Protein AF-0000000068856981 (afdb_homodimer)

Sequence (738 aa):
MTGDQDRKIRDHIRARMEEPPIVRLRDKVSFMLGVVGVAAIEFAILVRPRSFAWWYVGFILPLLGLRLWIYSRLRWHYFLIDFCYMANVSCLVQVLAYPQLQPLVVANFAHASGPLALAIITWRNSLVFHSLDKITSVFIHALPALLLFCTRWYPPAGLELPDSISAWTTMRLGVLSYGAWQLFYVLVTEALFARALHDDPALMTSIRWLTSPGSNGDYSGLTRMFDADRWKTKLIFIAVQLLYTCVALLPVPLLWSHYWLHLAYLLGIYLACVWNGSSYYIEVFSKAYRKQFEGDAAARRAAALQMLEAPPPRPSLRKELSKELGKELGKGGGGGGGGGGGGGGGGGGEGGEGSRGGGGSAAADKKEDMTGDQDRKIRDHIRARMEEPPIVRLRDKVSFMLGVVGVAAIEFAILVRPRSFAWWYVGFILPLLGLRLWIYSRLRWHYFLIDFCYMANVSCLVQVLAYPQLQPLVVANFAHASGPLALAIITWRNSLVFHSLDKITSVFIHALPALLLFCTRWYPPAGLELPDSISAWTTMRLGVLSYGAWQLFYVLVTEALFARALHDDPALMTSIRWLTSPGSNGDYSGLTRMFDADRWKTKLIFIAVQLLYTCVALLPVPLLWSHYWLHLAYLLGIYLACVWNGSSYYIEVFSKAYRKQFEGDAAARRAAALQMLEAPPPRPSLRKELSKELGKELGKGGGGGGGGGGGGGGGGGGEGGEGSRGGGGSAAADKKED

Secondary structure (DSSP, 8-state):
-HHHHHHHHHHHHHHHHTSHHHHHHHHHHHHHHHHHHHHHHHHHHHH-GGGHHHHHHHHHHHHHHHHHHHHHHTT-GGGGGSHHHHHHHHHHHHHHT-TT-HHHHHHHHHHIIIIIHHHHHHTT----TT-HHHHHHHHHHHHHHHHHHHHHHSPPTT----S---HHHHHHHHHHHHHHHHHHHHIIIIIITHHHHHH-TTS--HHHHHHSTT--STTHHHHTT--TTSHHHHHHHHHHHHHHHHHHHTTHHHHHH-HHHHHHHHHHHHHHHHHHHHHHIIIIIHHHHHHHHHS-HHHHHHHHHHHTTPPPPP--HHHHHHHHHHHHHHHTTS-----------------------------------/-HHHHHHHHHHHHHHHHTSHHHHHHHHHHHHHHHHHHHHHHHHHHHH-GGGHHHHHHHHHHHHHHHHHHHHHHTT-GGGGGSHHHHHHHHHHHHHHT-TT-HHHHHHHHHHIIIIIHHHHHHTT----TT-HHHHHHHHHHHHHHHHHHHHHHSPPTT----S---HHHHHHHHHHHHHHHHHHHHIIIIIITHHHHHH-TTS--HHHHHHSTT--STTHHHHTT--TTSHHHHHHHHHHHHHHHHHHHTTHHHHHH-HHHHHHHHHHHHHHHHHHHHHHIIIIIHHHHHHHHHS-HHHHHHHHHHHTTPPPPPP-HHHHHHHHHHHHHHGGGTTTT--------------------------------

InterPro domains:
  IPR021261 Glycerophosphocholine acyltransferase 1 [PF10998] (27-137)
  IPR021261 Glycerophosphocholine acyltransferase 1 [PTHR31201] (13-299)

Organism: Emiliania huxleyi (strain CCMP1516) (NCBI:txid280463)

pLDDT: mean 78.21, std 25.69, range [15.24, 98.88]

Radius of gyration: 39.88 Å; Cα contacts (8 Å, |Δi|>4): 747; chains: 2; bounding box: 104×126×161 Å

Structure (mmCIF, N/CA/C/O backbone):
data_AF-0000000068856981-model_v1
#
loop_
_entity.id
_entity.type
_entity.pdbx_description
1 polymer 'Glycerophosphocholine acyltransferase 1'
#
loop_
_atom_site.group_PDB
_atom_site.id
_atom_site.type_symbol
_atom_site.label_atom_id
_atom_site.label_alt_id
_atom_site.label_comp_id
_atom_site.label_asym_id
_atom_site.label_entity_id
_atom_site.label_seq_id
_atom_site.pdbx_PDB_ins_code
_atom_site.Cartn_x
_atom_site.Cartn_y
_atom_site.Cartn_z
_atom_site.occupancy
_atom_site.B_iso_or_equiv
_atom_site.auth_seq_id
_atom_site.auth_comp_id
_atom_site.auth_asym_id
_atom_site.auth_atom_id
_atom_site.pdbx_PDB_model_num
ATOM 1 N N . MET A 1 1 ? 24.266 17.062 37.656 1 41.16 1 MET A N 1
ATOM 2 C CA . MET A 1 1 ? 24.797 15.727 37.406 1 41.16 1 MET A CA 1
ATOM 3 C C . MET A 1 1 ? 23.766 14.844 36.719 1 41.16 1 MET A C 1
ATOM 5 O O . MET A 1 1 ? 24.109 14.07 35.812 1 41.16 1 MET A O 1
ATOM 9 N N . THR A 1 2 ? 22.516 14.93 37.125 1 50.75 2 THR A N 1
ATOM 10 C CA . THR A 1 2 ? 21.438 14.133 36.531 1 50.75 2 THR A CA 1
ATOM 11 C C . THR A 1 2 ? 21.141 14.57 35.094 1 50.75 2 THR A C 1
ATOM 13 O O . THR A 1 2 ? 20.812 13.742 34.25 1 50.75 2 THR A O 1
ATOM 16 N N . GLY A 1 3 ? 21.453 15.836 34.875 1 53.06 3 GLY A N 1
ATOM 17 C CA . GLY A 1 3 ? 21.219 16.375 33.562 1 53.06 3 GLY A CA 1
ATOM 18 C C . GLY A 1 3 ? 22.188 15.852 32.5 1 53.06 3 GLY A C 1
ATOM 19 O O . GLY A 1 3 ? 21.797 15.578 31.375 1 53.06 3 GLY A O 1
ATOM 20 N N . ASP A 1 4 ? 23.406 15.68 32.938 1 56.81 4 ASP A N 1
ATOM 21 C CA . ASP A 1 4 ? 24.453 15.203 32.031 1 56.81 4 ASP A CA 1
ATOM 22 C C . ASP A 1 4 ? 24.25 13.727 31.703 1 56.81 4 ASP A C 1
ATOM 24 O O . ASP A 1 4 ? 24.438 13.32 30.562 1 56.81 4 ASP A O 1
ATOM 28 N N . GLN A 1 5 ? 23.844 13 32.719 1 52.12 5 GLN A N 1
ATOM 29 C CA . GLN A 1 5 ? 23.609 11.578 32.5 1 52.12 5 GLN A CA 1
ATOM 30 C C . GLN A 1 5 ? 22.422 11.359 31.562 1 52.12 5 GLN A C 1
ATOM 32 O O . GLN A 1 5 ? 22.469 10.5 30.672 1 52.12 5 GLN A O 1
ATOM 37 N N . ASP A 1 6 ? 21.453 12.117 31.734 1 53.88 6 ASP A N 1
ATOM 38 C CA . ASP A 1 6 ? 20.266 12.023 30.875 1 53.88 6 ASP A CA 1
ATOM 39 C C . ASP A 1 6 ? 20.609 12.398 29.438 1 53.88 6 ASP A C 1
ATOM 41 O O . ASP A 1 6 ? 20.125 11.773 28.5 1 53.88 6 ASP A O 1
ATOM 45 N N . ARG A 1 7 ? 21.469 13.391 29.359 1 57.22 7 ARG A N 1
ATOM 46 C CA . ARG A 1 7 ? 21.922 13.758 28.016 1 57.22 7 ARG A CA 1
ATOM 47 C C . ARG A 1 7 ? 22.719 12.633 27.375 1 57.22 7 ARG A C 1
ATOM 49 O O . ARG A 1 7 ? 22.578 12.359 26.188 1 57.22 7 ARG A O 1
ATOM 56 N N . LYS A 1 8 ? 23.484 11.938 28.156 1 57.16 8 LYS A N 1
ATOM 57 C CA . LYS A 1 8 ? 24.297 10.852 27.625 1 57.16 8 LYS A CA 1
ATOM 58 C C . LYS A 1 8 ? 23.438 9.672 27.188 1 57.16 8 LYS A C 1
ATOM 60 O O . LYS A 1 8 ? 23.688 9.07 26.141 1 57.16 8 LYS A O 1
ATOM 65 N N . ILE A 1 9 ? 22.484 9.406 27.984 1 52.25 9 ILE A N 1
ATOM 66 C CA . ILE A 1 9 ? 21.562 8.328 27.656 1 52.25 9 ILE A CA 1
ATOM 67 C C . ILE A 1 9 ? 20.75 8.695 26.422 1 52.25 9 ILE A C 1
ATOM 69 O O . ILE A 1 9 ? 20.578 7.871 25.516 1 52.25 9 ILE A O 1
ATOM 73 N N . ARG A 1 10 ? 20.312 9.898 26.375 1 55.19 10 ARG A N 1
ATOM 74 C CA . ARG A 1 10 ? 19.594 10.375 25.203 1 55.19 10 ARG A CA 1
ATOM 75 C C . ARG A 1 10 ? 20.469 10.312 23.953 1 55.19 10 ARG A C 1
ATOM 77 O O . ARG A 1 10 ? 20.016 9.891 22.891 1 55.19 10 ARG A O 1
ATOM 84 N N . ASP A 1 11 ? 21.672 10.75 24.156 1 59.56 11 ASP A N 1
ATOM 85 C CA . ASP A 1 11 ? 22.609 10.711 23.031 1 59.56 11 ASP A CA 1
ATOM 86 C C . ASP A 1 11 ? 22.891 9.273 22.609 1 59.56 11 ASP A C 1
ATOM 88 O O . ASP A 1 11 ? 23.031 8.984 21.422 1 59.56 11 ASP A O 1
ATOM 92 N N . HIS A 1 12 ? 22.938 8.43 23.609 1 54.25 12 HIS A N 1
ATOM 93 C CA . HIS A 1 12 ? 23.172 7.02 23.312 1 54.25 12 HIS A CA 1
ATOM 94 C C . HIS A 1 12 ? 21.984 6.402 22.594 1 54.25 12 HIS A C 1
ATOM 96 O O . HIS A 1 12 ? 22.141 5.676 21.625 1 54.25 12 HIS A O 1
ATOM 102 N N . ILE A 1 13 ? 20.875 6.695 23.109 1 51.94 13 ILE A N 1
ATOM 103 C CA . ILE A 1 13 ? 19.656 6.191 22.469 1 51.94 13 ILE A CA 1
ATOM 104 C C . ILE A 1 13 ? 19.547 6.742 21.047 1 51.94 13 ILE A C 1
ATOM 106 O O . ILE A 1 13 ? 19.234 6.004 20.109 1 51.94 13 ILE A O 1
ATOM 110 N N . ARG A 1 14 ? 19.828 7.918 21.016 1 58 14 ARG A N 1
ATOM 111 C CA . ARG A 1 14 ? 19.828 8.539 19.688 1 58 14 ARG A CA 1
ATOM 112 C C . ARG A 1 14 ? 20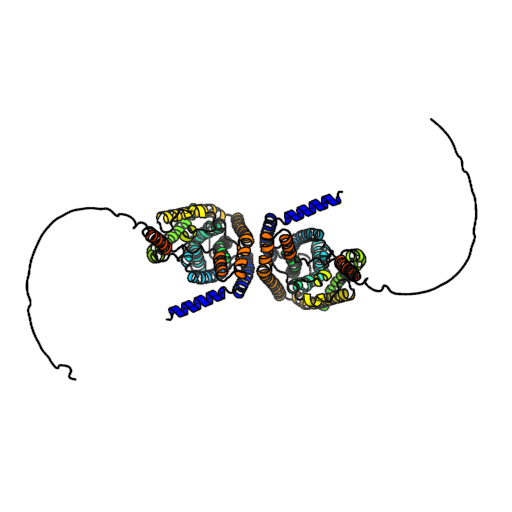.844 7.883 18.781 1 58 14 ARG A C 1
ATOM 114 O O . ARG A 1 14 ? 20.562 7.613 17.609 1 58 14 ARG A O 1
ATOM 121 N N . ALA A 1 15 ? 21.969 7.621 19.344 1 59.94 15 ALA A N 1
ATOM 122 C CA . ALA A 1 15 ? 23.031 6.984 18.578 1 59.94 15 ALA A CA 1
ATOM 123 C C . ALA A 1 15 ? 22.641 5.574 18.156 1 59.94 15 ALA A C 1
ATOM 125 O O . ALA A 1 15 ? 22.891 5.16 17.016 1 59.94 15 ALA A O 1
ATOM 126 N N . ARG A 1 16 ? 22 4.898 19.062 1 53.97 16 ARG A N 1
ATOM 127 C CA . ARG A 1 16 ? 21.594 3.531 18.766 1 53.97 16 ARG A CA 1
ATOM 128 C C . ARG A 1 16 ? 20.484 3.508 17.719 1 53.97 16 ARG A C 1
ATOM 130 O O . ARG A 1 16 ? 20.453 2.627 16.859 1 53.97 16 ARG A O 1
ATOM 137 N N . MET A 1 17 ? 19.672 4.473 17.891 1 56.25 17 MET A N 1
ATOM 138 C CA . MET A 1 17 ? 18.547 4.559 16.953 1 56.25 17 MET A CA 1
ATOM 139 C C . MET A 1 17 ? 19.047 4.898 15.555 1 56.25 17 MET A C 1
ATOM 141 O O . MET A 1 17 ? 18.344 4.645 14.57 1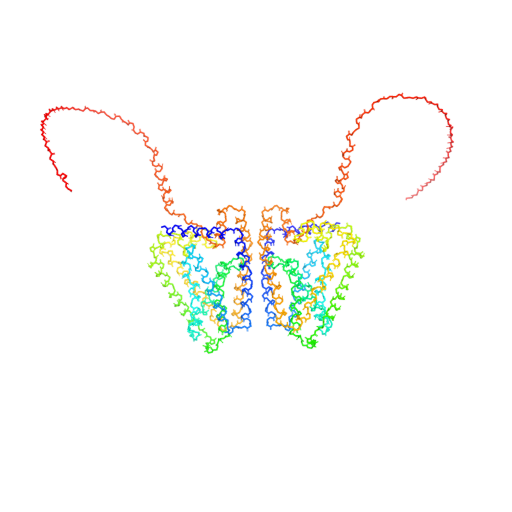 56.25 17 MET A O 1
ATOM 145 N N . GLU A 1 18 ? 20.25 5.281 15.586 1 62.12 18 GLU A N 1
ATOM 146 C CA . GLU A 1 18 ? 20.828 5.652 14.297 1 62.12 18 GLU A CA 1
ATOM 147 C C . GLU A 1 18 ? 21.703 4.531 13.742 1 62.12 18 GLU A C 1
ATOM 149 O O . GLU A 1 18 ? 22.25 4.648 12.648 1 62.12 18 GLU A O 1
ATOM 154 N N . GLU A 1 19 ? 21.688 3.455 14.562 1 68.06 19 GLU A N 1
ATOM 155 C CA . GLU A 1 19 ? 22.453 2.314 14.07 1 68.06 19 GLU A CA 1
ATOM 156 C C . GLU A 1 19 ? 21.766 1.658 12.875 1 68.06 19 GLU A C 1
ATOM 158 O O . GLU A 1 19 ? 20.531 1.475 12.883 1 68.06 19 GLU A O 1
ATOM 163 N N . PRO A 1 20 ? 22.516 1.257 11.984 1 74.31 20 PRO A N 1
ATOM 164 C CA . PRO A 1 20 ? 21.969 0.778 10.711 1 74.31 20 PRO A CA 1
ATOM 165 C C . PRO A 1 20 ? 20.984 -0.378 10.891 1 74.31 20 PRO A C 1
ATOM 167 O O . PRO A 1 20 ? 19.906 -0.368 10.305 1 74.31 20 PRO A O 1
ATOM 170 N N . PRO A 1 21 ? 21.25 -1.261 11.852 1 75.5 21 PRO A N 1
ATOM 171 C CA . PRO A 1 21 ? 20.281 -2.355 11.961 1 75.5 21 PRO A CA 1
ATOM 172 C C . PRO A 1 21 ? 18.953 -1.911 12.562 1 75.5 21 PRO A C 1
ATOM 174 O O . PRO A 1 21 ? 17.891 -2.443 12.203 1 75.5 21 PRO A O 1
ATOM 177 N N . ILE A 1 22 ? 19.031 -0.975 13.461 1 76.44 22 ILE A N 1
ATOM 178 C CA . ILE A 1 22 ? 17.812 -0.502 14.117 1 76.44 22 ILE A CA 1
ATOM 179 C C . ILE A 1 22 ? 17.016 0.348 13.141 1 76.44 22 ILE A C 1
ATOM 181 O O . ILE A 1 22 ? 15.781 0.249 13.094 1 76.44 22 ILE A O 1
ATOM 185 N N . VAL A 1 23 ? 17.672 1.118 12.422 1 79.25 23 VAL A N 1
ATOM 186 C CA . VAL A 1 23 ? 17 1.953 11.43 1 79.25 23 VAL A CA 1
ATOM 187 C C . VAL A 1 23 ? 16.328 1.07 10.383 1 79.25 23 VAL A C 1
ATOM 189 O O . VAL A 1 23 ? 15.18 1.318 10 1 79.25 23 VAL A O 1
ATOM 192 N N . ARG A 1 24 ? 16.969 0.041 10.016 1 82.62 24 ARG A N 1
ATOM 193 C CA . ARG A 1 24 ? 16.406 -0.878 9.031 1 82.62 24 ARG A CA 1
ATOM 194 C C . ARG A 1 24 ? 15.148 -1.552 9.562 1 82.62 24 ARG A C 1
ATOM 196 O O . ARG A 1 24 ? 14.141 -1.644 8.859 1 82.62 24 ARG A O 1
ATOM 203 N N . LEU A 1 25 ? 15.281 -2.004 10.742 1 87.56 25 LEU A N 1
ATOM 204 C CA . LEU A 1 25 ? 14.133 -2.676 11.336 1 87.56 25 LEU A CA 1
ATOM 205 C C . LEU A 1 25 ? 12.953 -1.718 11.469 1 87.56 25 LEU A C 1
ATOM 207 O O . LEU A 1 25 ? 11.812 -2.082 11.172 1 87.56 25 LEU A O 1
ATOM 211 N N . ARG A 1 26 ? 13.227 -0.528 11.93 1 86 26 ARG A N 1
ATOM 212 C CA . ARG A 1 26 ? 12.18 0.475 12.078 1 86 26 ARG A CA 1
ATOM 213 C C . ARG A 1 26 ? 11.5 0.759 10.742 1 86 26 ARG A C 1
ATOM 215 O O . ARG A 1 26 ? 10.273 0.824 10.672 1 86 26 ARG A O 1
ATOM 222 N N . ASP A 1 27 ? 12.289 0.865 9.773 1 88.75 27 ASP A N 1
ATOM 223 C CA . ASP A 1 27 ? 11.742 1.183 8.453 1 88.75 27 ASP A CA 1
ATOM 224 C C . ASP A 1 27 ? 10.961 0.003 7.887 1 88.75 27 ASP A C 1
ATOM 226 O O . ASP A 1 27 ? 9.938 0.194 7.219 1 88.75 27 ASP A O 1
ATOM 230 N N . LYS A 1 28 ? 11.398 -1.19 8.18 1 91.88 28 LYS A N 1
ATOM 231 C CA . LYS A 1 28 ? 10.672 -2.379 7.754 1 91.88 28 LYS A CA 1
ATOM 232 C C . LYS A 1 28 ? 9.328 -2.486 8.469 1 91.88 28 LYS A C 1
ATOM 234 O O . LYS A 1 28 ? 8.312 -2.807 7.855 1 91.88 28 LYS A O 1
ATOM 239 N N . VAL A 1 29 ? 9.352 -2.188 9.703 1 92.88 29 VAL A N 1
ATOM 240 C CA . VAL A 1 29 ? 8.117 -2.221 10.484 1 92.88 29 VAL A CA 1
ATOM 241 C C . VAL A 1 29 ? 7.168 -1.127 10.008 1 92.88 29 VAL A C 1
ATOM 243 O O . VAL A 1 29 ? 5.961 -1.348 9.906 1 92.88 29 VAL A O 1
ATOM 246 N N . SER A 1 30 ? 7.723 -0 9.719 1 92.44 30 SER A N 1
ATOM 247 C CA . SER A 1 30 ? 6.906 1.093 9.203 1 92.44 30 SER A CA 1
ATOM 248 C C . SER A 1 30 ? 6.219 0.698 7.898 1 92.44 30 SER A C 1
ATOM 250 O O . SER A 1 30 ? 5.039 0.994 7.699 1 92.44 30 SER A O 1
ATOM 252 N N . PHE A 1 31 ? 7 0.036 7.074 1 95.12 31 PHE A N 1
ATOM 253 C CA . PHE A 1 31 ? 6.422 -0.431 5.82 1 95.12 31 PHE A CA 1
ATOM 254 C C . PHE A 1 31 ? 5.246 -1.364 6.082 1 95.12 31 PHE A C 1
ATOM 256 O O . PHE A 1 31 ? 4.164 -1.175 5.527 1 95.12 31 PHE A O 1
ATOM 263 N N . MET A 1 32 ? 5.473 -2.318 6.883 1 95.25 32 MET A N 1
ATOM 2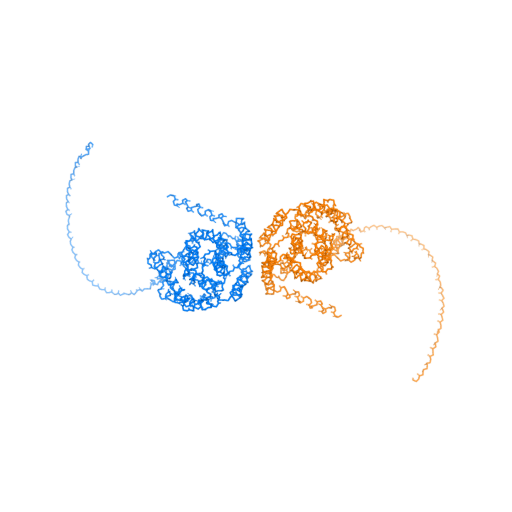64 C CA . MET A 1 32 ? 4.441 -3.307 7.188 1 95.25 32 MET A CA 1
ATOM 265 C C . MET A 1 32 ? 3.213 -2.639 7.797 1 95.25 32 MET A C 1
ATOM 267 O O . MET A 1 32 ? 2.092 -2.848 7.332 1 95.25 32 MET A O 1
ATOM 271 N N . LEU A 1 33 ? 3.4 -1.757 8.758 1 93.69 33 LEU A N 1
ATOM 272 C CA . LEU A 1 33 ? 2.289 -1.098 9.438 1 93.69 33 LEU A CA 1
ATOM 273 C C . LEU A 1 33 ? 1.588 -0.116 8.508 1 93.69 33 LEU A C 1
ATOM 275 O O . LEU A 1 33 ? 0.373 0.072 8.594 1 93.69 33 LEU A O 1
ATOM 279 N N . GLY A 1 34 ? 2.391 0.464 7.664 1 95.69 34 GLY A N 1
ATOM 280 C CA . GLY A 1 34 ? 1.793 1.366 6.695 1 95.69 34 GLY A CA 1
ATOM 281 C C . GLY A 1 34 ? 0.858 0.667 5.727 1 95.69 34 GLY A C 1
ATOM 282 O O . GLY A 1 34 ? -0.281 1.098 5.535 1 95.69 34 GLY A O 1
ATOM 283 N N . VAL A 1 35 ? 1.324 -0.426 5.156 1 96.88 35 VAL A N 1
ATOM 284 C CA . VAL A 1 35 ? 0.534 -1.179 4.188 1 96.88 35 VAL A CA 1
ATOM 285 C C . VAL A 1 35 ? -0.689 -1.78 4.875 1 96.88 35 VAL A C 1
ATOM 287 O O . VAL A 1 35 ? -1.816 -1.627 4.398 1 96.88 35 VAL A O 1
ATOM 290 N N . VAL A 1 36 ? -0.513 -2.363 6.004 1 96.38 36 VAL A N 1
ATOM 291 C CA . VAL A 1 36 ? -1.607 -2.982 6.746 1 96.38 36 VAL A CA 1
ATOM 292 C C . VAL A 1 36 ? -2.562 -1.903 7.254 1 96.38 36 VAL A C 1
ATOM 294 O O . VAL A 1 36 ? -3.779 -2.107 7.281 1 96.38 36 VAL A O 1
ATOM 297 N N . GLY A 1 37 ? -1.985 -0.754 7.68 1 96.62 37 GLY A N 1
ATOM 298 C CA . GLY A 1 37 ? -2.811 0.351 8.141 1 96.62 37 GLY A CA 1
ATOM 299 C C . GLY A 1 37 ? -3.748 0.882 7.078 1 96.62 37 GLY A C 1
ATOM 300 O O . GLY A 1 37 ? -4.938 1.085 7.336 1 96.62 37 GLY A O 1
ATOM 301 N N . VAL A 1 38 ? -3.213 1.071 5.887 1 97.44 38 VAL A N 1
ATOM 302 C CA . VAL A 1 38 ? -4.035 1.558 4.785 1 97.44 38 VAL A CA 1
ATOM 303 C C . VAL A 1 38 ? -5.117 0.532 4.457 1 97.44 38 VAL A C 1
ATOM 305 O O . VAL A 1 38 ? -6.273 0.893 4.223 1 97.44 38 VAL A O 1
ATOM 308 N N . ALA A 1 39 ? -4.77 -0.755 4.465 1 97.44 39 ALA A N 1
ATOM 309 C CA . ALA A 1 39 ? -5.742 -1.816 4.227 1 97.44 39 ALA A CA 1
ATOM 310 C C . ALA A 1 39 ? -6.82 -1.827 5.305 1 97.44 39 ALA A C 1
ATOM 312 O O . ALA A 1 39 ? -8 -2.012 5.008 1 97.44 39 ALA A O 1
ATOM 313 N N . ALA A 1 40 ? -6.445 -1.612 6.516 1 97.38 40 ALA A N 1
ATOM 314 C CA . ALA A 1 40 ? -7.391 -1.595 7.629 1 97.38 40 ALA A CA 1
ATOM 315 C C . ALA A 1 40 ? -8.336 -0.403 7.523 1 97.38 40 ALA A C 1
ATOM 317 O O . ALA A 1 40 ? -9.531 -0.523 7.82 1 97.38 40 ALA A O 1
ATOM 318 N N . ILE A 1 41 ? -7.824 0.682 7.164 1 97.88 41 ILE A N 1
ATOM 319 C CA . ILE A 1 41 ? -8.641 1.88 6.988 1 97.88 41 ILE A CA 1
ATOM 320 C C . ILE A 1 41 ? -9.664 1.65 5.883 1 97.88 41 ILE A C 1
ATOM 322 O O . ILE A 1 41 ? -10.844 1.975 6.043 1 97.88 41 ILE A O 1
ATOM 326 N N . GLU A 1 42 ? -9.195 1.093 4.801 1 98.06 42 GLU A N 1
ATOM 327 C CA . GLU A 1 42 ? -10.117 0.786 3.713 1 98.06 42 GLU A CA 1
ATOM 328 C C . GLU A 1 42 ? -11.195 -0.197 4.16 1 98.06 42 GLU A C 1
ATOM 330 O O . GLU A 1 42 ? -12.375 -0.017 3.854 1 98.06 42 GLU A O 1
ATOM 335 N N . PHE A 1 43 ? -10.836 -1.211 4.898 1 98.19 43 PHE A N 1
ATOM 336 C CA . PHE A 1 43 ? -11.797 -2.156 5.445 1 98.19 43 PHE A CA 1
ATOM 337 C C . PHE A 1 43 ? -12.844 -1.433 6.285 1 98.19 43 PHE A C 1
ATOM 339 O O . PHE A 1 43 ? -14.047 -1.663 6.121 1 98.19 43 PHE A O 1
ATOM 346 N N . ALA A 1 44 ? -12.383 -0.567 7.125 1 97.94 44 ALA A N 1
ATOM 347 C CA . ALA A 1 44 ? -13.273 0.129 8.047 1 97.94 44 ALA A CA 1
ATOM 348 C C . ALA A 1 44 ? -14.273 1.003 7.297 1 97.94 44 ALA A C 1
ATOM 350 O O . ALA A 1 44 ? -15.461 1.022 7.621 1 97.94 44 ALA A O 1
ATOM 351 N N . ILE A 1 45 ? -13.852 1.656 6.285 1 97.75 45 ILE A N 1
ATOM 352 C CA . ILE A 1 45 ? -14.703 2.584 5.551 1 97.75 45 ILE A CA 1
ATOM 353 C C . ILE A 1 45 ? -15.711 1.804 4.711 1 97.75 45 ILE A C 1
ATOM 355 O O . ILE A 1 45 ? -16.875 2.209 4.582 1 97.75 45 ILE A O 1
ATOM 359 N N . LEU A 1 46 ? -15.273 0.668 4.168 1 97.5 46 LEU A N 1
ATOM 360 C CA . LEU A 1 46 ? -16.125 -0.081 3.246 1 97.5 46 LEU A CA 1
ATOM 361 C C . LEU A 1 46 ? -17.109 -0.965 4.004 1 97.5 46 LEU A C 1
ATOM 363 O O . LEU A 1 46 ? -18.25 -1.123 3.584 1 97.5 46 LEU A O 1
ATOM 367 N N . VAL A 1 47 ? -16.703 -1.46 5.172 1 96.69 47 VAL A N 1
ATOM 368 C CA . VAL A 1 47 ? -17.484 -2.475 5.859 1 96.69 47 VAL A CA 1
ATOM 369 C C . VAL A 1 47 ? -18.188 -1.854 7.062 1 96.69 47 VAL A C 1
ATOM 371 O O . VAL A 1 47 ? -19.312 -2.232 7.398 1 96.69 47 VAL A O 1
ATOM 374 N N . ARG A 1 48 ? -17.516 -0.849 7.668 1 96.25 48 ARG A N 1
ATOM 375 C CA . ARG A 1 48 ? -18.047 -0.281 8.898 1 96.25 48 ARG A CA 1
ATOM 376 C C . ARG A 1 48 ? -17.969 1.242 8.875 1 96.25 48 ARG A C 1
ATOM 378 O O . ARG A 1 48 ? -17.438 1.859 9.805 1 96.25 48 ARG A O 1
ATOM 385 N N . PRO A 1 49 ? -18.609 1.817 7.938 1 96.62 49 PRO A N 1
ATOM 386 C CA . PRO A 1 49 ? -18.5 3.275 7.836 1 96.62 49 PRO A CA 1
ATOM 387 C C . PRO A 1 49 ? -19.141 4 9.016 1 96.62 49 PRO A C 1
ATOM 389 O O . PRO A 1 49 ? -18.672 5.066 9.422 1 96.62 49 PRO A O 1
ATOM 392 N N . ARG A 1 50 ? -20.172 3.467 9.664 1 96.06 50 ARG A N 1
ATOM 393 C CA . ARG A 1 50 ? -20.875 4.109 10.773 1 96.06 50 ARG A CA 1
ATOM 394 C C . ARG A 1 50 ? -20.016 4.109 12.031 1 96.06 50 ARG A C 1
ATOM 396 O O . ARG A 1 50 ? -20.203 4.945 12.914 1 96.06 50 ARG A O 1
ATOM 403 N N . SER A 1 51 ? -19.078 3.201 12.07 1 96.12 51 SER A N 1
ATOM 404 C CA . SER A 1 51 ? -18.234 3.105 13.25 1 96.12 51 SER A CA 1
ATOM 405 C C . SER A 1 51 ? -16.828 3.617 12.953 1 96.12 51 SER A C 1
ATOM 407 O O . SER A 1 51 ? -15.891 3.369 13.719 1 96.12 51 SER A O 1
ATOM 409 N N . PHE A 1 52 ? -16.672 4.277 11.812 1 97.94 52 PHE A N 1
ATOM 410 C CA . PHE A 1 52 ? -15.336 4.695 11.391 1 97.94 52 PHE A CA 1
ATOM 411 C C . PHE A 1 52 ? -14.727 5.664 12.398 1 97.94 52 PHE A C 1
ATOM 413 O O . PHE A 1 52 ? -13.5 5.746 12.531 1 97.94 52 PHE A O 1
ATOM 420 N N . ALA A 1 53 ? -15.539 6.383 13.172 1 98 53 ALA A N 1
ATOM 421 C CA . ALA A 1 53 ? -15.055 7.336 14.164 1 98 53 ALA A CA 1
ATOM 422 C C . ALA A 1 53 ? -14.117 6.664 15.156 1 98 53 ALA A C 1
ATOM 424 O O . ALA A 1 53 ? -13.086 7.23 15.531 1 98 53 ALA A O 1
ATOM 425 N N . TRP A 1 54 ? -14.414 5.469 15.5 1 97.44 54 TRP A N 1
ATOM 426 C CA . TRP A 1 54 ? -13.586 4.762 16.469 1 97.44 54 TRP A CA 1
ATOM 427 C C . TRP A 1 54 ? -12.281 4.285 15.828 1 97.44 54 TRP A C 1
ATOM 429 O O . TRP A 1 54 ? -11.242 4.238 16.484 1 97.44 54 TRP A O 1
ATOM 439 N N . TRP A 1 55 ? -12.328 3.877 14.586 1 97.75 55 TRP A N 1
ATOM 440 C CA . TRP A 1 55 ? -11.109 3.562 13.852 1 97.75 55 TRP A CA 1
ATOM 441 C C . TRP A 1 55 ? -10.219 4.793 13.719 1 97.75 55 TRP A C 1
ATOM 443 O O . TRP A 1 55 ? -9 4.711 13.914 1 97.75 55 TRP A O 1
ATOM 453 N N . TYR A 1 56 ? -10.867 5.922 13.43 1 98.44 56 TYR A N 1
ATOM 454 C CA . TYR A 1 56 ? -10.141 7.188 13.359 1 98.44 56 TYR A CA 1
ATOM 455 C C . TYR A 1 56 ? -9.383 7.453 14.656 1 98.44 56 TYR A C 1
ATOM 457 O O . TYR A 1 56 ? -8.18 7.734 14.625 1 98.44 56 TYR A O 1
ATOM 465 N N . VAL A 1 57 ? -10.07 7.293 15.758 1 98.44 57 VAL A N 1
ATOM 466 C CA . VAL A 1 57 ? -9.461 7.52 17.062 1 98.44 57 VAL A CA 1
ATOM 467 C C . VAL A 1 57 ? -8.312 6.535 17.281 1 98.44 57 VAL A C 1
ATOM 469 O O . VAL A 1 57 ? -7.23 6.922 17.734 1 98.44 57 VAL A O 1
ATOM 472 N N . GLY A 1 58 ? -8.5 5.301 16.922 1 98 58 GLY A N 1
ATOM 473 C CA . GLY A 1 58 ? -7.492 4.266 17.078 1 98 58 GLY A CA 1
ATOM 474 C C . GLY A 1 58 ? -6.234 4.527 16.281 1 98 58 GLY A C 1
ATOM 475 O O . GLY A 1 58 ? -5.137 4.152 16.703 1 98 58 GLY A O 1
ATOM 476 N N . PHE A 1 59 ? -6.363 5.207 15.148 1 97.62 59 PHE A N 1
ATOM 477 C CA . PHE A 1 59 ? -5.207 5.488 14.305 1 97.62 59 PHE A CA 1
ATOM 478 C C . PHE A 1 59 ? -4.539 6.793 14.711 1 97.62 59 PHE A C 1
ATOM 480 O O . PHE A 1 59 ? -3.316 6.852 14.859 1 97.62 59 PHE A O 1
ATOM 487 N N . ILE A 1 60 ? -5.316 7.816 15 1 97.94 60 ILE A N 1
ATOM 488 C CA . ILE A 1 60 ? -4.785 9.172 15.102 1 97.94 60 ILE A CA 1
ATOM 489 C C . ILE A 1 60 ? -4.121 9.359 16.469 1 97.94 60 ILE A C 1
ATOM 491 O O . ILE A 1 60 ? -3.068 9.992 16.562 1 97.94 60 ILE A O 1
ATOM 495 N N . LEU A 1 61 ? -4.641 8.789 17.516 1 97.5 61 LEU A N 1
ATOM 496 C CA . LEU A 1 61 ? -4.121 9.039 18.859 1 97.5 61 LEU A CA 1
ATOM 497 C C . LEU A 1 61 ? -2.701 8.5 19 1 97.5 61 LEU A C 1
ATOM 499 O O . LEU A 1 61 ? -1.794 9.219 19.422 1 97.5 61 LEU A O 1
ATOM 503 N N . PRO A 1 62 ? -2.447 7.203 18.609 1 96.31 62 PRO A N 1
ATOM 504 C CA . PRO A 1 62 ? -1.068 6.719 18.719 1 96.31 62 PRO A CA 1
ATOM 505 C C . PRO A 1 62 ? -0.106 7.492 17.812 1 96.31 62 PRO A C 1
ATOM 507 O O . PRO A 1 62 ? 1.04 7.742 18.203 1 96.31 62 PRO A O 1
ATOM 510 N N . LEU A 1 63 ? -0.57 7.898 16.688 1 95.5 63 LEU A N 1
ATOM 511 C CA . LEU A 1 63 ? 0.292 8.625 15.75 1 95.5 63 LEU A CA 1
ATOM 512 C C . LEU A 1 63 ? 0.627 10.008 16.297 1 95.5 63 LEU A C 1
ATOM 514 O O . LEU A 1 63 ? 1.774 10.453 16.203 1 95.5 63 LEU A O 1
ATOM 518 N N . LEU A 1 64 ? -0.378 10.68 16.828 1 95.81 64 LEU A N 1
ATOM 519 C CA . LEU A 1 64 ? -0.136 11.977 17.438 1 95.81 64 LEU A CA 1
ATOM 520 C C . LEU A 1 64 ? 0.78 11.852 18.656 1 95.81 64 LEU A C 1
ATOM 522 O O . LEU A 1 64 ? 1.677 12.68 18.844 1 95.81 64 LEU A O 1
ATOM 526 N N . GLY A 1 65 ? 0.557 10.805 19.469 1 94.75 65 GLY A N 1
ATOM 527 C CA . GLY A 1 65 ? 1.424 10.57 20.625 1 94.75 65 GLY A CA 1
ATOM 528 C C . GLY A 1 65 ? 2.871 10.328 20.234 1 94.75 65 GLY A C 1
ATOM 529 O O . GLY A 1 65 ? 3.783 10.898 20.828 1 94.75 65 GLY A O 1
ATOM 530 N N . LEU A 1 66 ? 3.041 9.57 19.219 1 91.88 66 LEU A N 1
ATOM 531 C CA . LEU A 1 66 ? 4.387 9.281 18.734 1 91.88 66 LEU A CA 1
ATOM 532 C C . LEU A 1 66 ? 5.039 10.531 18.156 1 91.88 66 LEU A C 1
ATOM 534 O O . LEU A 1 66 ? 6.223 10.781 18.391 1 91.88 66 LEU A O 1
ATOM 538 N N . ARG A 1 67 ? 4.34 11.281 17.453 1 92.5 67 ARG A N 1
ATOM 539 C CA . ARG A 1 67 ? 4.875 12.516 16.875 1 92.5 67 ARG A CA 1
ATOM 540 C C . ARG A 1 67 ? 5.262 13.508 17.953 1 92.5 67 ARG A C 1
ATOM 542 O O . ARG A 1 67 ? 6.289 14.18 17.859 1 92.5 67 ARG A O 1
ATOM 549 N N . LEU A 1 68 ? 4.426 13.625 18.969 1 93 68 LEU A N 1
ATOM 550 C CA . LEU A 1 68 ? 4.754 14.492 20.094 1 93 68 LEU A CA 1
ATOM 551 C C . LEU A 1 68 ? 6.07 14.07 20.734 1 93 68 LEU A C 1
ATOM 553 O O . LEU A 1 68 ? 6.914 14.922 21.047 1 93 68 LEU A O 1
ATOM 557 N N . TRP A 1 69 ? 6.215 12.781 20.875 1 91.25 69 TRP A N 1
ATOM 558 C CA . TRP A 1 69 ? 7.434 12.25 21.484 1 91.25 69 TRP A CA 1
ATOM 559 C C . TRP A 1 69 ? 8.641 12.531 20.594 1 91.25 69 TRP A C 1
ATOM 561 O O . TRP A 1 69 ? 9.664 13.047 21.062 1 91.25 69 TRP A O 1
ATOM 571 N N . ILE A 1 70 ? 8.578 12.312 19.312 1 85.44 70 ILE A N 1
ATOM 572 C CA . ILE A 1 70 ? 9.68 12.469 18.375 1 85.44 70 ILE A CA 1
ATOM 573 C C . ILE A 1 70 ? 10.023 13.953 18.219 1 85.44 70 ILE A C 1
ATOM 575 O O . ILE A 1 70 ? 11.188 14.344 18.312 1 85.44 70 ILE A O 1
ATOM 579 N N . TYR A 1 71 ? 9.07 14.766 18.016 1 86.88 71 TYR A N 1
ATOM 580 C CA . TYR A 1 71 ? 9.297 16.188 17.75 1 86.88 71 TYR A CA 1
ATOM 581 C C . TYR A 1 71 ? 9.789 16.906 19 1 86.88 71 TYR A C 1
ATOM 583 O O . TYR A 1 71 ? 10.547 17.875 18.906 1 86.88 71 TYR A O 1
ATOM 591 N N . SER A 1 72 ? 9.344 16.406 20.156 1 86.75 72 SER A N 1
ATOM 592 C CA . SER A 1 72 ? 9.875 16.984 21.391 1 86.75 72 SER A CA 1
ATOM 593 C C . SER A 1 72 ? 11.367 16.703 21.531 1 86.75 72 SER A C 1
ATOM 595 O O . SER A 1 72 ? 12.117 17.578 21.984 1 86.75 72 SER A O 1
ATOM 597 N N . ARG A 1 73 ? 11.758 15.602 21.062 1 83.06 73 ARG A N 1
ATOM 598 C CA . ARG A 1 73 ? 13.164 15.219 21.156 1 83.06 73 ARG A CA 1
ATOM 599 C C . ARG A 1 73 ? 14 15.969 20.109 1 83.06 73 ARG A C 1
ATOM 601 O O . ARG A 1 73 ? 15.195 16.188 20.312 1 83.06 73 ARG A O 1
ATOM 608 N N . LEU A 1 74 ? 13.344 16.406 19.047 1 80.31 74 LEU A N 1
ATOM 609 C CA . LEU A 1 74 ? 14.031 17.125 17.984 1 80.31 74 LEU A CA 1
ATOM 610 C C . LEU A 1 74 ? 13.875 18.625 18.156 1 80.31 74 LEU A C 1
ATOM 612 O O . LEU A 1 74 ? 14.344 19.406 17.328 1 80.31 74 LEU A O 1
ATOM 616 N N . ARG A 1 75 ? 13.102 19 19.172 1 81.56 75 ARG A N 1
ATOM 617 C CA . ARG A 1 75 ? 12.805 20.406 19.438 1 81.56 75 ARG A CA 1
ATOM 618 C C . ARG A 1 75 ? 11.977 21 18.297 1 81.56 75 ARG A C 1
ATOM 620 O O . ARG A 1 75 ? 12.211 22.141 17.891 1 81.56 75 ARG A O 1
ATOM 627 N N . TRP A 1 76 ? 11.125 20.188 17.719 1 86.06 76 TRP A N 1
ATOM 628 C CA . TRP A 1 76 ? 10.203 20.562 16.656 1 86.06 76 TRP A CA 1
ATOM 629 C C . TRP A 1 76 ? 8.766 20.609 17.172 1 86.06 76 TRP A C 1
ATOM 631 O O . TRP A 1 76 ? 7.82 20.5 16.391 1 86.06 76 TRP A O 1
ATOM 641 N N . HIS A 1 77 ? 8.617 20.766 18.438 1 87.56 77 HIS A N 1
ATOM 642 C CA . HIS A 1 77 ? 7.297 20.562 19.031 1 87.56 77 HIS A CA 1
ATOM 643 C C . HIS A 1 77 ? 6.367 21.719 18.719 1 87.56 77 HIS A C 1
ATOM 645 O O . HIS A 1 77 ? 5.148 21.609 18.844 1 87.56 77 HIS A O 1
ATOM 651 N N . TYR A 1 78 ? 6.867 22.812 18.266 1 88.62 78 TYR A N 1
ATOM 652 C CA . TYR A 1 78 ? 6 23.922 17.906 1 88.62 78 TYR A CA 1
ATOM 653 C C . TYR A 1 78 ? 5.262 23.641 16.609 1 88.62 78 TYR A C 1
ATOM 655 O O . TYR A 1 78 ? 4.266 24.297 16.297 1 88.62 78 TYR A O 1
ATOM 663 N N . PHE A 1 79 ? 5.703 22.656 15.852 1 87.25 79 PHE A N 1
ATOM 664 C CA . PHE A 1 79 ? 4.953 22.203 14.688 1 87.25 79 PHE A CA 1
ATOM 665 C C . PHE A 1 79 ? 3.6 21.641 15.094 1 87.25 79 PHE A C 1
ATOM 667 O O . PHE A 1 79 ? 2.641 21.688 14.328 1 87.25 79 PHE A O 1
ATOM 674 N N . LEU A 1 80 ? 3.537 21.203 16.312 1 92.75 80 LEU A N 1
ATOM 675 C CA . LEU A 1 80 ? 2.365 20.469 16.75 1 92.75 80 LEU A CA 1
ATOM 676 C C . LEU A 1 80 ? 1.217 21.406 17.094 1 92.75 80 LEU A C 1
ATOM 678 O O . LEU A 1 80 ? 0.112 20.969 17.406 1 92.75 80 LEU A O 1
ATOM 682 N N . ILE A 1 81 ? 1.45 22.703 17 1 93.62 81 ILE A N 1
ATOM 683 C CA . ILE A 1 81 ? 0.35 23.625 17.234 1 93.62 81 ILE A CA 1
ATOM 684 C C . ILE A 1 81 ? -0.112 24.219 15.906 1 93.62 81 ILE A C 1
ATOM 686 O O . ILE A 1 81 ? -0.887 25.188 15.883 1 93.62 81 ILE A O 1
ATOM 690 N N . ASP A 1 82 ? 0.352 23.656 14.828 1 94.81 82 ASP A N 1
ATOM 691 C CA . ASP A 1 82 ? -0.129 24.047 13.508 1 94.81 82 ASP A CA 1
ATOM 692 C C . ASP A 1 82 ? -1.588 23.641 13.312 1 94.81 82 ASP A C 1
ATOM 694 O O . ASP A 1 82 ? -2.133 22.859 14.094 1 94.81 82 ASP A O 1
ATOM 698 N N . PHE A 1 83 ? -2.127 24.203 12.281 1 96.69 83 PHE A N 1
ATOM 699 C CA . PHE A 1 83 ? -3.568 24.094 12.094 1 96.69 83 PHE A CA 1
ATOM 700 C C . PHE A 1 83 ? -3.984 22.641 11.906 1 96.69 83 PHE A C 1
ATOM 702 O O . PHE A 1 83 ? -5.043 22.219 12.383 1 96.69 83 PHE A O 1
ATOM 709 N N . CYS A 1 84 ? -3.244 21.828 11.18 1 96.56 84 CYS A N 1
ATOM 710 C CA . CYS A 1 84 ? -3.615 20.453 10.914 1 96.56 84 CYS A CA 1
ATOM 711 C C . CYS A 1 84 ? -3.738 19.656 12.211 1 96.56 84 CYS A C 1
ATOM 713 O O . CYS A 1 84 ? -4.602 18.781 12.328 1 96.56 84 CYS A O 1
ATOM 715 N N . TYR A 1 85 ? -2.939 19.953 13.141 1 96.81 85 TYR A N 1
ATOM 716 C CA . TYR A 1 85 ? -3.025 19.281 14.438 1 96.81 85 TYR A CA 1
ATOM 717 C C . TYR A 1 85 ? -4.242 19.766 15.219 1 96.81 85 TYR A C 1
ATOM 719 O O . TYR A 1 85 ? -4.938 18.953 15.852 1 96.81 85 TYR A O 1
ATOM 727 N N . MET A 1 86 ? -4.441 21.062 15.172 1 96.06 86 MET A N 1
ATOM 728 C CA . MET A 1 86 ? -5.633 21.594 15.836 1 96.06 86 MET A CA 1
ATOM 729 C C . MET A 1 86 ? -6.898 21 15.219 1 96.06 86 MET A C 1
ATOM 731 O O . MET A 1 86 ? -7.859 20.703 15.93 1 96.06 86 MET A O 1
ATOM 735 N N . ALA A 1 87 ? -6.918 20.891 13.945 1 98.12 87 ALA A N 1
ATOM 736 C CA . ALA A 1 87 ? -8.07 20.297 13.266 1 98.12 87 ALA A CA 1
ATOM 737 C C . ALA A 1 87 ? -8.297 18.875 13.734 1 98.12 87 ALA A C 1
ATOM 739 O O . ALA A 1 87 ? -9.445 18.453 13.914 1 98.12 87 ALA A O 1
ATOM 740 N N . ASN A 1 88 ? -7.23 18.094 13.914 1 98.56 88 ASN A N 1
ATOM 741 C CA . ASN A 1 88 ? -7.363 16.734 14.43 1 98.56 88 ASN A CA 1
ATOM 742 C C . ASN A 1 88 ? -7.871 16.719 15.867 1 98.56 88 ASN A C 1
ATOM 744 O O . ASN A 1 88 ? -8.68 15.875 16.234 1 98.56 88 ASN A O 1
ATOM 748 N N . VAL A 1 89 ? -7.402 17.641 16.656 1 97.81 89 VAL A N 1
ATOM 749 C CA . VAL A 1 89 ? -7.902 17.75 18.016 1 97.81 89 VAL A CA 1
ATOM 750 C C . VAL A 1 89 ? -9.398 18.062 18 1 97.81 89 VAL A C 1
ATOM 752 O O . VAL A 1 89 ? -10.172 17.469 18.75 1 97.81 89 VAL A O 1
ATOM 755 N N . SER A 1 90 ? -9.789 18.969 17.156 1 98.5 90 SER A N 1
ATOM 756 C CA . SER A 1 90 ? -11.203 19.312 17.016 1 98.5 90 SER A CA 1
ATOM 757 C C . SER A 1 90 ? -12.031 18.078 16.625 1 98.5 90 SER A C 1
ATOM 759 O O . SER A 1 90 ? -13.125 17.875 17.156 1 98.5 90 SER A O 1
ATOM 761 N N . CYS A 1 91 ? -11.539 17.297 15.719 1 98.69 91 CYS A N 1
ATOM 762 C CA . CYS A 1 91 ? -12.219 16.062 15.32 1 98.69 91 CYS A CA 1
ATOM 763 C C . CYS A 1 91 ? -12.32 15.086 16.484 1 98.69 91 CYS A C 1
ATOM 765 O O . CYS A 1 91 ? -13.352 14.438 16.672 1 98.69 91 CYS A O 1
ATOM 767 N N . LEU A 1 92 ? -11.258 14.969 17.234 1 98.69 92 LEU A N 1
ATOM 768 C CA . LEU A 1 92 ? -11.273 14.094 18.406 1 98.69 92 LEU A CA 1
ATOM 769 C C . LEU A 1 92 ? -12.305 14.562 19.422 1 98.69 92 LEU A C 1
ATOM 771 O O . LEU A 1 92 ? -13.008 13.75 20.016 1 98.69 92 LEU A O 1
ATOM 775 N N . VAL A 1 93 ? -12.414 15.875 19.609 1 98.25 93 VAL A N 1
ATOM 776 C CA . VAL A 1 93 ? -13.414 16.438 20.5 1 98.25 93 VAL A CA 1
ATOM 777 C C . VAL A 1 93 ? -14.812 16.109 20 1 98.25 93 VAL A C 1
ATOM 779 O O . VAL A 1 93 ? -15.695 15.734 20.781 1 98.25 93 VAL A O 1
ATOM 782 N N . GLN A 1 94 ? -14.992 16.219 18.703 1 98.06 94 GLN A N 1
ATOM 783 C CA . GLN A 1 94 ? -16.281 15.867 18.109 1 98.06 94 GLN A CA 1
ATOM 784 C C . GLN A 1 94 ? -16.625 14.414 18.406 1 98.06 94 GLN A C 1
ATOM 786 O O . GLN A 1 94 ? -17.734 14.117 18.859 1 98.06 94 GLN A O 1
ATOM 791 N N . VAL A 1 95 ? -15.688 13.508 18.234 1 98 95 VAL A N 1
ATOM 792 C CA . VAL A 1 95 ? -15.961 12.078 18.328 1 98 95 VAL A CA 1
ATOM 793 C C . VAL A 1 95 ? -16.125 11.672 19.797 1 98 95 VAL A C 1
ATOM 795 O O . VAL A 1 95 ? -17.031 10.922 20.141 1 98 95 VAL A O 1
ATOM 798 N N . LEU A 1 96 ? -15.32 12.234 20.672 1 97.62 96 LEU A N 1
ATOM 799 C CA . LEU A 1 96 ? -15.219 11.734 22.047 1 97.62 96 LEU A CA 1
ATOM 800 C C . LEU A 1 96 ? -16.156 12.508 22.969 1 97.62 96 LEU A C 1
ATOM 802 O O . LEU A 1 96 ? -16.609 11.977 23.984 1 97.62 96 LEU A O 1
ATOM 806 N N . ALA A 1 97 ? -16.531 13.766 22.625 1 97.69 97 ALA A N 1
ATOM 807 C CA . ALA A 1 97 ? -17.234 14.594 23.594 1 97.69 97 ALA A CA 1
ATOM 808 C C . ALA A 1 97 ? -18.578 15.07 23.031 1 97.69 97 ALA A C 1
ATOM 810 O O . ALA A 1 97 ? -19.594 15.062 23.734 1 97.69 97 ALA A O 1
ATOM 811 N N . TYR A 1 98 ? -18.578 15.5 21.75 1 96.69 98 TYR A N 1
ATOM 812 C CA . TYR A 1 98 ? -19.781 16.125 21.203 1 96.69 98 TYR A CA 1
ATOM 813 C C . TYR A 1 98 ? -20.125 15.547 19.828 1 96.69 98 TYR A C 1
ATOM 815 O O . TYR A 1 98 ? -20.219 16.266 18.844 1 96.69 98 TYR A O 1
ATOM 823 N N . PRO A 1 99 ? -20.438 14.305 19.781 1 95.19 99 PRO A N 1
ATOM 824 C CA . PRO A 1 99 ? -20.672 13.641 18.5 1 95.19 99 PRO A CA 1
ATOM 825 C C . PRO A 1 99 ? -21.953 14.125 17.812 1 95.19 99 PRO A C 1
ATOM 827 O O . PRO A 1 99 ? -22.109 13.961 16.609 1 95.19 99 PRO A O 1
ATOM 830 N N . GLN A 1 100 ? -22.875 14.82 18.562 1 95.38 100 GLN A N 1
ATOM 831 C CA . GLN A 1 100 ? -24.156 15.203 17.984 1 95.38 100 GLN A CA 1
ATOM 832 C C . GLN A 1 100 ? -24.25 16.703 17.766 1 95.38 100 GLN A C 1
ATOM 834 O O . GLN A 1 100 ? -25.281 17.219 17.344 1 95.38 100 GLN A O 1
ATOM 839 N N . LEU A 1 101 ? -23.188 17.391 18.047 1 96.25 101 LEU A N 1
ATOM 840 C CA . LEU A 1 101 ? -23.172 18.844 17.891 1 96.25 101 LEU A CA 1
ATOM 841 C C . LEU A 1 101 ? -23.016 19.219 16.422 1 96.25 101 LEU A C 1
ATOM 843 O O . LEU A 1 101 ? -21.891 19.281 15.906 1 96.25 101 LEU A O 1
ATOM 847 N N . GLN A 1 102 ? -24.047 19.625 15.836 1 95.62 102 GLN A N 1
ATOM 848 C CA . GLN A 1 102 ? -24.125 19.828 14.391 1 95.62 102 GLN A CA 1
ATOM 849 C C . GLN A 1 102 ? -23.141 20.906 13.938 1 95.62 102 GLN A C 1
ATOM 851 O O . GLN A 1 102 ? -22.406 20.719 12.961 1 95.62 102 GLN A O 1
ATOM 856 N N . PRO A 1 103 ? -23.062 22.062 14.641 1 95.69 103 PRO A N 1
ATOM 857 C CA . PRO A 1 103 ? -22.141 23.094 14.172 1 95.69 103 PRO A CA 1
ATOM 858 C C . PRO A 1 103 ? -20.688 22.625 14.18 1 95.69 103 PRO A C 1
ATOM 860 O O . PRO A 1 103 ? -19.891 23.031 13.32 1 95.69 103 PRO A O 1
ATOM 863 N N . LEU A 1 104 ? -20.391 21.812 15.133 1 97.44 104 LEU A N 1
ATOM 864 C CA . LEU A 1 104 ? -19.031 21.281 15.211 1 97.44 104 LEU A CA 1
ATOM 865 C C . LEU A 1 104 ? -18.766 20.328 14.055 1 97.44 104 LEU A C 1
ATOM 867 O O . LEU A 1 104 ? -17.688 20.359 13.445 1 97.44 104 LEU A O 1
ATOM 871 N N . VAL A 1 105 ? -19.75 19.5 13.727 1 98.19 105 VAL A N 1
ATOM 872 C CA . VAL A 1 105 ? -19.625 18.547 12.625 1 98.19 105 VAL A CA 1
ATOM 873 C C . VAL A 1 105 ? -19.438 19.312 11.312 1 98.19 105 VAL A C 1
ATOM 875 O O . VAL A 1 105 ? -18.578 18.953 10.5 1 98.19 105 VAL A O 1
ATOM 878 N N . VAL A 1 106 ? -20.141 20.359 11.18 1 97.88 106 VAL A N 1
ATOM 879 C CA . VAL A 1 106 ? -20.078 21.141 9.953 1 97.88 106 VAL A CA 1
ATOM 880 C C . VAL A 1 106 ? -18.719 21.844 9.859 1 97.88 106 VAL A C 1
ATOM 882 O O . VAL A 1 106 ? -18.094 21.844 8.797 1 97.88 106 VAL A O 1
ATOM 885 N N . ALA A 1 107 ? -18.266 22.438 10.93 1 98.25 107 ALA A N 1
ATOM 886 C CA . ALA A 1 107 ? -16.953 23.094 10.945 1 98.25 107 ALA A CA 1
ATOM 887 C C . ALA A 1 107 ? -15.836 22.109 10.633 1 98.25 107 ALA A C 1
ATOM 889 O O . ALA A 1 107 ? -14.953 22.391 9.82 1 98.25 107 ALA A O 1
ATOM 890 N N . ASN A 1 108 ? -15.922 20.938 11.266 1 98.81 108 ASN A N 1
ATOM 891 C CA . ASN A 1 108 ? -14.898 19.922 11.031 1 98.81 108 ASN A CA 1
ATOM 892 C C . ASN A 1 108 ? -14.961 19.406 9.594 1 98.81 108 ASN A C 1
ATOM 894 O O . ASN A 1 108 ? -13.922 19.141 8.984 1 98.81 108 ASN A O 1
ATOM 898 N N . PHE A 1 109 ? -16.172 19.25 9.078 1 98.81 109 PHE A N 1
ATOM 899 C CA . PHE A 1 109 ? -16.328 18.828 7.691 1 98.81 109 PHE A CA 1
ATOM 900 C C . PHE A 1 109 ? -15.695 19.844 6.75 1 98.81 109 PHE A C 1
ATOM 902 O O . PHE A 1 109 ? -14.984 19.484 5.812 1 98.81 109 PHE A O 1
ATOM 909 N N . ALA A 1 110 ? -15.898 21.062 7.051 1 98.69 110 ALA A N 1
ATOM 910 C CA . ALA A 1 110 ? -15.367 22.141 6.219 1 98.69 110 ALA A CA 1
ATOM 911 C C . ALA A 1 110 ? -13.844 22.141 6.219 1 98.69 110 ALA A C 1
ATOM 913 O O . ALA A 1 110 ? -13.219 22.203 5.16 1 98.69 110 ALA A O 1
ATOM 914 N N . HIS A 1 111 ? -13.273 21.984 7.328 1 98.81 111 HIS A N 1
ATOM 915 C CA . HIS A 1 111 ? -11.82 22 7.43 1 98.81 111 HIS A CA 1
ATOM 916 C C . HIS A 1 111 ? -11.211 20.719 6.879 1 98.81 111 HIS A C 1
ATOM 918 O O . HIS A 1 111 ? -10.18 20.75 6.203 1 98.81 111 HIS A O 1
ATOM 924 N N . ALA A 1 112 ? -11.828 19.594 7.172 1 98.81 112 ALA A N 1
ATOM 925 C CA . ALA A 1 112 ? -11.297 18.297 6.777 1 98.81 112 ALA A CA 1
ATOM 926 C C . ALA A 1 112 ? -11.344 18.125 5.262 1 98.81 112 ALA A C 1
ATOM 928 O O . ALA A 1 112 ? -10.391 17.609 4.66 1 98.81 112 ALA A O 1
ATOM 929 N N . SER A 1 113 ? -12.438 18.547 4.648 1 98.62 113 SER A N 1
ATOM 930 C CA . SER A 1 113 ? -12.617 18.406 3.207 1 98.62 113 SER A CA 1
ATOM 931 C C . SER A 1 113 ? -12.039 19.594 2.449 1 98.62 113 SER A C 1
ATOM 933 O O . SER A 1 113 ? -11.844 19.531 1.233 1 98.62 113 SER A O 1
ATOM 935 N N . GLY A 1 114 ? -11.781 20.656 3.16 1 98.56 114 GLY A N 1
ATOM 936 C CA . GLY A 1 114 ? -11.211 21.859 2.553 1 98.56 114 GLY A CA 1
ATOM 937 C C . GLY A 1 114 ? -9.711 21.953 2.738 1 98.56 114 GLY A C 1
ATOM 938 O O . GLY A 1 114 ? -8.945 21.219 2.107 1 98.56 114 GLY A O 1
ATOM 939 N N . PRO A 1 115 ? -9.297 22.828 3.664 1 98.38 115 PRO A N 1
ATOM 940 C CA . PRO A 1 115 ? -7.867 23.125 3.762 1 98.38 115 PRO A CA 1
ATOM 941 C C . PRO A 1 115 ? -7.039 21.891 4.129 1 98.38 115 PRO A C 1
ATOM 943 O O . PRO A 1 115 ? -5.914 21.734 3.648 1 98.38 115 PRO A O 1
ATOM 946 N N . LEU A 1 116 ? -7.5 21 4.949 1 98.44 116 LEU A N 1
ATOM 947 C CA . LEU A 1 116 ? -6.707 19.859 5.375 1 98.44 116 LEU A CA 1
ATOM 948 C C . LEU A 1 116 ? -6.496 18.891 4.223 1 98.44 116 LEU A C 1
ATOM 950 O O . LEU A 1 116 ? -5.375 18.422 3.984 1 98.44 116 LEU A O 1
ATOM 954 N N . ALA A 1 117 ? -7.539 18.531 3.531 1 98.69 117 ALA A N 1
ATOM 955 C CA . ALA A 1 117 ? -7.422 17.609 2.402 1 98.69 117 ALA A CA 1
ATOM 956 C C . ALA A 1 117 ? -6.574 18.219 1.288 1 98.69 117 ALA A C 1
ATOM 958 O O . ALA A 1 117 ? -5.695 17.547 0.735 1 98.69 117 ALA A O 1
ATOM 959 N N . LEU A 1 118 ? -6.762 19.453 1.018 1 98.44 118 LEU A N 1
ATOM 960 C CA . LEU A 1 118 ? -6.047 20.109 -0.074 1 98.44 118 LEU A CA 1
ATOM 961 C C . LEU A 1 118 ? -4.578 20.328 0.287 1 98.44 118 LEU A C 1
ATOM 963 O O . LEU A 1 118 ? -3.74 20.516 -0.595 1 98.44 118 LEU A O 1
ATOM 967 N N . ALA A 1 119 ? -4.277 20.328 1.548 1 97.19 119 ALA A N 1
ATOM 968 C CA . ALA A 1 119 ? -2.885 20.453 1.978 1 97.19 119 ALA A CA 1
ATOM 969 C C . ALA A 1 119 ? -2.053 19.266 1.493 1 97.19 119 ALA A C 1
ATOM 971 O O . ALA A 1 119 ? -0.837 19.375 1.327 1 97.19 119 ALA A O 1
ATOM 972 N N . ILE A 1 120 ? -2.65 18.141 1.237 1 97.81 120 ILE A N 1
ATOM 973 C CA . ILE A 1 120 ? -1.941 16.984 0.707 1 97.81 120 ILE A CA 1
ATOM 974 C C . ILE A 1 120 ? -1.331 17.328 -0.649 1 97.81 120 ILE A C 1
ATOM 976 O O . ILE A 1 120 ? -0.19 16.969 -0.936 1 97.81 120 ILE A O 1
ATOM 980 N N . ILE A 1 121 ? -2.062 18.047 -1.405 1 96.5 121 ILE A N 1
ATOM 981 C CA . ILE A 1 121 ? -1.58 18.484 -2.713 1 96.5 121 ILE A CA 1
ATOM 982 C C . ILE A 1 121 ? -0.59 19.625 -2.545 1 96.5 121 ILE A C 1
ATOM 984 O O . ILE A 1 121 ? 0.51 19.594 -3.102 1 96.5 121 ILE A O 1
ATOM 988 N N . THR A 1 122 ? -0.945 20.547 -1.707 1 92.62 122 THR A N 1
ATOM 989 C CA . THR A 1 122 ? -0.188 21.781 -1.567 1 92.62 122 THR A CA 1
ATOM 990 C C . THR A 1 122 ? 1.188 21.516 -0.966 1 92.62 122 THR A C 1
ATOM 992 O O . THR A 1 122 ? 2.186 22.094 -1.397 1 92.62 122 THR A O 1
ATOM 995 N N . TRP A 1 123 ? 1.204 20.656 -0.001 1 90.56 123 TRP A N 1
ATOM 996 C CA . TRP A 1 123 ? 2.457 20.391 0.698 1 90.56 123 TRP A CA 1
ATOM 997 C C . TRP A 1 123 ? 3.105 19.109 0.192 1 90.56 123 TRP A C 1
ATOM 999 O O . TRP A 1 123 ? 4.078 18.625 0.775 1 90.56 123 TRP A O 1
ATOM 1009 N N . ARG A 1 124 ? 2.488 18.453 -0.776 1 93.25 124 ARG A N 1
ATOM 1010 C CA . ARG A 1 124 ? 3.023 17.266 -1.42 1 93.25 124 ARG A CA 1
ATOM 1011 C C . ARG A 1 124 ? 3.248 16.141 -0.405 1 93.25 124 ARG A C 1
ATOM 1013 O O . ARG A 1 124 ? 4.32 15.539 -0.37 1 93.25 124 ARG A O 1
ATOM 1020 N N . ASN A 1 125 ? 2.27 16.094 0.468 1 95.56 125 ASN A N 1
ATOM 1021 C CA . ASN A 1 125 ? 2.326 14.914 1.328 1 95.56 125 ASN A CA 1
ATOM 1022 C C . ASN A 1 125 ? 2.494 13.633 0.516 1 95.56 125 ASN A C 1
ATOM 1024 O O . ASN A 1 125 ? 1.832 13.453 -0.507 1 95.56 125 ASN A O 1
ATOM 1028 N N . SER A 1 126 ? 3.398 12.773 0.884 1 95.75 126 SER A N 1
ATOM 1029 C CA . SER A 1 126 ? 3.814 11.602 0.121 1 95.75 126 SER A CA 1
ATOM 1030 C C . SER A 1 126 ? 3.584 10.312 0.912 1 95.75 126 SER A C 1
ATOM 1032 O O . SER A 1 126 ? 4.047 10.188 2.047 1 95.75 126 SER A O 1
ATOM 1034 N N . LEU A 1 127 ? 2.898 9.352 0.269 1 96.81 127 LEU A N 1
ATOM 1035 C CA . LEU A 1 127 ? 2.691 8.055 0.899 1 96.81 127 LEU A CA 1
ATOM 1036 C C . LEU A 1 127 ? 3.941 7.191 0.789 1 96.81 127 LEU A C 1
ATOM 1038 O O . LEU A 1 127 ? 4.102 6.441 -0.178 1 96.81 127 LEU A O 1
ATOM 1042 N N . VAL A 1 128 ? 4.801 7.355 1.776 1 94.81 128 VAL A N 1
ATOM 1043 C CA . VAL A 1 128 ? 6.051 6.609 1.855 1 94.81 128 VAL A CA 1
ATOM 1044 C C . VAL A 1 128 ? 5.969 5.586 2.986 1 94.81 128 VAL A C 1
ATOM 1046 O O . VAL A 1 128 ? 6.199 5.918 4.152 1 94.81 128 VAL A O 1
ATOM 1049 N N . PHE A 1 129 ? 5.793 4.355 2.641 1 95.06 129 PHE A N 1
ATOM 1050 C CA . PHE A 1 129 ? 5.473 3.32 3.619 1 95.06 129 PHE A CA 1
ATOM 1051 C C . PHE A 1 129 ? 6.656 3.074 4.551 1 95.06 129 PHE A C 1
ATOM 1053 O O . PHE A 1 129 ? 6.473 2.693 5.707 1 95.06 129 PHE A O 1
ATOM 1060 N N . HIS A 1 130 ? 7.816 3.363 4.148 1 91.94 130 HIS A N 1
ATOM 1061 C CA . HIS A 1 130 ? 9.008 3.102 4.945 1 91.94 130 HIS A CA 1
ATOM 1062 C C . HIS A 1 130 ? 9.297 4.254 5.898 1 91.94 130 HIS A C 1
ATOM 1064 O O . HIS A 1 130 ? 10.234 4.184 6.703 1 91.94 130 HIS A O 1
ATOM 1070 N N . SER A 1 131 ? 8.516 5.301 5.863 1 91.31 131 SER A N 1
ATOM 1071 C CA . SER A 1 131 ? 8.742 6.473 6.703 1 91.31 131 SER A CA 1
ATOM 1072 C C . SER A 1 131 ? 7.566 6.707 7.648 1 91.31 131 SER A C 1
ATOM 1074 O O . SER A 1 131 ? 6.508 7.184 7.227 1 91.31 131 SER A O 1
ATOM 1076 N N . LEU A 1 132 ? 7.828 6.469 8.875 1 90.38 132 LEU A N 1
ATOM 1077 C CA . LEU A 1 132 ? 6.789 6.715 9.875 1 90.38 132 LEU A CA 1
ATOM 1078 C C . LEU A 1 132 ? 6.387 8.188 9.891 1 90.38 132 LEU A C 1
ATOM 1080 O O . LEU A 1 132 ? 5.207 8.508 10.047 1 90.38 132 LEU A O 1
ATOM 1084 N N . ASP A 1 133 ? 7.336 9.047 9.703 1 90.19 133 ASP A N 1
ATOM 1085 C CA . ASP A 1 133 ? 7.074 10.484 9.695 1 90.19 133 ASP A CA 1
ATOM 1086 C C . ASP A 1 133 ? 6.152 10.867 8.539 1 90.19 133 ASP A C 1
ATOM 1088 O O . ASP A 1 133 ? 5.172 11.586 8.734 1 90.19 133 ASP A O 1
ATOM 1092 N N . LYS A 1 134 ? 6.43 10.367 7.402 1 92.94 134 LYS A N 1
ATOM 1093 C CA . LYS A 1 134 ? 5.633 10.711 6.23 1 92.94 134 LYS A CA 1
ATOM 1094 C C . LYS A 1 134 ? 4.25 10.07 6.297 1 92.94 134 LYS A C 1
ATOM 1096 O O . LYS A 1 134 ? 3.252 10.695 5.934 1 92.94 134 LYS A O 1
ATOM 1101 N N . ILE A 1 135 ? 4.199 8.875 6.742 1 94.88 135 ILE A N 1
ATOM 1102 C CA . ILE A 1 135 ? 2.902 8.219 6.891 1 94.88 135 ILE A CA 1
ATOM 1103 C C . ILE A 1 135 ? 2.049 8.992 7.895 1 94.88 135 ILE A C 1
ATOM 1105 O O . ILE A 1 135 ? 0.852 9.188 7.676 1 94.88 135 ILE A O 1
ATOM 1109 N N . THR A 1 136 ? 2.643 9.391 8.992 1 94.88 136 THR A N 1
ATOM 1110 C CA . THR A 1 136 ? 1.924 10.164 10 1 94.88 136 THR A CA 1
ATOM 1111 C C . THR A 1 136 ? 1.386 11.461 9.398 1 94.88 136 THR A C 1
ATOM 1113 O O . THR A 1 136 ? 0.224 11.812 9.609 1 94.88 136 THR A O 1
ATOM 1116 N N . SER A 1 137 ? 2.25 12.141 8.609 1 95.19 137 SER A N 1
ATOM 1117 C CA . SER A 1 137 ? 1.818 13.375 7.961 1 95.19 137 SER A CA 1
ATOM 1118 C C . SER A 1 137 ? 0.64 13.125 7.027 1 95.19 137 SER A C 1
ATOM 1120 O O . SER A 1 137 ? -0.322 13.898 7.012 1 95.19 137 SER A O 1
ATOM 1122 N N . VAL A 1 138 ? 0.69 12.055 6.328 1 97.44 138 VAL A N 1
ATOM 1123 C CA . VAL A 1 138 ? -0.401 11.711 5.422 1 97.44 138 VAL A CA 1
ATOM 1124 C C . VAL A 1 138 ? -1.672 11.438 6.223 1 97.44 138 VAL A C 1
ATOM 1126 O O . VAL A 1 138 ? -2.744 11.945 5.895 1 97.44 138 VAL A O 1
ATOM 1129 N N . PHE A 1 139 ? -1.565 10.695 7.266 1 97.62 139 PHE A N 1
ATOM 1130 C CA . PHE A 1 139 ? -2.738 10.305 8.031 1 97.62 139 PHE A CA 1
ATOM 1131 C C . PHE A 1 139 ? -3.357 11.508 8.734 1 97.62 139 PHE A C 1
ATOM 1133 O O . PHE A 1 139 ? -4.582 11.641 8.789 1 97.62 139 PHE A O 1
ATOM 1140 N N . ILE A 1 140 ? -2.564 12.406 9.203 1 97.25 140 ILE A N 1
ATOM 1141 C CA . ILE A 1 140 ? -3.045 13.602 9.883 1 97.25 140 ILE A CA 1
ATOM 1142 C C . ILE A 1 140 ? -3.879 14.445 8.914 1 97.25 140 ILE A C 1
ATOM 1144 O O . ILE A 1 140 ? -4.852 15.086 9.32 1 97.25 140 ILE A O 1
ATOM 1148 N N . HIS A 1 141 ? -3.545 14.391 7.691 1 98.38 141 HIS A N 1
ATOM 1149 C CA . HIS A 1 141 ? -4.25 15.211 6.715 1 98.38 141 HIS A CA 1
ATOM 1150 C C . HIS A 1 141 ? -5.367 14.43 6.035 1 98.38 141 HIS A C 1
ATOM 1152 O O . HIS A 1 141 ? -6.371 15.008 5.621 1 98.38 141 HIS A O 1
ATOM 1158 N N . ALA A 1 142 ? -5.262 13.125 5.957 1 98.62 142 ALA A N 1
ATOM 1159 C CA . ALA A 1 142 ? -6.184 12.32 5.164 1 98.62 142 ALA A CA 1
ATOM 1160 C C . ALA A 1 142 ? -7.316 11.766 6.027 1 98.62 142 ALA A C 1
ATOM 1162 O O . ALA A 1 142 ? -8.469 11.703 5.586 1 98.62 142 ALA A O 1
ATOM 1163 N N . LEU A 1 143 ? -7.066 11.398 7.254 1 98.69 143 LEU A N 1
ATOM 1164 C CA . LEU A 1 143 ? -8.016 10.641 8.062 1 98.69 143 LEU A CA 1
ATOM 1165 C C . LEU A 1 143 ? -9.203 11.516 8.469 1 98.69 143 LEU A C 1
ATOM 1167 O O . LEU A 1 143 ? -10.336 11.039 8.508 1 98.69 143 LEU A O 1
ATOM 1171 N N . PRO A 1 144 ? -8.984 12.812 8.766 1 98.81 144 PRO A N 1
ATOM 1172 C CA . PRO A 1 144 ? -10.141 13.633 9.109 1 98.81 144 PRO A CA 1
ATOM 1173 C C . PRO A 1 144 ? -11.172 13.711 7.988 1 98.81 144 PRO A C 1
ATOM 1175 O O . PRO A 1 144 ? -12.375 13.672 8.25 1 98.81 144 PRO A O 1
ATOM 1178 N N . ALA A 1 145 ? -10.703 13.852 6.801 1 98.88 145 ALA A N 1
ATOM 1179 C CA . ALA A 1 145 ? -11.633 13.898 5.676 1 98.88 145 ALA A CA 1
ATOM 1180 C C . ALA A 1 145 ? -12.406 12.586 5.547 1 98.88 145 ALA A C 1
ATOM 1182 O O . ALA A 1 145 ? -13.594 12.594 5.238 1 98.88 145 ALA A O 1
ATOM 1183 N N . LEU A 1 146 ? -11.75 11.477 5.781 1 98.81 146 LEU A N 1
ATOM 1184 C CA . LEU A 1 146 ? -12.422 10.18 5.742 1 98.81 146 LEU A CA 1
ATOM 1185 C C . LEU A 1 146 ? -13.422 10.062 6.891 1 98.81 146 LEU A C 1
ATOM 1187 O O . LEU A 1 146 ? -14.523 9.531 6.707 1 98.81 146 LEU A O 1
ATOM 1191 N N . LEU A 1 147 ? -13.008 10.531 8.039 1 98.75 147 LEU A N 1
ATOM 1192 C CA . LEU A 1 147 ? -13.906 10.555 9.188 1 98.75 147 LEU A CA 1
ATOM 1193 C C . LEU A 1 147 ? -15.188 11.32 8.859 1 98.75 147 LEU A C 1
ATOM 1195 O O . LEU A 1 147 ? -16.281 10.812 9.07 1 98.75 147 LEU A O 1
ATOM 1199 N N . LEU A 1 148 ? -15.062 12.461 8.305 1 98.81 148 LEU A N 1
ATOM 1200 C CA . LEU A 1 148 ? -16.219 13.328 8.078 1 98.81 148 LEU A CA 1
ATOM 1201 C C . LEU A 1 148 ? -17 12.875 6.852 1 98.81 148 LEU A C 1
ATOM 1203 O O . LEU A 1 148 ? -18.203 13.109 6.754 1 98.81 148 LEU A O 1
ATOM 1207 N N . PHE A 1 149 ? -16.312 12.242 5.918 1 98.81 149 PHE A N 1
ATOM 1208 C CA . PHE A 1 149 ? -17.016 11.57 4.836 1 98.81 149 PHE A CA 1
ATOM 1209 C C . PHE A 1 149 ? -18 10.547 5.391 1 98.81 149 PHE A C 1
ATOM 1211 O O . PHE A 1 149 ? -19.188 10.562 5.043 1 98.81 149 PHE A O 1
ATOM 1218 N N . CYS A 1 150 ? -17.484 9.711 6.258 1 98.62 150 CYS A N 1
ATOM 1219 C CA . CYS A 1 150 ? -18.328 8.672 6.848 1 98.62 150 CYS A CA 1
ATOM 1220 C C . CYS A 1 150 ? -19.406 9.289 7.723 1 98.62 150 CYS A C 1
ATOM 1222 O O . CYS A 1 150 ? -20.562 8.836 7.711 1 98.62 150 CYS A O 1
ATOM 1224 N N . THR A 1 151 ? -19.062 10.32 8.453 1 98.44 151 THR A N 1
ATOM 1225 C CA . THR A 1 151 ? -20.031 10.984 9.32 1 98.44 151 THR A CA 1
ATOM 1226 C C . THR A 1 151 ? -21.172 11.586 8.5 1 98.44 151 THR A C 1
ATOM 1228 O O . THR A 1 151 ? -22.344 11.484 8.883 1 98.44 151 THR A O 1
ATOM 1231 N N . ARG A 1 152 ? -20.812 12.141 7.391 1 98.38 152 ARG A N 1
ATOM 1232 C CA . ARG A 1 152 ? -21.797 12.836 6.562 1 98.38 152 ARG A CA 1
ATOM 1233 C C . ARG A 1 152 ? -22.672 11.836 5.805 1 98.38 152 ARG A C 1
ATOM 1235 O O . ARG A 1 152 ? -23.906 11.992 5.758 1 98.38 152 ARG A O 1
ATOM 1242 N N . TRP A 1 153 ? -22.141 10.867 5.262 1 98.25 153 TRP A N 1
ATOM 1243 C CA . TRP A 1 153 ? -22.875 10.016 4.336 1 98.25 153 TRP A CA 1
ATOM 1244 C C . TRP A 1 153 ? -23.391 8.766 5.043 1 98.25 153 TRP A C 1
ATOM 1246 O O . TRP A 1 153 ? -24.312 8.102 4.551 1 98.25 153 TRP A O 1
ATOM 1256 N N . TYR A 1 154 ? -22.797 8.453 6.223 1 97.56 154 TYR A N 1
ATOM 1257 C CA . TYR A 1 154 ? -23.234 7.371 7.094 1 97.56 154 TYR A CA 1
ATOM 1258 C C . TYR A 1 154 ? -23.281 7.82 8.547 1 97.56 154 TYR A C 1
ATOM 1260 O O . TYR A 1 154 ? -22.578 7.27 9.398 1 97.56 154 TYR A O 1
ATOM 1268 N N . PRO A 1 155 ? -24.125 8.711 8.805 1 96.25 155 PRO A N 1
ATOM 1269 C CA . PRO A 1 155 ? -24.141 9.297 10.148 1 96.25 155 PRO A CA 1
ATOM 1270 C C . PRO A 1 155 ? -24.422 8.258 11.242 1 96.25 155 PRO A C 1
ATOM 1272 O O . PRO A 1 155 ? -25.219 7.34 11.039 1 96.25 155 PRO A O 1
ATOM 1275 N N . PRO A 1 156 ? -23.609 8.398 12.297 1 92.19 156 PRO A N 1
ATOM 1276 C CA . PRO A 1 156 ? -23.938 7.527 13.43 1 92.19 156 PRO A CA 1
ATOM 1277 C C . PRO A 1 156 ? -25.359 7.738 13.945 1 92.19 156 PRO A C 1
ATOM 1279 O O . PRO A 1 156 ? -26 8.734 13.602 1 92.19 156 PRO A O 1
ATOM 1282 N N . ALA A 1 157 ? -25.781 6.828 14.75 1 91.62 157 ALA A N 1
ATOM 1283 C CA . ALA A 1 157 ? -27.141 6.879 15.266 1 91.62 157 ALA A CA 1
ATOM 1284 C C . ALA A 1 157 ? -27.375 8.148 16.078 1 91.62 157 ALA A C 1
ATOM 1286 O O . ALA A 1 157 ? -26.531 8.523 16.906 1 91.62 157 ALA A O 1
ATOM 1287 N N . GLY A 1 158 ? -28.406 8.836 15.781 1 92.12 158 GLY A N 1
ATOM 1288 C CA . GLY A 1 158 ? -28.797 9.992 16.562 1 92.12 158 GLY A CA 1
ATOM 1289 C C . GLY A 1 158 ? -28.328 11.312 15.977 1 92.12 158 GLY A C 1
ATOM 1290 O O . GLY A 1 158 ? -28.828 12.375 16.344 1 92.12 158 GLY A O 1
ATOM 1291 N N . LEU A 1 159 ? -27.391 11.258 15.086 1 94.75 159 LEU A N 1
ATOM 1292 C CA . LEU A 1 159 ? -26.875 12.477 14.469 1 94.75 159 LEU A CA 1
ATOM 1293 C C . LEU A 1 159 ? -27.719 12.875 13.258 1 94.75 159 LEU A C 1
ATOM 1295 O O . LEU A 1 159 ? -27.859 12.094 12.312 1 94.75 159 LEU A O 1
ATOM 1299 N N . GLU A 1 160 ? -28.344 14.023 13.359 1 94.94 160 GLU A N 1
ATOM 1300 C CA . GLU A 1 160 ? -29.109 14.57 12.242 1 94.94 160 GLU A CA 1
ATOM 1301 C C . GLU A 1 160 ? -28.375 15.727 11.586 1 94.94 160 GLU A C 1
ATOM 1303 O O . GLU A 1 160 ? -27.969 16.672 12.258 1 94.94 160 GLU A O 1
ATOM 1308 N N . LEU A 1 161 ? -28.188 15.578 10.312 1 96.62 161 LEU A N 1
ATOM 1309 C CA . LEU A 1 161 ? -27.453 16.578 9.547 1 96.62 161 LEU A CA 1
ATOM 1310 C C . LEU A 1 161 ? -28.328 17.156 8.43 1 96.62 161 LEU A C 1
ATOM 1312 O O . LEU A 1 161 ? -29.141 16.438 7.855 1 96.62 161 LEU A O 1
ATOM 1316 N N . PRO A 1 162 ? -28.172 18.438 8.156 1 96.38 162 PRO A N 1
ATOM 1317 C CA . PRO A 1 162 ? -28.922 19 7.027 1 96.38 162 PRO A CA 1
ATOM 1318 C C . PRO A 1 162 ? -28.469 18.438 5.68 1 96.38 162 PRO A C 1
ATOM 1320 O O . PRO A 1 162 ? -27.297 18.094 5.516 1 96.38 162 PRO A O 1
ATOM 1323 N N . ASP A 1 163 ? -29.344 18.453 4.723 1 96.31 163 ASP A N 1
ATOM 1324 C CA . ASP A 1 163 ? -29.047 17.922 3.395 1 96.31 163 ASP A CA 1
ATOM 1325 C C . ASP A 1 163 ? -28.094 18.844 2.639 1 96.31 163 ASP A C 1
ATOM 1327 O O . ASP A 1 163 ? -27.344 18.391 1.776 1 96.31 163 ASP A O 1
ATOM 1331 N N . SER A 1 164 ? -28.219 20.078 2.984 1 97.44 164 SER A N 1
ATOM 1332 C CA . SER A 1 164 ? -27.344 21.062 2.342 1 97.44 164 SER A CA 1
ATOM 1333 C C . SER A 1 164 ? -26.875 22.125 3.336 1 97.44 164 SER A C 1
ATOM 1335 O O . SER A 1 164 ? -27.484 22.312 4.383 1 97.44 164 SER A O 1
ATOM 1337 N N . ILE A 1 165 ? -25.734 22.656 3.041 1 97.38 165 ILE A N 1
ATOM 1338 C CA . ILE A 1 165 ? -25.219 23.781 3.805 1 97.38 165 ILE A CA 1
ATOM 1339 C C . ILE A 1 165 ? -24.859 24.922 2.859 1 97.38 165 ILE A C 1
ATOM 1341 O O . ILE A 1 165 ? -24.391 24.688 1.742 1 97.38 165 ILE A O 1
ATOM 1345 N N . SER A 1 166 ? -25.109 26.109 3.287 1 97 166 SER A N 1
ATOM 1346 C CA . SER A 1 166 ? -24.844 27.266 2.443 1 97 166 SER A CA 1
ATOM 1347 C C . SER A 1 166 ? -23.359 27.609 2.43 1 97 166 SER A C 1
ATOM 1349 O O . SER A 1 166 ? -22.625 27.25 3.361 1 97 166 SER A O 1
ATOM 1351 N N . ALA A 1 167 ? -22.969 28.328 1.363 1 96.94 167 ALA A N 1
ATOM 1352 C CA . ALA A 1 167 ? -21.594 28.828 1.269 1 96.94 167 ALA A CA 1
ATOM 1353 C C . ALA A 1 167 ? -21.281 29.766 2.422 1 96.94 167 ALA A C 1
ATOM 1355 O O . ALA A 1 167 ? -20.172 29.766 2.955 1 96.94 167 ALA A O 1
ATOM 1356 N N . TRP A 1 168 ? -22.266 30.5 2.764 1 96.88 168 TRP A N 1
ATOM 1357 C CA . TRP A 1 168 ? -22.078 31.469 3.848 1 96.88 168 TRP A CA 1
ATOM 1358 C C . TRP A 1 168 ? -21.844 30.75 5.172 1 96.88 168 TRP A C 1
ATOM 1360 O O . TRP A 1 168 ? -20.938 31.125 5.93 1 96.88 168 TRP A O 1
ATOM 1370 N N . THR A 1 169 ? -22.641 29.828 5.461 1 96.19 169 THR A N 1
ATOM 1371 C CA . THR A 1 169 ? -22.484 29.062 6.699 1 96.19 169 THR A CA 1
ATOM 1372 C C . THR A 1 169 ? -21.125 28.375 6.746 1 96.19 169 THR A C 1
ATOM 1374 O O . THR A 1 169 ? -20.453 28.391 7.777 1 96.19 169 THR A O 1
ATOM 1377 N N . THR A 1 170 ? -20.75 27.812 5.641 1 97.31 170 THR A N 1
ATOM 1378 C CA . THR A 1 170 ? -19.469 27.125 5.547 1 97.31 170 THR A CA 1
ATOM 1379 C C . THR A 1 170 ? -18.312 28.078 5.781 1 97.31 170 THR A C 1
ATOM 1381 O O . THR A 1 170 ? -17.422 27.812 6.582 1 97.31 170 THR A O 1
ATOM 1384 N N . MET A 1 171 ? -18.406 29.188 5.117 1 97.81 171 MET A N 1
ATOM 1385 C CA . MET A 1 171 ? -17.344 30.188 5.238 1 97.81 171 MET A CA 1
ATOM 1386 C C . MET A 1 171 ? -17.297 30.766 6.652 1 97.81 171 MET A C 1
ATOM 1388 O O . MET A 1 171 ? -16.219 30.906 7.227 1 97.81 171 MET A O 1
ATOM 1392 N N . ARG A 1 172 ? -18.422 31.047 7.188 1 97.81 172 ARG A N 1
ATOM 1393 C CA . ARG A 1 172 ? -18.5 31.625 8.523 1 97.81 172 ARG A CA 1
ATOM 1394 C C . ARG A 1 172 ? -17.906 30.672 9.57 1 97.81 172 ARG A C 1
ATOM 1396 O O . ARG A 1 172 ? -17.016 31.062 10.328 1 97.81 172 ARG A O 1
ATOM 1403 N N . LEU A 1 173 ? -18.359 29.5 9.586 1 97.44 173 LEU A N 1
ATOM 1404 C CA . LEU A 1 173 ? -17.906 28.531 10.586 1 97.44 173 LEU A CA 1
ATOM 1405 C C . LEU A 1 173 ? -16.438 28.156 10.344 1 97.44 173 LEU A C 1
ATOM 1407 O O . LEU A 1 173 ? -15.68 28 11.297 1 97.44 173 LEU A O 1
ATOM 1411 N N . GLY A 1 174 ? -16.062 28.016 9.07 1 97.69 174 GLY A N 1
ATOM 1412 C CA . GLY A 1 174 ? -14.68 27.688 8.727 1 97.69 174 GLY A CA 1
ATOM 1413 C C . GLY A 1 174 ? -13.695 28.781 9.117 1 97.69 174 GLY A C 1
ATOM 1414 O O . GLY A 1 174 ? -12.68 28.5 9.766 1 97.69 174 GLY A O 1
ATOM 1415 N N . VAL A 1 175 ? -14.047 29.953 8.797 1 97.88 175 VAL A N 1
ATOM 1416 C CA . VAL A 1 175 ? -13.133 31.078 9.031 1 97.88 175 VAL A CA 1
ATOM 1417 C C . VAL A 1 175 ? -13.094 31.406 10.523 1 97.88 175 VAL A C 1
ATOM 1419 O O . VAL A 1 175 ? -12.031 31.75 11.062 1 97.88 175 VAL A O 1
ATOM 1422 N N . LEU A 1 176 ? -14.18 31.328 11.195 1 97.5 176 LEU A N 1
ATOM 1423 C CA . LEU A 1 176 ? -14.203 31.594 12.633 1 97.5 176 LEU A CA 1
ATOM 1424 C C . LEU A 1 176 ? -13.359 30.578 13.391 1 97.5 176 LEU A C 1
ATOM 1426 O O . LEU A 1 176 ? -12.602 30.938 14.289 1 97.5 176 LEU A O 1
ATOM 1430 N N . SER A 1 177 ? -13.516 29.359 13.023 1 97.19 177 SER A N 1
ATOM 1431 C CA . SER A 1 177 ? -12.727 28.312 13.68 1 97.19 177 SER A CA 1
ATOM 1432 C C . SER A 1 177 ? -11.25 28.453 13.352 1 97.19 177 SER A C 1
ATOM 1434 O O . SER A 1 177 ? -10.391 28.297 14.219 1 97.19 177 SER A O 1
ATOM 1436 N N . TYR A 1 178 ? -10.922 28.719 12.156 1 97.75 178 TYR A N 1
ATOM 1437 C CA . TYR A 1 178 ? -9.547 29 11.75 1 97.75 178 TYR A CA 1
ATOM 1438 C C . TYR A 1 178 ? -8.984 30.188 12.508 1 97.75 178 TYR A C 1
ATOM 1440 O O . TYR A 1 178 ? -7.844 30.156 12.969 1 97.75 178 TYR A O 1
ATOM 1448 N N . GLY A 1 179 ? -9.797 31.25 12.547 1 97.75 179 GLY A N 1
ATOM 1449 C CA . GLY A 1 179 ? -9.391 32.469 13.258 1 97.75 179 GLY A CA 1
ATOM 1450 C C . GLY A 1 179 ? -9.086 32.188 14.719 1 97.75 179 GLY A C 1
ATOM 1451 O O . GLY A 1 179 ? -8.141 32.781 15.266 1 97.75 179 GLY A O 1
ATOM 1452 N N . ALA A 1 180 ? -9.914 31.406 15.336 1 97.44 180 ALA A N 1
ATOM 1453 C CA . ALA A 1 180 ? -9.656 31.031 16.719 1 97.44 180 ALA A CA 1
ATOM 1454 C C . ALA A 1 180 ? -8.297 30.359 16.875 1 97.44 180 ALA A C 1
ATOM 1456 O O . ALA A 1 180 ? -7.543 30.656 17.797 1 97.44 180 ALA A O 1
ATOM 1457 N N . TRP A 1 181 ? -7.953 29.469 15.977 1 97.31 181 TRP A N 1
ATOM 1458 C CA . TRP A 1 181 ? -6.648 28.812 16 1 97.31 181 TRP A CA 1
ATOM 1459 C C . TRP A 1 181 ? -5.531 29.828 15.75 1 97.31 181 TRP A C 1
ATOM 1461 O O . TRP A 1 181 ? -4.492 29.797 16.422 1 97.31 181 TRP A O 1
ATOM 1471 N N . GLN A 1 182 ? -5.754 30.672 14.727 1 97.12 182 GLN A N 1
ATOM 1472 C CA . GLN A 1 182 ? -4.73 31.656 14.383 1 97.12 182 GLN A CA 1
ATOM 1473 C C . GLN A 1 182 ? -4.402 32.562 15.562 1 97.12 182 GLN A C 1
ATOM 1475 O O . GLN A 1 182 ? -3.234 32.844 15.828 1 97.12 182 GLN A O 1
ATOM 1480 N N . LEU A 1 183 ? -5.441 33 16.266 1 96.56 183 LEU A N 1
ATOM 1481 C CA . LEU A 1 183 ? -5.246 33.812 17.469 1 96.56 183 LEU A CA 1
ATOM 1482 C C . LEU A 1 183 ? -4.48 33.031 18.531 1 96.56 183 LEU A C 1
ATOM 1484 O O . LEU A 1 183 ? -3.561 33.562 19.156 1 96.56 183 LEU A O 1
ATOM 1488 N N . PHE A 1 184 ? -4.91 31.828 18.672 1 96.31 184 PHE A N 1
ATOM 1489 C CA . PHE A 1 184 ? -4.223 30.953 19.609 1 96.31 184 PHE A CA 1
ATOM 1490 C C . PHE A 1 184 ? -2.754 30.797 19.234 1 96.31 184 PHE A C 1
ATOM 1492 O O . PHE A 1 184 ? -1.873 30.906 20.094 1 96.31 184 PHE A O 1
ATOM 1499 N N . TYR A 1 185 ? -2.504 30.547 18 1 95.19 185 TYR A N 1
ATOM 1500 C CA . TYR A 1 185 ? -1.151 30.344 17.5 1 95.19 185 TYR A CA 1
ATOM 1501 C C . TYR A 1 185 ? -0.275 31.562 17.766 1 95.19 185 TYR A C 1
ATOM 1503 O O . TYR A 1 185 ? 0.851 31.422 18.25 1 95.19 185 TYR A O 1
ATOM 1511 N N . VAL A 1 186 ? -0.802 32.75 17.516 1 93.31 186 VAL A N 1
ATOM 1512 C CA . VAL A 1 186 ? -0.057 33.969 17.703 1 93.31 186 VAL A CA 1
ATOM 1513 C C . VAL A 1 186 ? 0.182 34.219 19.188 1 93.31 186 VAL A C 1
ATOM 1515 O O . VAL A 1 186 ? 1.264 34.656 19.594 1 93.31 186 VAL A O 1
ATOM 1518 N N . LEU A 1 187 ? -0.794 33.969 19.969 1 94.88 187 LEU A N 1
ATOM 1519 C CA . LEU A 1 187 ? -0.646 34.125 21.406 1 94.88 187 LEU A CA 1
ATOM 1520 C C . LEU A 1 187 ? 0.459 33.219 21.953 1 94.88 187 LEU A C 1
ATOM 1522 O O . LEU A 1 187 ? 1.271 33.656 22.781 1 94.88 187 LEU A O 1
ATOM 1526 N N . VAL A 1 188 ? 0.531 32.031 21.438 1 94.12 188 VAL A N 1
ATOM 1527 C CA . VAL A 1 188 ? 1.495 31.062 21.938 1 94.12 188 VAL A CA 1
ATOM 1528 C C . VAL A 1 188 ? 2.893 31.406 21.438 1 94.12 188 VAL A C 1
ATOM 1530 O O . VAL A 1 188 ? 3.852 31.453 22.203 1 94.12 188 VAL A O 1
ATOM 1533 N N . THR A 1 189 ? 3.064 31.734 20.172 1 91.12 189 THR A N 1
ATOM 1534 C CA . THR A 1 189 ? 4.379 31.891 19.562 1 91.12 189 THR A CA 1
ATOM 1535 C C . THR A 1 189 ? 4.914 33.312 19.781 1 91.12 189 THR A C 1
ATOM 1537 O O . THR A 1 189 ? 6.125 33.5 19.875 1 91.12 189 THR A O 1
ATOM 1540 N N . GLU A 1 190 ? 3.984 34.281 19.828 1 90 190 GLU A N 1
ATOM 1541 C CA . GLU A 1 190 ? 4.441 35.688 19.812 1 90 190 GLU A CA 1
ATOM 1542 C C . GLU A 1 190 ? 4.234 36.344 21.172 1 90 190 GLU A C 1
ATOM 1544 O O . GLU A 1 190 ? 4.695 37.469 21.406 1 90 190 GLU A O 1
ATOM 1549 N N . ALA A 1 191 ? 3.611 35.688 22.078 1 91.94 191 ALA A N 1
ATOM 1550 C CA . ALA A 1 191 ? 3.428 36.25 23.406 1 91.94 191 ALA A CA 1
ATOM 1551 C C . ALA A 1 191 ? 3.943 35.312 24.484 1 91.94 191 ALA A C 1
ATOM 1553 O O . ALA A 1 191 ? 4.996 35.562 25.078 1 91.94 191 ALA A O 1
ATOM 1554 N N . LEU A 1 192 ? 3.424 34.188 24.609 1 91.62 192 LEU A N 1
ATOM 1555 C CA . LEU A 1 192 ? 3.729 33.281 25.703 1 91.62 192 LEU A CA 1
ATOM 1556 C C . LEU A 1 192 ? 5.156 32.75 25.594 1 91.62 192 LEU A C 1
ATOM 1558 O O . LEU A 1 192 ? 5.879 32.688 26.594 1 91.62 192 LEU A O 1
ATOM 1562 N N . PHE A 1 193 ? 5.539 32.375 24.422 1 90.25 193 PHE A N 1
ATOM 1563 C CA . PHE A 1 193 ? 6.852 31.75 24.25 1 90.25 193 PHE A CA 1
ATOM 1564 C C . PHE A 1 193 ? 7.723 32.562 23.312 1 90.25 193 PHE A C 1
ATOM 1566 O O . PHE A 1 193 ? 8.625 32.031 22.672 1 90.25 193 PHE A O 1
ATOM 1573 N N . ALA A 1 194 ? 7.449 33.781 23.141 1 87.94 194 ALA A N 1
ATOM 1574 C CA . ALA A 1 194 ? 8.188 34.688 22.266 1 87.94 194 ALA A CA 1
ATOM 1575 C C . ALA A 1 194 ? 9.664 34.75 22.656 1 87.94 194 ALA A C 1
ATOM 1577 O O . ALA A 1 194 ? 10.539 34.719 21.797 1 87.94 194 ALA A O 1
ATOM 1578 N N . ARG A 1 195 ? 9.914 34.812 23.891 1 88.56 195 ARG A N 1
ATOM 1579 C CA . ARG A 1 195 ? 11.281 34.938 24.375 1 88.56 195 ARG A CA 1
ATOM 1580 C C . ARG A 1 195 ? 12.062 33.656 24.094 1 88.56 195 ARG A C 1
ATOM 1582 O O . ARG A 1 195 ? 13.219 33.688 23.672 1 88.56 195 ARG A O 1
ATOM 1589 N N . ALA A 1 196 ? 11.391 32.594 24.344 1 87.75 196 ALA A N 1
ATOM 1590 C CA . ALA A 1 196 ? 12.039 31.312 24.109 1 87.75 196 ALA A CA 1
ATOM 1591 C C . ALA A 1 196 ? 12.391 31.141 22.625 1 87.75 196 ALA A C 1
ATOM 1593 O O . ALA A 1 196 ? 13.484 30.688 22.281 1 87.75 196 ALA A O 1
ATOM 1594 N N . LEU A 1 197 ? 11.5 31.531 21.812 1 87.06 197 LEU A N 1
ATOM 1595 C CA . LEU A 1 197 ? 11.688 31.391 20.375 1 87.06 197 LEU A CA 1
ATOM 1596 C C . LEU A 1 197 ? 12.75 32.375 19.875 1 87.06 197 LEU A C 1
ATOM 1598 O O . LEU A 1 197 ? 13.523 32.031 18.969 1 87.06 197 LEU A O 1
ATOM 1602 N N . HIS A 1 198 ? 12.797 33.469 20.516 1 83.38 198 HIS A N 1
ATOM 1603 C CA . HIS A 1 198 ? 13.812 34.438 20.141 1 83.38 198 HIS A CA 1
ATOM 1604 C C . HIS A 1 198 ? 15.203 34 20.594 1 83.38 198 HIS A C 1
ATOM 1606 O O . HIS A 1 198 ? 16.172 34.188 19.844 1 83.38 198 HIS A O 1
ATOM 1612 N N . ASP A 1 199 ? 15.227 33.406 21.641 1 86.19 199 ASP A N 1
ATOM 1613 C CA . ASP A 1 199 ? 16.5 33.062 22.266 1 86.19 199 ASP A CA 1
ATOM 1614 C C . ASP A 1 199 ? 17.078 31.781 21.672 1 86.19 199 ASP A C 1
ATOM 1616 O O . ASP A 1 199 ? 18.297 31.562 21.719 1 86.19 199 ASP A O 1
ATOM 1620 N N . ASP A 1 200 ? 16.219 30.984 21.109 1 85.94 200 ASP A N 1
ATOM 1621 C CA . ASP A 1 200 ? 16.688 29.672 20.641 1 85.94 200 ASP A CA 1
ATOM 1622 C C . ASP A 1 200 ? 16.328 29.453 19.172 1 85.94 200 ASP A C 1
ATOM 1624 O O . ASP A 1 200 ? 15.227 29.031 18.844 1 85.94 200 ASP A O 1
ATOM 1628 N N . PRO A 1 201 ? 17.25 29.578 18.344 1 77.88 201 PRO A N 1
ATOM 1629 C CA . PRO A 1 201 ? 17 29.422 16.906 1 77.88 201 PRO A CA 1
ATOM 1630 C C . PRO A 1 201 ? 16.797 27.953 16.516 1 77.88 201 PRO A C 1
ATOM 1632 O O . PRO A 1 201 ? 16.328 27.672 15.406 1 77.88 201 PRO A O 1
ATOM 1635 N N . ALA A 1 202 ? 17.047 27.094 17.406 1 76.12 202 ALA A N 1
ATOM 1636 C CA . ALA A 1 202 ? 16.891 25.672 17.125 1 76.12 202 ALA A CA 1
ATOM 1637 C C . ALA A 1 202 ? 15.438 25.234 17.172 1 76.12 202 ALA A C 1
ATOM 1639 O O . ALA A 1 202 ? 15.07 24.188 16.641 1 76.12 202 ALA A O 1
ATOM 1640 N N . LEU A 1 203 ? 14.719 26.109 17.828 1 80.25 203 LEU A N 1
ATOM 1641 C CA . LEU A 1 203 ? 13.281 25.828 17.875 1 80.25 203 LEU A CA 1
ATOM 1642 C C . LEU A 1 203 ? 12.641 26.125 16.516 1 80.25 203 LEU A C 1
ATOM 1644 O O . LEU A 1 203 ? 12.766 27.234 15.992 1 80.25 203 LEU A O 1
ATOM 1648 N N . MET A 1 204 ? 11.875 25.094 16.031 1 78.31 204 MET A N 1
ATOM 1649 C CA . MET A 1 204 ? 11.367 25.203 14.664 1 78.31 204 MET A CA 1
ATOM 1650 C C . MET A 1 204 ? 9.867 25.453 14.664 1 78.31 204 MET A C 1
ATOM 1652 O O . MET A 1 204 ? 9.133 24.859 15.445 1 78.31 204 MET A O 1
ATOM 1656 N N . THR A 1 205 ? 9.523 26.422 13.875 1 80.12 205 THR A N 1
ATOM 1657 C CA . THR A 1 205 ? 8.125 26.672 13.547 1 80.12 205 THR A CA 1
ATOM 1658 C C . THR A 1 205 ? 7.887 26.547 12.047 1 80.12 205 THR A C 1
ATOM 1660 O O . THR A 1 205 ? 8.836 26.438 11.266 1 80.12 205 THR A O 1
ATOM 1663 N N . SER A 1 206 ? 6.676 26.531 11.656 1 82.88 206 SER A N 1
ATOM 1664 C CA . SER A 1 206 ? 6.348 26.391 10.242 1 82.88 206 SER A CA 1
ATOM 1665 C C . SER A 1 206 ? 6.918 27.547 9.422 1 82.88 206 SER A C 1
ATOM 1667 O O . SER A 1 206 ? 7.426 27.344 8.32 1 82.88 206 SER A O 1
ATOM 1669 N N . ILE A 1 207 ? 6.875 28.734 9.984 1 80.62 207 ILE A N 1
ATOM 1670 C CA . ILE A 1 207 ? 7.391 29.891 9.258 1 80.62 207 ILE A CA 1
ATOM 1671 C C . ILE A 1 207 ? 8.906 29.797 9.156 1 80.62 207 ILE A C 1
ATOM 1673 O O . ILE A 1 207 ? 9.492 30.141 8.125 1 80.62 207 ILE A O 1
ATOM 1677 N N . ARG A 1 208 ? 9.602 29.359 10.164 1 78.69 208 ARG A N 1
ATOM 1678 C CA . ARG A 1 208 ? 11.047 29.188 10.133 1 78.69 208 ARG A CA 1
ATOM 1679 C C . ARG A 1 208 ? 11.445 28.109 9.125 1 78.69 208 ARG A C 1
ATOM 1681 O O . ARG A 1 208 ? 12.414 28.266 8.383 1 78.69 208 ARG A O 1
ATOM 1688 N N . TRP A 1 209 ? 10.688 27.094 9.148 1 79.25 209 TRP A N 1
ATOM 1689 C CA . TRP A 1 209 ? 10.953 26.016 8.203 1 79.25 209 TRP A CA 1
ATOM 1690 C C . TRP A 1 209 ? 10.797 26.484 6.766 1 79.25 209 TRP A C 1
ATOM 1692 O O . TRP A 1 209 ? 11.648 26.219 5.918 1 79.25 209 TRP A O 1
ATOM 1702 N N . LEU A 1 210 ? 9.812 27.234 6.527 1 76.56 210 LEU A N 1
ATOM 1703 C CA . LEU A 1 210 ? 9.492 27.688 5.18 1 76.56 210 LEU A CA 1
ATOM 1704 C C . LEU A 1 210 ? 10.523 28.703 4.691 1 76.56 210 LEU A C 1
ATOM 1706 O O . LEU A 1 210 ? 10.805 28.781 3.492 1 76.56 210 LEU A O 1
ATOM 1710 N N . THR A 1 211 ? 11.18 29.406 5.605 1 75.5 211 THR A N 1
ATOM 1711 C CA . THR A 1 211 ? 12.117 30.453 5.227 1 75.5 211 THR A CA 1
ATOM 1712 C C . THR A 1 211 ? 13.555 29.953 5.293 1 75.5 211 THR A C 1
ATOM 1714 O O . THR A 1 211 ? 14.492 30.672 4.973 1 75.5 211 THR A O 1
ATOM 1717 N N . SER A 1 212 ? 13.695 28.719 5.73 1 72.81 212 SER A N 1
ATOM 1718 C CA . SER A 1 212 ? 15.031 28.141 5.785 1 72.81 212 SER A CA 1
ATOM 1719 C C . SER A 1 212 ? 15.523 27.734 4.398 1 72.81 212 SER A C 1
ATOM 1721 O O . SER A 1 212 ? 14.727 27.297 3.559 1 72.81 212 SER A O 1
ATOM 1723 N N . PRO A 1 213 ? 16.922 27.906 4.25 1 60.53 213 PRO A N 1
ATOM 1724 C CA . PRO A 1 213 ? 17.469 27.484 2.965 1 60.53 213 PRO A CA 1
ATOM 1725 C C . PRO A 1 213 ? 17.344 25.969 2.742 1 60.53 213 PRO A C 1
ATOM 1727 O O . PRO A 1 213 ? 17.562 25.188 3.67 1 60.53 213 PRO A O 1
ATOM 1730 N N . GLY A 1 214 ? 16.891 25.484 1.608 1 56.66 214 GLY A N 1
ATOM 1731 C CA . GLY A 1 214 ? 16.812 24.078 1.279 1 56.66 214 GLY A CA 1
ATOM 1732 C C . GLY A 1 214 ? 15.43 23.484 1.449 1 56.66 214 GLY A C 1
ATOM 1733 O O . GLY A 1 214 ? 15.227 22.281 1.263 1 56.66 214 GLY A O 1
ATOM 1734 N N . SER A 1 215 ? 14.75 24.297 2.121 1 53.41 215 SER A N 1
ATOM 1735 C CA . SER A 1 215 ? 13.391 23.781 2.244 1 53.41 215 SER A CA 1
ATOM 1736 C C . SER A 1 215 ? 12.812 23.406 0.882 1 53.41 215 SER A C 1
ATOM 1738 O O . SER A 1 215 ? 13.117 24.062 -0.123 1 53.41 215 SER A O 1
ATOM 1740 N N . ASN A 1 216 ? 12.766 22.172 0.545 1 50.38 216 ASN A N 1
ATOM 1741 C CA . ASN A 1 216 ? 12.43 21.5 -0.711 1 50.38 216 ASN A CA 1
ATOM 1742 C C . ASN A 1 216 ? 11.219 22.156 -1.381 1 50.38 216 ASN A C 1
ATOM 1744 O O . ASN A 1 216 ? 10.781 21.719 -2.447 1 50.38 216 ASN A O 1
ATOM 1748 N N . GLY A 1 217 ? 10.43 22.938 -0.669 1 50 217 GLY A N 1
ATOM 1749 C CA . GLY A 1 217 ? 9.242 23.234 -1.446 1 50 217 GLY A CA 1
ATOM 1750 C C . GLY A 1 217 ? 9.461 24.312 -2.494 1 50 217 GLY A C 1
ATOM 1751 O O . GLY A 1 217 ? 10.453 25.047 -2.438 1 50 217 GLY A O 1
ATOM 1752 N N . ASP A 1 218 ? 8.891 24.156 -3.678 1 47.19 218 ASP A N 1
ATOM 1753 C CA . ASP A 1 218 ? 8.82 25.141 -4.762 1 47.19 218 ASP A CA 1
ATOM 1754 C C . ASP A 1 218 ? 8.812 26.562 -4.215 1 47.19 218 ASP A C 1
ATOM 1756 O O . ASP A 1 218 ? 9 27.516 -4.969 1 47.19 218 ASP A O 1
ATOM 1760 N N . TYR A 1 219 ? 8.633 26.734 -3.012 1 47.56 219 TYR A N 1
ATOM 1761 C CA . TYR A 1 219 ? 8.445 28.094 -2.52 1 47.56 219 TYR A CA 1
ATOM 1762 C C . TYR A 1 219 ? 9.75 28.641 -1.942 1 47.56 219 TYR A C 1
ATOM 1764 O O . TYR A 1 219 ? 9.75 29.688 -1.299 1 47.56 219 TYR A O 1
ATOM 1772 N N . SER A 1 220 ? 10.773 27.906 -1.979 1 49.47 220 SER A N 1
ATOM 1773 C CA . SER A 1 220 ? 12.062 28.281 -1.41 1 49.47 220 SER A CA 1
ATOM 1774 C C . SER A 1 220 ? 12.531 29.625 -1.938 1 49.47 220 SER A C 1
ATOM 1776 O O . SER A 1 220 ? 13.172 30.391 -1.216 1 49.47 220 SER A O 1
ATOM 1778 N N . GLY A 1 221 ? 12.258 29.75 -3.123 1 48 221 GLY A N 1
ATOM 1779 C CA . GLY A 1 221 ? 12.742 31 -3.666 1 48 221 GLY A CA 1
ATOM 1780 C C . GLY A 1 221 ? 12.117 32.219 -3.006 1 48 221 GLY A C 1
ATOM 1781 O O . GLY A 1 221 ? 12.789 33.219 -2.785 1 48 221 GLY A O 1
ATOM 1782 N N . LEU A 1 222 ? 10.906 32.156 -2.928 1 49.38 222 LEU A N 1
ATOM 1783 C CA . LEU A 1 222 ? 10.219 33.344 -2.418 1 49.38 222 LEU A CA 1
ATOM 1784 C C . LEU A 1 222 ? 10.602 33.625 -0.969 1 49.38 222 LEU A C 1
ATOM 1786 O O . LEU A 1 222 ? 10.711 34.781 -0.559 1 49.38 222 LEU A O 1
ATOM 1790 N N . THR A 1 223 ? 10.922 32.625 -0.208 1 54.34 223 THR A N 1
ATOM 1791 C CA . THR A 1 223 ? 10.938 32.812 1.239 1 54.34 223 THR A CA 1
ATOM 1792 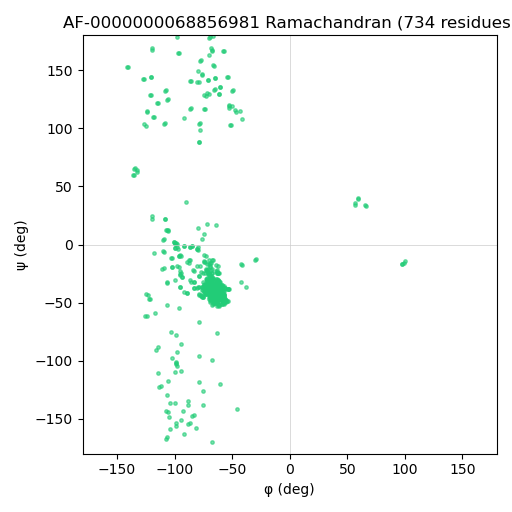C C . THR A 1 223 ? 12.344 33.125 1.731 1 54.34 223 THR A C 1
ATOM 1794 O O . THR A 1 223 ? 12.539 33.469 2.902 1 54.34 223 THR A O 1
ATOM 1797 N N . ARG A 1 224 ? 13.203 32.969 0.849 1 54.44 224 ARG A N 1
ATOM 1798 C CA . ARG A 1 224 ? 14.562 33.312 1.252 1 54.44 224 ARG A CA 1
ATOM 1799 C C . ARG A 1 224 ? 14.664 34.812 1.572 1 54.44 224 ARG A C 1
ATOM 1801 O O . ARG A 1 224 ? 15.562 35.25 2.301 1 54.44 224 ARG A O 1
ATOM 1808 N N . MET A 1 225 ? 13.734 35.469 0.98 1 52.31 225 MET A N 1
ATOM 1809 C CA . MET A 1 225 ? 13.82 36.906 1.165 1 52.31 225 MET A CA 1
ATOM 1810 C C . MET A 1 225 ? 13.148 37.344 2.467 1 52.31 225 MET A C 1
ATOM 1812 O O . MET A 1 225 ? 13.219 38.5 2.857 1 52.31 225 MET A O 1
ATOM 1816 N N . PHE A 1 226 ? 12.57 36.312 3.193 1 64.69 226 PHE A N 1
ATOM 1817 C CA . PHE A 1 226 ? 11.766 36.719 4.332 1 64.69 226 PHE A CA 1
ATOM 1818 C C . PHE A 1 226 ? 12.391 36.25 5.641 1 64.69 226 PHE A C 1
ATOM 1820 O O . PHE A 1 226 ? 12.953 35.156 5.707 1 64.69 226 PHE A O 1
ATOM 1827 N N . ASP A 1 227 ? 12.648 37.219 6.465 1 73.44 227 ASP A N 1
ATOM 1828 C CA . ASP A 1 227 ? 13.078 36.969 7.84 1 73.44 227 ASP A CA 1
ATOM 1829 C C . ASP A 1 227 ? 11.906 36.469 8.703 1 73.44 227 ASP A C 1
ATOM 1831 O O . ASP A 1 227 ? 10.969 37.25 8.953 1 73.44 227 ASP A O 1
ATOM 1835 N N . ALA A 1 228 ? 12.008 35.312 9.172 1 75.88 228 ALA A N 1
ATOM 1836 C CA . ALA A 1 228 ? 10.938 34.656 9.93 1 75.88 228 ALA A CA 1
ATOM 1837 C C . ALA A 1 228 ? 10.656 35.406 11.234 1 75.88 228 ALA A C 1
ATOM 1839 O O . ALA A 1 228 ? 9.57 35.281 11.797 1 75.88 228 ALA A O 1
ATOM 1840 N N . ASP A 1 229 ? 11.539 36.219 11.672 1 79.44 229 ASP A N 1
ATOM 1841 C CA . ASP A 1 229 ? 11.391 36.844 12.977 1 79.44 229 ASP A CA 1
ATOM 1842 C C . ASP A 1 229 ? 10.75 38.219 12.844 1 79.44 229 ASP A C 1
ATOM 1844 O O . ASP A 1 229 ? 10.305 38.812 13.836 1 79.44 229 ASP A O 1
ATOM 1848 N N . ARG A 1 230 ? 10.641 38.625 11.664 1 83.81 230 ARG A N 1
ATOM 1849 C CA . ARG A 1 230 ? 10.031 39.906 11.438 1 83.81 230 ARG A CA 1
ATOM 1850 C C . ARG A 1 230 ? 8.508 39.812 11.352 1 83.81 230 ARG A C 1
ATOM 1852 O O . ARG A 1 230 ? 7.988 38.844 10.766 1 83.81 230 ARG A O 1
ATOM 1859 N N . TRP A 1 231 ? 7.82 40.781 11.93 1 87.94 231 TRP A N 1
ATOM 1860 C CA . TRP A 1 231 ? 6.363 40.781 11.961 1 87.94 231 TRP A CA 1
ATOM 1861 C C . TRP A 1 231 ? 5.789 40.906 10.555 1 87.94 231 TRP A C 1
ATOM 1863 O O . TRP A 1 231 ? 4.742 40.312 10.242 1 87.94 231 TRP A O 1
ATOM 1873 N N . LYS A 1 232 ? 6.457 41.656 9.719 1 85.5 232 LYS A N 1
ATOM 1874 C CA . LYS A 1 232 ? 5.984 41.781 8.344 1 85.5 232 LYS A CA 1
ATOM 1875 C C . LYS A 1 232 ? 5.875 40.406 7.676 1 85.5 232 LYS A C 1
ATOM 1877 O O . LYS A 1 232 ? 4.879 40.094 7.012 1 85.5 232 LYS A O 1
ATOM 1882 N N . THR A 1 233 ? 6.879 39.656 7.891 1 84.56 233 THR A N 1
ATOM 1883 C CA . THR A 1 233 ? 6.898 38.312 7.324 1 84.56 233 THR A CA 1
ATOM 1884 C C . THR A 1 233 ? 5.797 37.469 7.938 1 84.56 233 THR A C 1
ATOM 1886 O O . THR A 1 233 ? 5.086 36.75 7.223 1 84.56 233 THR A O 1
ATOM 1889 N N . LYS A 1 234 ? 5.633 37.562 9.18 1 88.56 234 LYS A N 1
ATOM 1890 C CA . LYS A 1 234 ? 4.613 36.781 9.883 1 88.56 234 LYS A CA 1
ATOM 1891 C C . LYS A 1 234 ? 3.213 37.156 9.406 1 88.56 234 LYS A C 1
ATOM 1893 O O . LYS A 1 234 ? 2.373 36.281 9.188 1 88.56 234 LYS A O 1
ATOM 1898 N N . LEU A 1 235 ? 3.025 38.438 9.227 1 90.88 235 LEU A N 1
ATOM 1899 C CA . LEU A 1 235 ? 1.719 38.938 8.789 1 90.88 235 LEU A CA 1
ATOM 1900 C C . LEU A 1 235 ? 1.415 38.469 7.375 1 90.88 235 LEU A C 1
ATOM 1902 O O . LEU A 1 235 ? 0.269 38.125 7.055 1 90.88 235 LEU A O 1
ATOM 1906 N N . ILE A 1 236 ? 2.385 38.469 6.547 1 89.38 236 ILE A N 1
ATOM 1907 C CA . ILE A 1 236 ? 2.207 37.969 5.188 1 89.38 236 ILE A CA 1
ATOM 1908 C C . ILE A 1 236 ? 1.848 36.469 5.219 1 89.38 236 ILE A C 1
ATOM 1910 O O . ILE A 1 236 ? 0.935 36.031 4.516 1 89.38 236 ILE A O 1
ATOM 1914 N N . PHE A 1 237 ? 2.512 35.75 6.012 1 88.88 237 PHE A N 1
ATOM 1915 C CA . PHE A 1 237 ? 2.244 34.312 6.137 1 88.88 237 PHE A CA 1
ATOM 1916 C C . PHE A 1 237 ? 0.828 34.062 6.645 1 88.88 237 PHE A C 1
ATOM 1918 O O . PHE A 1 237 ? 0.12 33.188 6.129 1 88.88 237 PHE A O 1
ATOM 1925 N N . ILE A 1 238 ? 0.433 34.844 7.621 1 93.38 238 ILE A N 1
ATOM 1926 C CA . ILE A 1 238 ? -0.906 34.719 8.188 1 93.38 238 ILE A CA 1
ATOM 1927 C C . ILE A 1 238 ? -1.947 35.031 7.117 1 93.38 238 ILE A C 1
ATOM 1929 O O . ILE A 1 238 ? -2.943 34.312 6.973 1 93.38 238 ILE A O 1
ATOM 1933 N N . ALA A 1 239 ? -1.66 36.062 6.336 1 94.31 239 ALA A N 1
ATOM 1934 C CA . ALA A 1 239 ? -2.588 36.469 5.289 1 94.31 239 ALA A CA 1
ATOM 1935 C C . ALA A 1 239 ? -2.697 35.406 4.195 1 94.31 239 ALA A C 1
ATOM 1937 O O . ALA A 1 239 ? -3.793 35.125 3.707 1 94.31 239 ALA A O 1
ATOM 1938 N N . VAL A 1 240 ? -1.617 34.844 3.799 1 92.5 240 VAL A N 1
ATOM 1939 C CA . VAL A 1 240 ? -1.592 33.844 2.758 1 92.5 240 VAL A CA 1
ATOM 1940 C C . VAL A 1 240 ? -2.328 32.594 3.24 1 92.5 240 VAL A C 1
ATOM 1942 O O . VAL A 1 240 ? -3.1 31.984 2.49 1 92.5 240 VAL A O 1
ATOM 1945 N N . GLN A 1 241 ? -2.133 32.219 4.41 1 94.44 241 GLN A N 1
ATOM 1946 C CA . GLN A 1 241 ? -2.803 31.062 4.98 1 94.44 241 GLN A CA 1
ATOM 1947 C C . GLN A 1 241 ? -4.312 31.281 5.066 1 94.44 241 GLN A C 1
ATOM 1949 O O . GLN A 1 241 ? -5.094 30.359 4.828 1 94.44 241 GLN A O 1
ATOM 1954 N N . LEU A 1 242 ? -4.645 32.5 5.473 1 96.69 242 LEU A N 1
ATOM 1955 C CA . LEU A 1 242 ? -6.062 32.812 5.504 1 96.69 242 LEU A CA 1
ATOM 1956 C C . LEU A 1 242 ? -6.672 32.75 4.109 1 96.69 242 LEU A C 1
ATOM 1958 O O . LEU A 1 242 ? -7.77 32.188 3.936 1 96.69 242 LEU A O 1
ATOM 1962 N N . LEU A 1 243 ? -5.984 33.312 3.184 1 97 243 LEU A N 1
ATOM 1963 C CA . LEU A 1 243 ? -6.449 33.25 1.803 1 97 243 LEU A CA 1
ATOM 1964 C C . LEU A 1 243 ? -6.586 31.797 1.339 1 97 243 LEU A C 1
ATOM 1966 O O . LEU A 1 243 ? -7.582 31.438 0.716 1 97 243 LEU A O 1
ATOM 1970 N N . TYR A 1 244 ? -5.586 31.016 1.585 1 96.94 244 TYR A N 1
ATOM 1971 C CA . TYR A 1 244 ? -5.625 29.594 1.264 1 96.94 244 TYR A CA 1
ATOM 1972 C C . TYR A 1 244 ? -6.848 28.922 1.884 1 96.94 244 TYR A C 1
ATOM 1974 O O . TYR A 1 244 ? -7.551 28.172 1.217 1 96.94 244 TYR A O 1
ATOM 1982 N N . THR A 1 245 ? -7.051 29.172 3.104 1 98 245 THR A N 1
ATOM 1983 C CA . THR A 1 245 ? -8.18 28.594 3.816 1 98 245 THR A CA 1
ATOM 1984 C C . THR A 1 245 ? -9.5 28.969 3.158 1 98 245 THR A C 1
ATOM 1986 O O . THR A 1 245 ? -10.344 28.125 2.904 1 98 245 THR A O 1
ATOM 1989 N N . CYS A 1 246 ? -9.648 30.234 2.852 1 98.12 246 CYS A N 1
ATOM 1990 C CA . CYS A 1 246 ? -10.867 30.734 2.229 1 98.12 246 CYS A CA 1
ATOM 1991 C C . CYS A 1 246 ? -11.102 30.047 0.881 1 98.12 246 CYS A C 1
ATOM 1993 O O . CYS A 1 246 ? -12.219 29.625 0.584 1 98.12 246 CYS A O 1
ATOM 1995 N N . VAL A 1 247 ? -10.109 29.922 0.097 1 98.19 247 VAL A N 1
ATOM 1996 C CA . VAL A 1 247 ? -10.219 29.312 -1.223 1 98.19 247 VAL A CA 1
ATOM 1997 C C . VAL A 1 247 ? -10.539 27.828 -1.078 1 98.19 247 VAL A C 1
ATOM 1999 O O . VAL A 1 247 ? -11.375 27.281 -1.813 1 98.19 247 VAL A O 1
ATOM 2002 N N . ALA A 1 248 ? -9.938 27.188 -0.132 1 98.44 248 ALA A N 1
ATOM 2003 C CA . ALA A 1 248 ? -10.102 25.75 0.085 1 98.44 248 ALA A CA 1
ATOM 2004 C C . ALA A 1 248 ? -11.508 25.438 0.587 1 98.44 248 ALA A C 1
ATOM 2006 O O . ALA A 1 248 ? -11.977 24.297 0.474 1 98.44 248 ALA A O 1
ATOM 2007 N N . LEU A 1 249 ? -12.188 26.438 1.106 1 98.56 249 LEU A N 1
ATOM 2008 C CA . LEU A 1 249 ? -13.523 26.234 1.653 1 98.56 249 LEU A CA 1
ATOM 2009 C C . LEU A 1 249 ? -14.586 26.359 0.566 1 98.56 249 LEU A C 1
ATOM 2011 O O . LEU A 1 249 ? -15.734 25.953 0.753 1 98.56 249 LEU A O 1
ATOM 2015 N N . LEU A 1 250 ? -14.242 26.844 -0.528 1 98.25 250 LEU A N 1
ATOM 2016 C CA . LEU A 1 250 ? -15.195 27.203 -1.576 1 98.25 250 LEU A CA 1
ATOM 2017 C C . LEU A 1 250 ? -15.922 25.953 -2.086 1 98.25 250 LEU A C 1
ATOM 2019 O O . LEU A 1 250 ? -17.141 25.969 -2.24 1 98.25 250 LEU A O 1
ATOM 2023 N N . PRO A 1 251 ? -15.25 24.859 -2.305 1 98.25 251 PRO A N 1
ATOM 2024 C CA . PRO A 1 251 ? -15.953 23.703 -2.873 1 98.25 251 PRO A CA 1
ATOM 2025 C C . PRO A 1 251 ? -16.75 22.922 -1.827 1 98.25 251 PRO A C 1
ATOM 2027 O O . PRO A 1 251 ? -17.5 22.016 -2.174 1 98.25 251 PRO A O 1
ATOM 2030 N N . VAL A 1 252 ? -16.688 23.234 -0.602 1 98.69 252 VAL A N 1
ATOM 2031 C CA . VAL A 1 252 ? -17.141 22.391 0.51 1 98.69 252 VAL A CA 1
ATOM 2032 C C . VAL A 1 252 ? -18.656 22.219 0.457 1 98.69 252 VAL A C 1
ATOM 2034 O O . VAL A 1 252 ? -19.156 21.125 0.663 1 98.69 252 VAL A O 1
ATOM 2037 N N . PRO A 1 253 ? -19.453 23.266 0.169 1 98.69 253 PRO A N 1
ATOM 2038 C CA . PRO A 1 253 ? -20.906 23.062 0.086 1 98.69 253 PRO A CA 1
ATOM 2039 C C . PRO A 1 253 ? -21.297 22.031 -0.967 1 98.69 253 PRO A C 1
ATOM 2041 O O . PRO A 1 253 ? -22.25 21.266 -0.766 1 98.69 253 PRO A O 1
ATOM 2044 N N . LEU A 1 254 ? -20.578 22 -2.016 1 98.62 254 LEU A N 1
ATOM 2045 C CA . LEU A 1 254 ? -20.844 21.016 -3.061 1 98.62 254 LEU A CA 1
ATOM 2046 C C . LEU A 1 254 ? -20.469 19.609 -2.592 1 98.62 254 LEU A C 1
ATOM 2048 O O . LEU A 1 254 ? -21.203 18.641 -2.871 1 98.62 254 LEU A O 1
ATOM 2052 N N . LEU A 1 255 ? -19.391 19.5 -1.887 1 98.81 255 LEU A N 1
ATOM 2053 C CA . LEU A 1 255 ? -18.953 18.203 -1.366 1 98.81 255 LEU A CA 1
ATOM 2054 C C . LEU A 1 255 ? -19.938 17.688 -0.322 1 98.81 255 LEU A C 1
ATOM 2056 O O . LEU A 1 255 ? -20.156 16.469 -0.22 1 98.81 255 LEU A O 1
ATOM 2060 N N . TRP A 1 256 ? -20.531 18.609 0.389 1 98.69 256 TRP A N 1
ATOM 2061 C CA . TRP A 1 256 ? -21.531 18.25 1.391 1 98.69 256 TRP A CA 1
ATOM 2062 C C . TRP A 1 256 ? -22.797 17.688 0.733 1 98.69 256 TRP A C 1
ATOM 2064 O O . TRP A 1 256 ? -23.406 16.75 1.251 1 98.69 256 TRP A O 1
ATOM 2074 N N . SER A 1 257 ? -23.078 18.125 -0.448 1 98.5 257 SER A N 1
ATOM 2075 C CA . SER A 1 257 ? -24.391 17.844 -1.022 1 98.5 257 SER A CA 1
ATOM 2076 C C . SER A 1 257 ? -24.328 16.703 -2.043 1 98.5 257 SER A C 1
ATOM 2078 O O . SER A 1 257 ? -25.344 16.109 -2.383 1 98.5 257 SER A O 1
ATOM 2080 N N . HIS A 1 258 ? -23.188 16.438 -2.525 1 98.56 258 HIS A N 1
ATOM 2081 C CA . HIS A 1 258 ? -23.078 15.469 -3.605 1 98.56 258 HIS A CA 1
ATOM 2082 C C . HIS A 1 258 ? -22.125 14.344 -3.234 1 98.56 258 HIS A C 1
ATOM 2084 O O . HIS A 1 258 ? -20.906 14.531 -3.246 1 98.56 258 HIS A O 1
ATOM 2090 N N . TYR A 1 259 ? -22.641 13.203 -3.121 1 98.31 259 TYR A N 1
ATOM 2091 C CA . TYR A 1 259 ? -21.906 12.031 -2.67 1 98.31 259 TYR A CA 1
ATOM 2092 C C . TYR A 1 259 ? -20.781 11.688 -3.648 1 98.31 259 TYR A C 1
ATOM 2094 O O . TYR A 1 259 ? -19.625 11.57 -3.256 1 98.31 259 TYR A O 1
ATOM 2102 N N . TRP A 1 260 ? -21.094 11.547 -4.898 1 98.44 260 TRP A N 1
ATOM 2103 C CA . TRP A 1 260 ? -20.141 11.07 -5.898 1 98.44 260 TRP A CA 1
ATOM 2104 C C . TRP A 1 260 ? -19.062 12.117 -6.145 1 98.44 260 TRP A C 1
ATOM 2106 O O . TRP A 1 260 ? -17.906 11.766 -6.418 1 98.44 260 TRP A O 1
ATOM 2116 N N . LEU A 1 261 ? -19.406 13.328 -6.039 1 98.69 261 LEU A N 1
ATOM 2117 C CA . LEU A 1 261 ? -18.406 14.391 -6.16 1 98.69 261 LEU A CA 1
ATOM 2118 C C . LEU A 1 261 ? -17.438 14.352 -4.992 1 98.69 261 LEU A C 1
ATOM 2120 O O . LEU A 1 261 ? -16.219 14.469 -5.184 1 98.69 261 LEU A O 1
ATOM 2124 N N . HIS A 1 262 ? -18.016 14.211 -3.818 1 98.75 262 HIS A N 1
ATOM 2125 C CA . HIS A 1 262 ? -17.188 14.109 -2.619 1 98.75 262 HIS A CA 1
ATOM 2126 C C . HIS A 1 262 ? -16.234 12.93 -2.705 1 98.75 262 HIS A C 1
ATOM 2128 O O . HIS A 1 262 ? -15.039 13.062 -2.408 1 98.75 262 HIS A O 1
ATOM 2134 N N . LEU A 1 263 ? -16.734 11.797 -3.166 1 98.5 263 LEU A N 1
ATOM 2135 C CA . LEU A 1 263 ? -15.938 10.594 -3.324 1 98.5 263 LEU A CA 1
ATOM 2136 C C . LEU A 1 263 ? -14.82 10.812 -4.344 1 98.5 263 LEU A C 1
ATOM 2138 O O . LEU A 1 263 ? -13.656 10.516 -4.07 1 98.5 263 LEU A O 1
ATOM 2142 N N . ALA A 1 264 ? -15.141 11.32 -5.488 1 98.62 264 ALA A N 1
ATOM 2143 C CA . ALA A 1 264 ? -14.164 11.57 -6.543 1 98.62 264 ALA A CA 1
ATOM 2144 C C . ALA A 1 264 ? -13.109 12.578 -6.09 1 98.62 264 ALA A C 1
ATOM 2146 O O . ALA A 1 264 ? -11.93 12.438 -6.422 1 98.62 264 ALA A O 1
ATOM 2147 N N . TYR A 1 265 ? -13.578 13.586 -5.383 1 98.75 265 TYR A N 1
ATOM 2148 C CA . TYR A 1 265 ? -12.711 14.633 -4.852 1 98.75 265 TYR A CA 1
ATOM 2149 C C . TYR A 1 265 ? -11.641 14.047 -3.939 1 98.75 265 TYR A C 1
ATOM 2151 O O . TYR A 1 265 ? -10.453 14.305 -4.129 1 98.75 265 TYR A O 1
ATOM 2159 N N . LEU A 1 266 ? -12.016 13.234 -3.027 1 98.69 266 LEU A N 1
ATOM 2160 C CA . LEU A 1 266 ? -11.07 12.633 -2.088 1 98.69 266 LEU A CA 1
ATOM 2161 C C . LEU A 1 266 ? -10.18 11.617 -2.785 1 98.69 266 LEU A C 1
ATOM 2163 O O . LEU A 1 266 ? -8.977 11.555 -2.531 1 98.69 266 LEU A O 1
ATOM 2167 N N . LEU A 1 267 ? -10.742 10.789 -3.648 1 98.44 267 LEU A N 1
ATOM 2168 C CA . LEU A 1 267 ? -9.945 9.82 -4.391 1 98.44 267 LEU A CA 1
ATOM 2169 C C . LEU A 1 267 ? -8.859 10.516 -5.207 1 98.44 267 LEU A C 1
ATOM 2171 O O . LEU A 1 267 ? -7.723 10.047 -5.27 1 98.44 267 LEU A O 1
ATOM 2175 N N . GLY A 1 268 ? -9.227 11.633 -5.848 1 98.62 268 GLY A N 1
ATOM 2176 C CA . GLY A 1 268 ? -8.242 12.398 -6.602 1 98.62 268 GLY A CA 1
ATOM 2177 C C . GLY A 1 268 ? -7.082 12.875 -5.75 1 98.62 268 GLY A C 1
ATOM 2178 O O . GLY A 1 268 ? -5.926 12.758 -6.152 1 98.62 268 GLY A O 1
ATOM 2179 N N . ILE A 1 269 ? -7.406 13.375 -4.605 1 98.69 269 ILE A N 1
ATOM 2180 C CA . ILE A 1 269 ? -6.398 13.898 -3.693 1 98.69 269 ILE A CA 1
ATOM 2181 C C . ILE A 1 269 ? -5.504 12.766 -3.203 1 98.69 269 ILE A C 1
ATOM 2183 O O . ILE A 1 269 ? -4.277 12.906 -3.164 1 98.69 269 ILE A O 1
ATOM 2187 N N . TYR A 1 270 ? -6.109 11.625 -2.871 1 98.38 270 TYR A N 1
ATOM 2188 C CA . TYR A 1 270 ? -5.34 10.5 -2.346 1 98.38 270 TYR A CA 1
ATOM 2189 C C . TYR A 1 270 ? -4.5 9.859 -3.441 1 98.38 270 TYR A C 1
ATOM 2191 O O . TYR A 1 270 ? -3.398 9.367 -3.182 1 98.38 270 TYR A O 1
ATOM 2199 N N . LEU A 1 271 ? -4.953 9.875 -4.707 1 98.06 271 LEU A N 1
ATOM 2200 C CA . LEU A 1 271 ? -4.145 9.398 -5.824 1 98.06 271 LEU A CA 1
ATOM 2201 C C . LEU A 1 271 ? -2.922 10.289 -6.027 1 98.06 271 LEU A C 1
ATOM 2203 O O . LEU A 1 271 ? -1.829 9.789 -6.305 1 98.06 271 LEU A O 1
ATOM 2207 N N . ALA A 1 272 ? -3.109 11.562 -5.844 1 97.94 272 ALA A N 1
ATOM 2208 C CA . ALA A 1 272 ? -1.979 12.484 -5.91 1 97.94 272 ALA A CA 1
ATOM 2209 C C . ALA A 1 272 ? -0.965 12.188 -4.809 1 97.94 272 ALA A C 1
ATOM 2211 O O . ALA A 1 272 ? 0.245 12.266 -5.031 1 97.94 272 ALA A O 1
ATOM 2212 N N . CYS A 1 273 ? -1.482 11.875 -3.674 1 98.12 273 CYS A N 1
ATOM 2213 C CA . CYS A 1 273 ? -0.63 11.516 -2.545 1 98.12 273 CYS A CA 1
ATOM 2214 C C . CYS A 1 273 ? 0.214 10.289 -2.867 1 98.12 273 CYS A C 1
ATOM 2216 O O . CYS A 1 273 ? 1.408 10.258 -2.564 1 98.12 273 CYS A O 1
ATOM 2218 N N . VAL A 1 274 ? -0.379 9.266 -3.51 1 97.94 274 VAL A N 1
ATOM 2219 C CA . VAL A 1 274 ? 0.306 8.039 -3.904 1 97.94 274 VAL A CA 1
ATOM 2220 C C . VAL A 1 274 ? 1.373 8.359 -4.949 1 97.94 274 VAL A C 1
ATOM 2222 O O . VAL A 1 274 ? 2.504 7.875 -4.859 1 97.94 274 VAL A O 1
ATOM 2225 N N . TRP A 1 275 ? 1.028 9.18 -5.863 1 97.25 275 TRP A N 1
ATOM 2226 C CA . TRP A 1 275 ? 1.994 9.594 -6.875 1 97.25 275 TRP A CA 1
ATOM 2227 C C . TRP A 1 275 ? 3.18 10.312 -6.238 1 97.25 275 TRP A C 1
ATOM 2229 O O . TRP A 1 275 ? 4.332 10.055 -6.602 1 97.25 275 TRP A O 1
ATOM 2239 N N . ASN A 1 276 ? 2.883 11.203 -5.312 1 96.19 276 ASN A N 1
ATOM 2240 C CA . ASN A 1 276 ? 3.955 11.875 -4.582 1 96.19 276 ASN A CA 1
ATOM 2241 C C . ASN A 1 276 ? 4.867 10.875 -3.883 1 96.19 276 ASN A C 1
ATOM 2243 O O . ASN A 1 276 ? 6.09 11.047 -3.869 1 96.19 276 ASN A O 1
ATOM 2247 N N . GLY A 1 277 ? 4.242 9.836 -3.326 1 95.56 277 GLY A N 1
ATOM 2248 C CA . GLY A 1 277 ? 5.023 8.797 -2.68 1 95.56 277 GLY A CA 1
ATOM 2249 C C . GLY A 1 277 ? 5.941 8.055 -3.635 1 95.56 277 GLY A C 1
ATOM 2250 O O . GLY A 1 277 ? 7.102 7.793 -3.311 1 95.56 277 GLY A O 1
ATOM 2251 N N . SER A 1 278 ? 5.453 7.754 -4.789 1 94.56 278 SER A N 1
ATOM 2252 C CA . SER A 1 278 ? 6.258 7.062 -5.789 1 94.56 278 SER A CA 1
ATOM 2253 C C . SER A 1 278 ? 7.488 7.879 -6.172 1 94.56 278 SER A C 1
ATOM 2255 O O . SER A 1 278 ? 8.586 7.336 -6.293 1 94.56 278 SER A O 1
ATOM 2257 N N . SER A 1 279 ? 7.324 9.18 -6.27 1 91.25 279 SER A N 1
ATOM 2258 C CA . SER A 1 279 ? 8.406 10.086 -6.629 1 91.25 279 SER A CA 1
ATOM 2259 C C . SER A 1 279 ? 9.422 10.219 -5.496 1 91.25 279 SER A C 1
ATOM 2261 O O . SER A 1 279 ? 10.633 10.227 -5.734 1 91.25 279 SER A O 1
ATOM 2263 N N . TYR A 1 280 ? 8.938 10.258 -4.355 1 89.5 280 TYR A N 1
ATOM 2264 C CA . TYR A 1 280 ? 9.812 10.414 -3.201 1 89.5 280 TYR A CA 1
ATOM 2265 C C . TYR A 1 280 ? 10.734 9.211 -3.051 1 89.5 280 TYR A C 1
ATOM 2267 O O . TYR A 1 280 ? 11.922 9.367 -2.736 1 89.5 280 TYR A O 1
ATOM 2275 N N . TYR A 1 281 ? 10.242 7.988 -3.258 1 85.06 281 TYR A N 1
ATOM 2276 C CA . TYR A 1 281 ? 11.039 6.773 -3.123 1 85.06 281 TYR A CA 1
ATOM 2277 C C . TYR A 1 281 ? 12.234 6.801 -4.066 1 85.06 281 TYR A C 1
ATOM 2279 O O . TYR A 1 281 ? 13.344 6.426 -3.682 1 85.06 281 TYR A O 1
ATOM 2287 N N . ILE A 1 282 ? 11.93 7.305 -5.188 1 80.94 282 ILE A N 1
ATOM 2288 C CA . ILE A 1 282 ? 12.953 7.254 -6.227 1 80.94 282 ILE A CA 1
ATOM 2289 C C . ILE A 1 282 ? 13.922 8.422 -6.051 1 80.94 282 ILE A C 1
ATOM 2291 O O . ILE A 1 282 ? 15.141 8.242 -6.125 1 80.94 282 ILE A O 1
ATOM 2295 N N . GLU A 1 283 ? 13.453 9.555 -5.668 1 80.5 283 GLU A N 1
ATOM 2296 C CA . GLU A 1 283 ? 14.258 10.773 -5.715 1 80.5 283 GLU A CA 1
ATOM 2297 C C . GLU A 1 283 ? 14.953 11.031 -4.379 1 80.5 283 GLU A C 1
ATOM 2299 O O . GLU A 1 283 ? 16.031 11.625 -4.336 1 80.5 283 GLU A O 1
ATOM 2304 N N . VAL A 1 284 ? 14.383 10.586 -3.338 1 78 284 VAL A N 1
ATOM 2305 C CA . VAL A 1 284 ? 14.898 10.961 -2.027 1 78 284 VAL A CA 1
ATOM 2306 C C . VAL A 1 284 ? 15.281 9.711 -1.24 1 78 284 VAL A C 1
ATOM 2308 O O . VAL A 1 284 ? 16.406 9.594 -0.752 1 78 284 VAL A O 1
ATOM 2311 N N . PHE A 1 285 ? 14.43 8.781 -1.239 1 75.5 285 PHE A N 1
ATOM 2312 C CA . PHE A 1 285 ? 14.609 7.625 -0.373 1 75.5 285 PHE A CA 1
ATOM 2313 C C . PHE A 1 285 ? 15.828 6.816 -0.792 1 75.5 285 PHE A C 1
ATOM 2315 O O . PHE A 1 285 ? 16.672 6.469 0.043 1 75.5 285 PHE A O 1
ATOM 2322 N N . SER A 1 286 ? 15.906 6.57 -2.031 1 75.31 286 SER A N 1
ATOM 2323 C CA . SER A 1 286 ? 17.016 5.758 -2.52 1 75.31 286 SER A CA 1
ATOM 2324 C C . SER A 1 286 ? 18.359 6.445 -2.27 1 75.31 286 SER A C 1
ATOM 2326 O O . SER A 1 286 ? 19.344 5.789 -1.917 1 75.31 286 SER A O 1
ATOM 2328 N N . LYS A 1 287 ? 18.375 7.754 -2.285 1 73.25 287 LYS A N 1
ATOM 2329 C CA . LYS A 1 287 ? 19.609 8.516 -2.053 1 73.25 287 LYS A CA 1
ATOM 2330 C C . LYS A 1 287 ? 19.938 8.586 -0.564 1 73.25 287 LYS A C 1
ATOM 2332 O O . LYS A 1 287 ? 21.094 8.43 -0.172 1 73.25 287 LYS A O 1
ATOM 2337 N N . ALA A 1 288 ? 18.969 8.805 0.178 1 72.62 288 ALA A N 1
ATOM 2338 C CA . ALA A 1 288 ? 19.156 8.93 1.622 1 72.62 288 ALA A CA 1
ATOM 2339 C C . ALA A 1 288 ? 19.641 7.617 2.227 1 72.62 288 ALA A C 1
ATOM 2341 O O . ALA A 1 288 ? 20.484 7.617 3.125 1 72.62 288 ALA A O 1
ATOM 2342 N N . TYR A 1 289 ? 19.156 6.57 1.789 1 73.56 289 TYR A N 1
ATOM 2343 C CA . TYR A 1 289 ? 19.531 5.277 2.344 1 73.56 289 TYR A CA 1
ATOM 2344 C C . TYR A 1 289 ? 20.969 4.938 1.999 1 73.56 289 TYR A C 1
ATOM 2346 O O . TYR A 1 289 ? 21.688 4.316 2.799 1 73.56 289 TYR A O 1
ATOM 2354 N N . ARG A 1 290 ? 21.344 5.398 1.021 1 67.75 290 ARG A N 1
ATOM 2355 C CA . ARG A 1 290 ? 22.75 5.203 0.66 1 67.75 290 ARG A CA 1
ATOM 2356 C C . ARG A 1 290 ? 23.672 5.938 1.629 1 67.75 290 ARG A C 1
ATOM 2358 O O . ARG A 1 290 ? 24.656 5.371 2.1 1 67.75 290 ARG A O 1
ATOM 2365 N N . LYS A 1 291 ? 23.297 7.117 1.738 1 67.81 291 LYS A N 1
ATOM 2366 C CA . LYS A 1 291 ? 24.125 7.949 2.613 1 67.81 291 LYS A CA 1
ATOM 2367 C C . LYS A 1 291 ? 24.125 7.406 4.039 1 67.81 291 LYS A C 1
ATOM 2369 O O . LYS A 1 291 ? 25.141 7.48 4.73 1 67.81 291 LYS A O 1
ATOM 2374 N N . GLN A 1 292 ? 23.078 6.84 4.391 1 65.5 292 GLN A N 1
ATOM 2375 C CA . GLN A 1 292 ? 22.891 6.336 5.75 1 65.5 292 GLN A CA 1
ATOM 2376 C C . GLN A 1 292 ? 23.75 5.098 5.996 1 65.5 292 GLN A C 1
ATOM 2378 O O . GLN A 1 292 ? 24.234 4.879 7.109 1 65.5 292 GLN A O 1
ATOM 2383 N N . PHE A 1 293 ? 24.016 4.285 4.922 1 65.44 293 PHE A N 1
ATOM 2384 C CA . PHE A 1 293 ? 24.656 3.006 5.191 1 65.44 293 PHE A CA 1
ATOM 2385 C C . PHE A 1 293 ? 26.094 3.01 4.691 1 65.44 293 PHE A C 1
ATOM 2387 O O . PHE A 1 293 ? 26.906 2.188 5.121 1 65.44 293 PHE A O 1
ATOM 2394 N N . GLU A 1 294 ? 26.344 3.887 3.82 1 65.12 294 GLU A N 1
ATOM 2395 C CA . GLU A 1 294 ? 27.703 3.934 3.309 1 65.12 294 GLU A CA 1
ATOM 2396 C C . GLU A 1 294 ? 28.484 5.094 3.922 1 65.12 294 GLU A C 1
ATOM 2398 O O . GLU A 1 294 ? 29.719 5.152 3.807 1 65.12 294 GLU A O 1
ATOM 2403 N N . GLY A 1 295 ? 27.734 5.93 4.566 1 63.44 295 GLY A N 1
ATOM 2404 C CA . GLY A 1 295 ? 28.406 7.121 5.055 1 63.44 295 GLY A CA 1
ATOM 2405 C C . GLY A 1 295 ? 28.844 7.012 6.504 1 63.44 295 GLY A C 1
ATOM 2406 O O . GLY A 1 295 ? 28.547 6.02 7.172 1 63.44 295 GLY A O 1
ATOM 2407 N N . ASP A 1 296 ? 29.688 7.883 6.906 1 71.12 296 ASP A N 1
ATOM 2408 C CA . ASP A 1 296 ? 30.094 7.992 8.305 1 71.12 296 ASP A CA 1
ATOM 2409 C C . ASP A 1 296 ? 28.969 8.516 9.172 1 71.12 296 ASP A C 1
ATOM 2411 O O . ASP A 1 296 ? 27.828 8.633 8.711 1 71.12 296 ASP A O 1
ATOM 2415 N N . ALA A 1 297 ? 29.266 8.586 10.406 1 68.88 297 ALA A N 1
ATOM 2416 C CA . ALA A 1 297 ? 28.25 8.984 11.375 1 68.88 297 ALA A CA 1
ATOM 2417 C C . ALA A 1 297 ? 27.578 10.297 10.977 1 68.88 297 ALA A C 1
ATOM 2419 O O . ALA A 1 297 ? 26.375 10.469 11.141 1 68.88 297 ALA A O 1
ATOM 2420 N N . ALA A 1 298 ? 28.359 11.203 10.445 1 68.31 298 ALA A N 1
ATOM 2421 C CA . ALA A 1 298 ? 27.844 12.492 10 1 68.31 298 ALA A CA 1
ATOM 2422 C C . ALA A 1 298 ? 26.891 12.32 8.828 1 68.31 298 ALA A C 1
ATOM 2424 O O . ALA A 1 298 ? 25.828 12.969 8.773 1 68.31 298 ALA A O 1
ATOM 2425 N N . ALA A 1 299 ? 27.234 11.367 8.023 1 70.56 299 ALA A N 1
ATOM 2426 C CA . ALA A 1 299 ? 26.406 11.086 6.855 1 70.56 299 ALA A CA 1
ATOM 2427 C C . ALA A 1 299 ? 25.094 10.43 7.262 1 70.56 299 ALA A C 1
ATOM 2429 O O . ALA A 1 299 ? 24.031 10.734 6.699 1 70.56 299 ALA A O 1
ATOM 2430 N N . ARG A 1 300 ? 25.188 9.641 8.305 1 72.19 300 ARG A N 1
ATOM 2431 C CA . ARG A 1 300 ? 24 8.969 8.805 1 72.19 300 ARG A CA 1
ATOM 2432 C C . ARG A 1 300 ? 23.031 9.969 9.422 1 72.19 300 ARG A C 1
ATOM 2434 O O . ARG A 1 300 ? 21.812 9.883 9.188 1 72.19 300 ARG A O 1
ATOM 2441 N N . ARG A 1 301 ? 23.641 10.844 10.125 1 71.06 301 ARG A N 1
ATOM 2442 C CA . ARG A 1 301 ? 22.797 11.867 10.742 1 71.06 301 ARG A CA 1
ATOM 2443 C C . ARG A 1 301 ? 22.172 12.766 9.688 1 71.06 301 ARG A C 1
ATOM 2445 O O . ARG A 1 301 ? 20.984 13.102 9.781 1 71.06 301 ARG A O 1
ATOM 2452 N N . ALA A 1 302 ? 22.922 13.07 8.719 1 70.81 302 ALA A N 1
ATOM 2453 C CA . ALA A 1 302 ? 22.422 13.914 7.633 1 70.81 302 ALA A CA 1
ATOM 2454 C C . ALA A 1 302 ? 21.297 13.211 6.871 1 70.81 302 ALA A C 1
ATOM 2456 O O . ALA A 1 302 ? 20.297 13.836 6.512 1 70.81 302 ALA A O 1
ATOM 2457 N N . ALA A 1 303 ? 21.516 12 6.715 1 71.12 303 ALA A N 1
ATOM 2458 C CA . ALA A 1 303 ? 20.516 11.211 6.004 1 71.12 303 ALA A CA 1
ATOM 2459 C C . ALA A 1 303 ? 19.219 11.102 6.812 1 71.12 303 ALA A C 1
ATOM 2461 O O . ALA A 1 303 ? 18.125 11.195 6.262 1 71.12 303 ALA A O 1
ATOM 2462 N N . ALA A 1 304 ? 19.359 10.961 8.055 1 69.94 304 ALA A N 1
ATOM 2463 C CA . ALA A 1 304 ? 18.203 10.891 8.938 1 69.94 304 ALA A CA 1
ATOM 2464 C C . ALA A 1 304 ? 17.422 12.203 8.922 1 69.94 304 ALA A C 1
ATOM 2466 O O . ALA A 1 304 ? 16.188 12.195 8.859 1 69.94 304 ALA A O 1
ATOM 2467 N N . LEU A 1 305 ? 18.156 13.242 8.945 1 69 305 LEU A N 1
ATOM 2468 C CA . LEU A 1 305 ? 17.531 14.562 8.914 1 69 305 LEU A CA 1
ATOM 2469 C C . LEU A 1 305 ? 16.875 14.828 7.566 1 69 305 LEU A C 1
ATOM 2471 O O . LEU A 1 305 ? 15.805 15.445 7.504 1 69 305 LEU A O 1
ATOM 2475 N N . GLN A 1 306 ? 17.453 14.328 6.594 1 68.94 306 GLN A N 1
ATOM 2476 C CA . GLN A 1 306 ? 16.891 14.453 5.258 1 68.94 306 GLN A CA 1
ATOM 2477 C C . GLN A 1 306 ? 15.57 13.688 5.152 1 68.94 306 GLN A C 1
ATOM 2479 O O . GLN A 1 306 ? 14.609 14.18 4.559 1 68.94 306 GLN A O 1
ATOM 2484 N N . MET A 1 307 ? 15.562 12.586 5.742 1 71.12 307 MET A N 1
ATOM 2485 C CA . MET A 1 307 ? 14.367 11.75 5.691 1 71.12 307 MET A CA 1
ATOM 2486 C C . MET A 1 307 ? 13.234 12.367 6.504 1 71.12 307 MET A C 1
ATOM 2488 O O . MET A 1 307 ? 12.055 12.125 6.227 1 71.12 307 MET A O 1
ATOM 2492 N N . LEU A 1 308 ? 13.664 13.203 7.473 1 68.25 308 LEU A N 1
ATOM 2493 C CA . LEU A 1 308 ? 12.68 13.922 8.273 1 68.25 308 LEU A CA 1
ATOM 2494 C C . LEU A 1 308 ? 12.367 15.281 7.66 1 68.25 308 LEU A C 1
ATOM 2496 O O . LEU A 1 308 ? 11.508 16.016 8.172 1 68.25 308 LEU A O 1
ATOM 2500 N N . GLU A 1 309 ? 13.102 15.555 6.496 1 66.06 309 GLU A N 1
ATOM 2501 C CA . GLU A 1 309 ? 13 16.859 5.828 1 66.06 309 GLU A CA 1
ATOM 2502 C C . GLU A 1 309 ? 13.344 17.984 6.785 1 66.06 309 GLU A C 1
ATOM 2504 O O . GLU A 1 309 ? 12.703 19.047 6.766 1 66.06 309 GLU A O 1
ATOM 2509 N N . ALA A 1 310 ? 14.273 17.734 7.656 1 64 310 ALA A N 1
ATOM 2510 C CA . ALA A 1 310 ? 14.734 18.75 8.602 1 64 310 ALA A CA 1
ATOM 2511 C C . ALA A 1 310 ? 15.555 19.828 7.898 1 64 310 ALA A C 1
ATOM 2513 O O . ALA A 1 310 ? 16.359 19.516 7.02 1 64 310 ALA A O 1
ATOM 2514 N N . PRO A 1 311 ? 15.227 21.094 8.133 1 58.44 311 PRO A N 1
ATOM 2515 C CA . PRO A 1 311 ? 16.078 22.141 7.547 1 58.44 311 PRO A CA 1
ATOM 2516 C C . PRO A 1 311 ? 17.5 22.125 8.117 1 58.44 311 PRO A C 1
ATOM 2518 O O . PRO A 1 311 ? 17.719 21.656 9.234 1 58.44 311 PRO A O 1
ATOM 2521 N N . PRO A 1 312 ? 18.453 22.406 7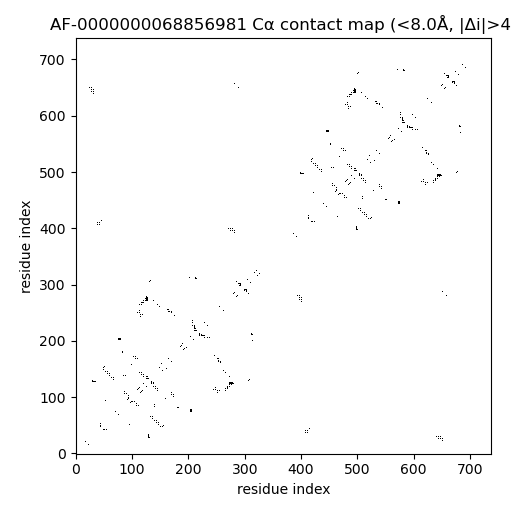.25 1 54.59 312 PRO A N 1
ATOM 2522 C CA . PRO A 1 312 ? 19.797 22.516 7.812 1 54.59 312 PRO A CA 1
ATOM 2523 C C . PRO A 1 312 ? 19.859 23.516 8.969 1 54.59 312 PRO A C 1
ATOM 2525 O O . PRO A 1 312 ? 19.062 24.453 9.039 1 54.59 312 PRO A O 1
ATOM 2528 N N . PRO A 1 313 ? 20.719 23.156 9.992 1 50.09 313 PRO A N 1
ATOM 2529 C CA . PRO A 1 313 ? 20.828 24.062 11.141 1 50.09 313 PRO A CA 1
ATOM 2530 C C . PRO A 1 313 ? 21.141 25.5 10.719 1 50.09 313 PRO A C 1
ATOM 2532 O O . PRO A 1 313 ? 21.875 25.734 9.758 1 50.09 313 PRO A O 1
ATOM 2535 N N . ARG A 1 314 ? 20.328 26.438 10.961 1 50.38 314 ARG A N 1
ATOM 2536 C CA . ARG A 1 314 ? 20.641 27.844 10.727 1 50.38 314 ARG A CA 1
ATOM 2537 C C . ARG A 1 314 ? 21.984 28.234 11.344 1 50.38 314 ARG A C 1
ATOM 2539 O O . ARG A 1 314 ? 22.312 27.781 12.438 1 50.38 314 ARG A O 1
ATOM 2546 N N . PRO A 1 315 ? 22.891 28.672 10.492 1 43.66 315 PRO A N 1
ATOM 2547 C CA . PRO A 1 315 ? 24.141 29.141 11.117 1 43.66 315 PRO A CA 1
ATOM 2548 C C . PRO A 1 315 ? 23.891 30.062 12.305 1 43.66 315 PRO A C 1
ATOM 2550 O O . PRO A 1 315 ? 22.938 30.844 12.297 1 43.66 315 PRO A O 1
ATOM 2553 N N . SER A 1 316 ? 24.25 29.609 13.414 1 39.28 316 SER A N 1
ATOM 2554 C CA . SER A 1 316 ? 24.156 30.516 14.562 1 39.28 316 SER A CA 1
ATOM 2555 C C . SER A 1 316 ? 24.625 31.922 14.195 1 39.28 316 SER A C 1
ATOM 2557 O O . SER A 1 316 ? 25.688 32.062 13.578 1 39.28 316 SER A O 1
ATOM 2559 N N . LEU A 1 317 ? 23.734 32.781 14.109 1 38.84 317 LEU A N 1
ATOM 2560 C CA . LEU A 1 317 ? 24.109 34.188 13.938 1 38.84 317 LEU A CA 1
ATOM 2561 C C . LEU A 1 317 ? 25.344 34.531 14.75 1 38.84 317 LEU A C 1
ATOM 2563 O O . LEU A 1 317 ? 26.141 35.375 14.352 1 38.84 317 LEU A O 1
ATOM 2567 N N . ARG A 1 318 ? 25.531 33.969 15.953 1 38.28 318 ARG A N 1
ATOM 2568 C CA . ARG A 1 318 ? 26.703 34.312 16.766 1 38.28 318 ARG A CA 1
ATOM 2569 C C . ARG A 1 318 ? 27.984 33.875 16.062 1 38.28 318 ARG A C 1
ATOM 2571 O O . ARG A 1 318 ? 29.016 34.562 16.172 1 38.28 318 ARG A O 1
ATOM 2578 N N . LYS A 1 319 ? 27.766 32.812 15.391 1 46.72 319 LYS A N 1
ATOM 2579 C CA . LYS A 1 319 ? 29.016 32.406 14.766 1 46.72 319 LYS A CA 1
ATOM 2580 C C . LYS A 1 319 ? 29.297 33.25 13.516 1 46.72 319 LYS A C 1
ATOM 2582 O O . LYS A 1 319 ? 30.453 33.562 13.219 1 46.72 319 LYS A O 1
ATOM 2587 N N . GLU A 1 320 ? 28.297 33.562 12.828 1 42.22 320 GLU A N 1
ATOM 2588 C CA . GLU A 1 320 ? 28.516 34.469 11.688 1 42.22 320 GLU A CA 1
ATOM 2589 C C . GLU A 1 320 ? 28.891 35.875 12.156 1 42.22 320 GLU A C 1
ATOM 2591 O O . GLU A 1 320 ? 29.766 36.5 11.57 1 42.22 320 GLU A O 1
ATOM 2596 N N . LEU A 1 321 ? 28.234 36.25 13.211 1 41.66 321 LEU A N 1
ATOM 2597 C CA . LEU A 1 321 ? 28.641 37.531 13.812 1 41.66 321 LEU A CA 1
ATOM 2598 C C . LEU A 1 321 ? 30.031 37.406 14.414 1 41.66 321 LEU A C 1
ATOM 2600 O O . LEU A 1 321 ? 30.844 38.344 14.273 1 41.66 321 LEU A O 1
ATOM 2604 N N . SER A 1 322 ? 30.297 36.25 14.984 1 46.56 322 SER A N 1
ATOM 2605 C CA . SER A 1 322 ? 31.641 36.062 15.523 1 46.56 322 SER A CA 1
ATOM 2606 C C . SER A 1 322 ? 32.656 35.938 14.406 1 46.56 322 SER A C 1
ATOM 2608 O O . SER A 1 322 ? 33.781 36.438 14.523 1 46.56 322 SER A O 1
ATOM 2610 N N . LYS A 1 323 ? 32.281 35.344 13.32 1 49.94 323 LYS A N 1
ATOM 2611 C CA . LYS A 1 323 ? 33.188 35.25 12.172 1 49.94 323 LYS A CA 1
ATOM 2612 C C . LYS A 1 323 ? 33.312 36.625 11.477 1 49.94 323 LYS A C 1
ATOM 2614 O O . LYS A 1 323 ? 34.406 37 11.062 1 49.94 323 LYS A O 1
ATOM 2619 N N . GLU A 1 324 ? 32.219 37.25 11.391 1 46.97 324 GLU A N 1
ATOM 2620 C CA . GLU A 1 324 ? 32.25 38.594 10.805 1 46.97 324 GLU A CA 1
ATOM 2621 C C . GLU A 1 324 ? 32.938 39.562 11.734 1 46.97 324 GLU A C 1
ATOM 2623 O O . GLU A 1 324 ? 33.719 40.438 11.273 1 46.97 324 GLU A O 1
ATOM 2628 N N . LEU A 1 325 ? 32.656 39.406 13.062 1 47.66 325 LEU A N 1
ATOM 2629 C CA . LEU A 1 325 ? 33.406 40.219 14.039 1 47.66 325 LEU A CA 1
ATOM 2630 C C . LEU A 1 325 ? 34.875 39.812 14.078 1 47.66 325 LEU A C 1
ATOM 2632 O O . LEU A 1 325 ? 35.75 40.656 14.18 1 47.66 325 LEU A O 1
ATOM 2636 N N . GLY A 1 326 ? 35.062 38.5 13.898 1 49.53 326 GLY A N 1
ATOM 2637 C CA . GLY A 1 326 ? 36.438 38.031 13.797 1 49.53 326 GLY A CA 1
ATOM 2638 C C . GLY A 1 326 ? 37.125 38.469 12.531 1 49.53 326 GLY A C 1
ATOM 2639 O O . GLY A 1 326 ? 38.344 38.75 12.539 1 49.53 326 GLY A O 1
ATOM 2640 N N . LYS A 1 327 ? 36.5 38.531 11.438 1 53.81 327 LYS A N 1
ATOM 2641 C CA . LYS A 1 327 ? 37.031 39.031 10.172 1 53.81 327 LYS A CA 1
ATOM 2642 C C . LYS A 1 327 ? 37.281 40.531 10.219 1 53.81 327 LYS A C 1
ATOM 2644 O O . LYS A 1 327 ? 38.25 41.031 9.656 1 53.81 327 LYS A O 1
ATOM 2649 N N . GLU A 1 328 ? 36.406 41.25 10.844 1 46.59 328 GLU A N 1
ATOM 2650 C CA . GLU A 1 328 ? 36.562 42.688 10.992 1 46.59 328 GLU A CA 1
ATOM 2651 C C . GLU A 1 328 ? 37.719 43.031 11.938 1 46.59 328 GLU A C 1
ATOM 2653 O O . GLU A 1 328 ? 38.469 43.969 11.695 1 46.59 328 GLU A O 1
ATOM 2658 N N . LEU A 1 329 ? 37.812 42.281 13 1 48.19 329 LEU A N 1
ATOM 2659 C CA . LEU A 1 329 ? 38.906 42.469 13.93 1 48.19 329 LEU A CA 1
ATOM 2660 C C . LEU A 1 329 ? 40.219 42.062 13.305 1 48.19 329 LEU A C 1
ATOM 2662 O O . LEU A 1 329 ? 41.281 42.625 13.617 1 48.19 329 LEU A O 1
ATOM 2666 N N . GLY A 1 330 ? 40.125 41.062 12.438 1 47.44 330 GLY A N 1
ATOM 2667 C CA . GLY A 1 330 ? 41.312 40.594 11.758 1 47.44 330 GLY A CA 1
ATOM 2668 C C . GLY A 1 330 ? 41.812 41.562 10.68 1 47.44 330 GLY A C 1
ATOM 2669 O O . GLY A 1 330 ? 42.969 41.5 10.266 1 47.44 330 GLY A O 1
ATOM 2670 N N . LYS A 1 331 ? 40.938 42.219 9.969 1 45.75 331 LYS A N 1
ATOM 2671 C CA . LYS A 1 331 ? 41.312 43.125 8.906 1 45.75 331 LYS A CA 1
ATOM 2672 C C . LYS A 1 331 ? 41.969 44.375 9.477 1 45.75 331 LYS A C 1
ATOM 2674 O O . LYS A 1 331 ? 42.594 45.156 8.742 1 45.75 331 LYS A O 1
ATOM 2679 N N . GLY A 1 332 ? 41.531 44.75 10.758 1 40.59 332 GLY A N 1
ATOM 2680 C CA . GLY A 1 332 ? 42.031 46 11.312 1 40.59 332 GLY A CA 1
ATOM 2681 C C . GLY A 1 332 ? 43.531 45.938 11.625 1 40.59 332 GLY A C 1
ATOM 2682 O O . GLY A 1 332 ? 44.094 46.906 12.117 1 40.59 332 GLY A O 1
ATOM 2683 N N . GLY A 1 333 ? 44 44.656 11.758 1 37.53 333 GLY A N 1
ATOM 2684 C CA . GLY A 1 333 ? 45.344 44.625 12.336 1 37.53 333 GLY A CA 1
ATOM 2685 C C . GLY A 1 333 ? 46.406 45.125 11.391 1 37.53 333 GLY A C 1
ATOM 2686 O O . GLY A 1 333 ? 47.594 45.094 11.719 1 37.53 333 GLY A O 1
ATOM 2687 N N . GLY A 1 334 ? 46.062 45.094 10.062 1 33.91 334 GLY A N 1
ATOM 2688 C CA . GLY A 1 334 ? 47.25 45.156 9.25 1 33.91 334 GLY A CA 1
ATOM 2689 C C . GLY A 1 334 ? 47.938 46.531 9.273 1 33.91 334 GLY A C 1
ATOM 2690 O O . GLY A 1 334 ? 49.031 46.688 8.781 1 33.91 334 GLY A O 1
ATOM 2691 N N . GLY A 1 335 ? 47.062 47.625 9.273 1 28.92 335 GLY A N 1
ATOM 2692 C CA . GLY A 1 335 ? 47.562 48.812 8.602 1 28.92 335 GLY A CA 1
ATOM 2693 C C . GLY A 1 335 ? 48.594 49.562 9.422 1 28.92 335 GLY A C 1
ATOM 2694 O O . GLY A 1 335 ? 48.594 50.781 9.477 1 28.92 335 GLY A O 1
ATOM 2695 N N . GLY A 1 336 ? 49.031 49.062 10.586 1 27.05 336 GLY A N 1
ATOM 2696 C CA . GLY A 1 336 ? 49.688 49.969 11.5 1 27.05 336 GLY A CA 1
ATOM 2697 C C . GLY A 1 336 ? 51 50.531 10.945 1 27.05 336 GLY A C 1
ATOM 2698 O O . GLY A 1 336 ? 51.906 50.906 11.711 1 27.05 336 GLY A O 1
ATOM 2699 N N . GLY A 1 337 ? 51.219 50.438 9.641 1 23.06 337 GLY A N 1
ATOM 2700 C CA . GLY A 1 337 ? 52.625 50.625 9.336 1 23.06 337 GLY A CA 1
ATOM 2701 C C . GLY A 1 337 ? 53.125 52 9.703 1 23.06 337 GLY A C 1
ATOM 2702 O O . GLY A 1 337 ? 54.156 52.125 10.383 1 23.06 337 GLY A O 1
ATOM 2703 N N . GLY A 1 338 ? 52.844 53.094 8.945 1 20.89 338 GLY A N 1
ATOM 2704 C CA . GLY A 1 338 ? 53.875 53.875 8.266 1 20.89 338 GLY A CA 1
ATOM 2705 C C . GLY A 1 338 ? 54.375 55.031 9.102 1 20.89 338 GLY A C 1
ATOM 2706 O O . GLY A 1 338 ? 55.5 55.531 8.867 1 20.89 338 GLY A O 1
ATOM 2707 N N . GLY A 1 339 ? 53.594 55.844 9.875 1 20.53 339 GLY A N 1
ATOM 2708 C CA . GLY A 1 339 ? 53.812 57.281 9.703 1 20.53 339 GLY A CA 1
ATOM 2709 C C . GLY A 1 339 ? 55.062 57.75 10.422 1 20.53 339 GLY A C 1
ATOM 2710 O O . GLY A 1 339 ? 55.188 57.594 11.641 1 20.53 339 GLY A O 1
ATOM 2711 N N . GLY A 1 340 ? 56.281 57.938 9.82 1 20.22 340 GLY A N 1
ATOM 2712 C CA . GLY A 1 340 ? 57.656 58.25 10.211 1 20.22 340 GLY A CA 1
ATOM 2713 C C . GLY A 1 340 ? 57.812 59.688 10.703 1 20.22 340 GLY A C 1
ATOM 2714 O O . GLY A 1 340 ? 58.906 60.062 11.125 1 20.22 340 GLY A O 1
ATOM 2715 N N . GLY A 1 341 ? 56.906 60.625 10.461 1 18.56 341 GLY A N 1
ATOM 2716 C CA . GLY A 1 341 ? 57.531 61.906 10.18 1 18.56 341 GLY A CA 1
ATOM 2717 C C . GLY A 1 341 ? 58.25 62.469 11.383 1 18.56 341 GLY A C 1
ATOM 2718 O O . GLY A 1 341 ? 58.031 62.062 12.516 1 18.56 341 GLY A O 1
ATOM 2719 N N . GLY A 1 342 ? 58.938 63.75 11.266 1 18.89 342 GLY A N 1
ATOM 2720 C CA . GLY A 1 342 ? 60.125 64.562 11.445 1 18.89 342 GLY A CA 1
ATOM 2721 C C . GLY A 1 342 ? 60.094 65.438 12.68 1 18.89 342 GLY A C 1
ATOM 2722 O O . GLY A 1 342 ? 61.125 65.875 13.164 1 18.89 342 GLY A O 1
ATOM 2723 N N . GLY A 1 343 ? 58.938 65.938 13.188 1 18.2 343 GLY A N 1
ATOM 2724 C CA . GLY A 1 343 ? 59.094 67.312 13.453 1 18.2 343 GLY A CA 1
ATOM 2725 C C . GLY A 1 343 ? 60.031 67.625 14.625 1 18.2 343 GLY A C 1
ATOM 2726 O O . GLY A 1 343 ? 60.25 66.75 15.461 1 18.2 343 GLY A O 1
ATOM 2727 N N . GLY A 1 344 ? 60.531 68.875 14.766 1 17.56 344 GLY A N 1
ATOM 2728 C CA . GLY A 1 344 ? 61.656 69.75 15.18 1 17.56 344 GLY A CA 1
ATOM 2729 C C . GLY A 1 344 ? 61.719 69.938 16.688 1 17.56 344 GLY A C 1
ATOM 2730 O O . GLY A 1 344 ? 62.688 69.5 17.328 1 17.56 344 GLY A O 1
ATOM 2731 N N . GLY A 1 345 ? 61.125 71.062 17.25 1 17.06 345 GLY A N 1
ATOM 2732 C CA . GLY A 1 345 ? 61.969 72.062 17.797 1 17.06 345 GLY A CA 1
ATOM 2733 C C . GLY A 1 345 ? 62.344 71.875 19.266 1 17.06 345 GLY A C 1
ATOM 2734 O O . GLY A 1 345 ? 61.812 70.938 19.891 1 17.06 345 GLY A O 1
ATOM 2735 N N . GLY A 1 346 ? 62.344 72.938 20.078 1 16.84 346 GLY A N 1
ATOM 2736 C CA . GLY A 1 346 ? 63.344 73.688 20.844 1 16.84 346 GLY A CA 1
ATOM 2737 C C . GLY A 1 346 ? 63.312 73.375 22.328 1 16.84 346 GLY A C 1
ATOM 2738 O O . GLY A 1 346 ? 64.312 73 22.938 1 16.84 346 GLY A O 1
ATOM 2739 N N . GLY A 1 347 ? 62.25 73.938 23.109 1 16.3 347 GLY A N 1
ATOM 2740 C CA . GLY A 1 347 ? 62.75 74.875 24.094 1 16.3 347 GLY A CA 1
ATOM 2741 C C . GLY A 1 347 ? 63.188 74.188 25.375 1 16.3 347 GLY A C 1
ATOM 2742 O O . GLY A 1 347 ? 62.938 73 25.594 1 16.3 347 GLY A O 1
ATOM 2743 N N . GLY A 1 348 ? 63.031 74.875 26.562 1 16.45 348 GLY A N 1
ATOM 2744 C CA . GLY A 1 348 ? 63.938 75.375 27.609 1 16.45 348 GLY A CA 1
ATOM 2745 C C . GLY A 1 348 ? 63.969 74.438 28.812 1 16.45 348 GLY A C 1
ATOM 2746 O O . GLY A 1 348 ? 63.406 73.375 28.797 1 16.45 348 GLY A O 1
ATOM 2747 N N . GLY A 1 349 ? 63.375 74.875 29.984 1 16.17 349 GLY A N 1
ATOM 2748 C CA . GLY A 1 349 ? 64.125 75.312 31.172 1 16.17 349 GLY A CA 1
ATOM 2749 C C . GLY A 1 349 ? 64.188 74.188 32.219 1 16.17 349 GLY A C 1
ATOM 2750 O O . GLY A 1 349 ? 63.531 73.188 32.094 1 16.17 349 GLY A O 1
ATOM 2751 N N . GLU A 1 350 ? 63.969 74.5 33.562 1 15.99 350 GLU A N 1
ATOM 2752 C CA . GLU A 1 350 ? 64.875 74.625 34.719 1 15.99 350 GLU A CA 1
ATOM 2753 C C . GLU A 1 350 ? 64.562 73.5 35.719 1 15.99 350 GLU A C 1
ATOM 2755 O O . GLU A 1 350 ? 63.625 72.75 35.531 1 15.99 350 GLU A O 1
ATOM 2760 N N . GLY A 1 351 ? 64.188 73.75 37.094 1 15.77 351 GLY A N 1
ATOM 2761 C CA . GLY A 1 351 ? 64.938 73.688 38.312 1 15.77 351 GLY A CA 1
ATOM 2762 C C . GLY A 1 351 ? 64.625 72.5 39.156 1 15.77 351 GLY A C 1
ATOM 2763 O O . GLY A 1 351 ? 63.75 71.688 38.812 1 15.77 351 GLY A O 1
ATOM 2764 N N . GLY A 1 352 ? 64.062 72.625 40.5 1 15.88 352 GLY A N 1
ATOM 2765 C CA . GLY A 1 352 ? 64.688 72.438 41.781 1 15.88 352 GLY A CA 1
ATOM 2766 C C . GLY A 1 352 ? 64.375 71.188 42.5 1 15.88 352 GLY A C 1
ATOM 2767 O O . GLY A 1 352 ? 63.438 70.5 42.094 1 15.88 352 GLY A O 1
ATOM 2768 N N . GLU A 1 353 ? 64.062 71.125 43.969 1 15.84 353 GLU A N 1
ATOM 2769 C CA . GLU A 1 353 ? 64.875 70.625 45.125 1 15.84 353 GLU A CA 1
ATOM 2770 C C . GLU A 1 353 ? 64.25 69.375 45.781 1 15.84 353 GLU A C 1
ATOM 2772 O O . GLU A 1 353 ? 64.875 68.375 45.938 1 15.84 353 GLU A O 1
ATOM 2777 N N . GLY A 1 354 ? 63.219 69.438 46.906 1 16.06 354 GLY A N 1
ATOM 2778 C CA . GLY A 1 354 ? 63.594 69.25 48.281 1 16.06 354 GLY A CA 1
ATOM 2779 C C . GLY A 1 354 ? 63.312 67.812 48.781 1 16.06 354 GLY A C 1
ATOM 2780 O O . GLY A 1 354 ? 62.625 67.062 48.094 1 16.06 354 GLY A O 1
ATOM 2781 N N . SER A 1 355 ? 63.062 67.5 50.219 1 17.19 355 SER A N 1
ATOM 2782 C CA . SER A 1 355 ? 63.656 66.812 51.344 1 17.19 355 SER A CA 1
ATOM 2783 C C . SER A 1 355 ? 62.969 65.5 51.688 1 17.19 355 SER A C 1
ATOM 2785 O O . SER A 1 355 ? 61.812 65.312 51.25 1 17.19 355 SER A O 1
ATOM 2787 N N . ARG A 1 356 ? 63.219 64.812 53 1 17.61 356 ARG A N 1
ATOM 2788 C CA . ARG A 1 356 ? 63.812 63.688 53.719 1 17.61 356 ARG A CA 1
ATOM 2789 C C . ARG A 1 356 ? 62.719 62.844 54.406 1 17.61 356 ARG A C 1
ATOM 2791 O O . ARG A 1 356 ? 62.75 61.625 54.344 1 17.61 356 ARG A O 1
ATOM 2798 N N . GLY A 1 357 ? 61.75 63.219 55.375 1 16.03 357 GLY A N 1
ATOM 2799 C CA . GLY A 1 357 ? 61.906 62.75 56.75 1 16.03 357 GLY A CA 1
ATOM 2800 C C . GLY A 1 357 ? 61.281 61.375 56.969 1 16.03 357 GLY A C 1
ATOM 2801 O O . GLY A 1 357 ? 60.531 60.875 56.125 1 16.03 357 GLY A O 1
ATOM 2802 N N . GLY A 1 358 ? 60.75 60.875 58.344 1 16.3 358 GLY A N 1
ATOM 2803 C CA . GLY A 1 358 ? 61.125 60.062 59.5 1 16.3 358 GLY A CA 1
ATOM 2804 C C . GLY A 1 358 ? 60.312 58.781 59.594 1 16.3 358 GLY A C 1
ATOM 2805 O O . GLY A 1 358 ? 59.406 58.562 58.812 1 16.3 358 GLY A O 1
ATOM 2806 N N . GLY A 1 359 ? 59.438 58.406 60.812 1 16.66 359 GLY A N 1
ATOM 2807 C CA . GLY A 1 359 ? 59.688 57.594 62 1 16.66 359 GLY A CA 1
ATOM 2808 C C . GLY A 1 359 ? 58.969 56.25 61.938 1 16.66 359 GLY A C 1
ATOM 2809 O O . GLY A 1 359 ? 58.156 56 61.031 1 16.66 359 GLY A O 1
ATOM 2810 N N . GLY A 1 360 ? 58.062 55.719 63.156 1 17.34 360 GLY A N 1
ATOM 2811 C CA . GLY A 1 360 ? 58.25 54.781 64.25 1 17.34 360 GLY A CA 1
ATOM 2812 C C . GLY A 1 360 ? 57.5 53.5 64.062 1 17.34 360 GLY A C 1
ATOM 2813 O O . GLY A 1 360 ? 56.719 53.344 63.125 1 17.34 360 GLY A O 1
ATOM 2814 N N . SER A 1 361 ? 56.781 52.688 65.312 1 17.88 361 SER A N 1
ATOM 2815 C CA . SER A 1 361 ? 57.094 51.562 66.188 1 17.88 361 SER A CA 1
ATOM 2816 C C . SER A 1 361 ? 56.125 50.406 65.938 1 17.88 361 SER A C 1
ATOM 2818 O O . SER A 1 361 ? 56.562 49.344 65.5 1 17.88 361 SER A O 1
ATOM 2820 N N . ALA A 1 362 ? 55 49.938 67 1 18.83 362 ALA A N 1
ATOM 2821 C CA . ALA A 1 362 ? 55 48.938 68.062 1 18.83 362 ALA A CA 1
ATOM 2822 C C . ALA A 1 362 ? 54.188 47.719 67.562 1 18.83 362 ALA A C 1
ATOM 2824 O O . ALA A 1 362 ? 53.438 47.781 66.625 1 18.83 362 ALA A O 1
ATOM 2825 N N . ALA A 1 363 ? 53.562 46.656 68.688 1 19.86 363 ALA A N 1
ATOM 2826 C CA . ALA A 1 363 ? 53.719 45.375 69.312 1 19.86 363 ALA A CA 1
ATOM 2827 C C . ALA A 1 363 ? 52.531 44.438 69 1 19.86 363 ALA A C 1
ATOM 2829 O O . ALA A 1 363 ? 52.719 43.312 68.562 1 19.86 363 ALA A O 1
ATOM 2830 N N . ALA A 1 364 ? 51.281 44.344 69.875 1 20.98 364 ALA A N 1
ATOM 2831 C CA . ALA A 1 364 ? 50.938 43.344 70.938 1 20.98 364 ALA A CA 1
ATOM 2832 C C . ALA A 1 364 ? 50.156 42.188 70.312 1 20.98 364 ALA A C 1
ATOM 2834 O O . ALA A 1 364 ? 49.625 42.312 69.188 1 20.98 364 ALA A O 1
ATOM 2835 N N . ASP A 1 365 ? 49.375 41.281 71.312 1 23.94 365 ASP A N 1
ATOM 2836 C CA . ASP A 1 365 ? 49.25 40.031 72.062 1 23.94 365 ASP A CA 1
ATOM 2837 C C . ASP A 1 365 ? 48 39.281 71.625 1 23.94 365 ASP A C 1
ATOM 2839 O O . ASP A 1 365 ? 47.688 38.219 72.188 1 23.94 365 ASP A O 1
ATOM 2843 N N . LYS A 1 366 ? 47 39.5 70.875 1 24.19 366 LYS A N 1
ATOM 2844 C CA . LYS A 1 366 ? 45.656 39.156 71.312 1 24.19 366 LYS A CA 1
ATOM 2845 C C . LYS A 1 366 ? 45.375 37.656 71.125 1 24.19 366 LYS A C 1
ATOM 2847 O O . LYS A 1 366 ? 44.219 37.219 71.312 1 24.19 366 LYS A O 1
ATOM 2852 N N . LYS A 1 367 ? 46.281 36.656 70.875 1 22.39 367 LYS A N 1
ATOM 2853 C CA . LYS A 1 367 ? 45.562 35.5 70.312 1 22.39 367 LYS A CA 1
ATOM 2854 C C . LYS A 1 367 ? 45.094 34.562 71.438 1 22.39 367 LYS A C 1
ATOM 2856 O O . LYS A 1 367 ? 45.875 33.719 71.875 1 22.39 367 LYS A O 1
ATOM 2861 N N . GLU A 1 368 ? 44.688 34.875 72.562 1 21.38 368 GLU A N 1
ATOM 2862 C CA . GLU A 1 368 ? 44.312 33.844 73.5 1 21.38 368 GLU A CA 1
ATOM 2863 C C . GLU A 1 368 ? 43.438 32.781 72.812 1 21.38 368 GLU A C 1
ATOM 2865 O O . GLU A 1 368 ? 42.969 32.969 71.688 1 21.38 368 GLU A O 1
ATOM 2870 N N . ASP A 1 369 ? 42.312 32.219 73.625 1 21.97 369 ASP A N 1
ATOM 2871 C CA . ASP A 1 369 ? 41.625 30.938 73.75 1 21.97 369 ASP A CA 1
ATOM 2872 C C . ASP A 1 369 ? 40.875 30.562 72.5 1 21.97 369 ASP A C 1
ATOM 2874 O O . ASP A 1 369 ? 40.281 31.438 71.812 1 21.97 369 ASP A O 1
ATOM 2878 N N . MET B 1 1 ? 18.219 -8.953 -43.906 1 41.06 1 MET B N 1
ATOM 2879 C CA . MET B 1 1 ? 18.234 -7.5 -43.719 1 41.06 1 MET B CA 1
ATOM 2880 C C . MET B 1 1 ? 17.188 -7.051 -42.719 1 41.06 1 MET B C 1
ATOM 2882 O O . MET B 1 1 ? 17.438 -6.156 -41.906 1 41.06 1 MET B O 1
ATOM 2886 N N . THR B 1 2 ? 16.016 -7.637 -42.75 1 50.84 2 THR B N 1
ATOM 2887 C CA . THR B 1 2 ? 14.906 -7.289 -41.875 1 50.84 2 THR B CA 1
ATOM 2888 C C . THR B 1 2 ? 15.211 -7.715 -40.438 1 50.84 2 THR B C 1
ATOM 2890 O O . THR B 1 2 ? 14.844 -7.016 -39.469 1 50.84 2 THR B O 1
ATOM 2893 N N . GLY B 1 3 ? 16.031 -8.734 -40.344 1 53.31 3 GLY B N 1
ATOM 2894 C CA . GLY B 1 3 ? 16.406 -9.242 -39.031 1 53.31 3 GLY B CA 1
ATOM 2895 C C . GLY B 1 3 ? 17.328 -8.32 -38.281 1 53.31 3 GLY B C 1
ATOM 2896 O O . GLY B 1 3 ? 17.188 -8.148 -37.062 1 53.31 3 GLY B O 1
ATOM 2897 N N . ASP B 1 4 ? 18.234 -7.723 -39 1 56.97 4 ASP B N 1
ATOM 2898 C CA . ASP B 1 4 ? 19.203 -6.816 -38.406 1 56.97 4 ASP B CA 1
ATOM 2899 C C . ASP B 1 4 ? 18.547 -5.516 -37.938 1 56.97 4 ASP B C 1
ATOM 2901 O O . ASP B 1 4 ? 18.859 -4.996 -36.875 1 56.97 4 ASP B O 1
ATOM 2905 N N . GLN B 1 5 ? 17.641 -5.062 -38.781 1 52.22 5 GLN B N 1
ATOM 2906 C CA . GLN B 1 5 ? 16.938 -3.836 -38.438 1 52.22 5 GLN B CA 1
ATOM 2907 C C . GLN B 1 5 ? 16.047 -4.039 -37.219 1 52.22 5 GLN B C 1
ATOM 2909 O O . GLN B 1 5 ? 15.992 -3.178 -36.344 1 52.22 5 GLN B O 1
ATOM 2914 N N . ASP B 1 6 ? 15.43 -5.125 -37.188 1 53.91 6 ASP B N 1
ATOM 2915 C CA . ASP B 1 6 ? 14.586 -5.445 -36.031 1 53.91 6 ASP B CA 1
ATOM 2916 C C . ASP B 1 6 ? 15.414 -5.566 -34.75 1 53.91 6 ASP B C 1
ATOM 2918 O O . ASP B 1 6 ? 14.977 -5.125 -33.688 1 53.91 6 ASP B O 1
ATOM 2922 N N . ARG B 1 7 ? 16.578 -6.133 -34.938 1 57.5 7 ARG B N 1
ATOM 2923 C CA . ARG B 1 7 ? 17.469 -6.215 -33.781 1 57.5 7 ARG B CA 1
ATOM 2924 C C . ARG B 1 7 ? 17.906 -4.828 -33.344 1 57.5 7 ARG B C 1
ATOM 2926 O O . ARG B 1 7 ? 17.984 -4.562 -32.125 1 57.5 7 ARG B O 1
ATOM 2933 N N . LYS B 1 8 ? 18.125 -3.939 -34.25 1 56.41 8 LYS B N 1
ATOM 2934 C CA . LYS B 1 8 ? 18.547 -2.586 -33.906 1 56.41 8 LYS B CA 1
ATOM 2935 C C . LYS B 1 8 ? 17.438 -1.814 -33.188 1 56.41 8 LYS B C 1
ATOM 2937 O O . LYS B 1 8 ? 17.688 -1.1 -32.219 1 56.41 8 LYS B O 1
ATOM 2942 N N . ILE B 1 9 ? 16.281 -1.997 -33.719 1 52.22 9 ILE B N 1
ATOM 2943 C CA . ILE B 1 9 ? 15.133 -1.348 -33.094 1 52.22 9 ILE B CA 1
ATOM 2944 C C . ILE B 1 9 ? 14.891 -1.921 -31.703 1 52.22 9 ILE B C 1
ATOM 2946 O O . ILE B 1 9 ? 14.664 -1.174 -30.75 1 52.22 9 ILE B O 1
ATOM 2950 N N . ARG B 1 10 ? 15.008 -3.184 -31.594 1 55.31 10 ARG B N 1
ATOM 2951 C CA . ARG B 1 10 ? 14.867 -3.822 -30.297 1 55.31 10 ARG B CA 1
ATOM 2952 C C . ARG B 1 10 ? 15.953 -3.346 -29.328 1 55.31 10 ARG B C 1
ATOM 2954 O O . ARG B 1 10 ? 15.672 -3.064 -28.172 1 55.31 10 ARG B O 1
ATOM 2961 N N . ASP B 1 11 ? 17.125 -3.299 -29.859 1 59.5 11 ASP B N 1
ATOM 2962 C CA . ASP B 1 11 ? 18.234 -2.822 -29.047 1 59.5 11 ASP B CA 1
ATOM 2963 C C . ASP B 1 11 ? 18.031 -1.363 -28.641 1 59.5 11 ASP B C 1
ATOM 2965 O O . ASP B 1 11 ? 18.359 -0.974 -27.516 1 59.5 11 ASP B O 1
ATOM 2969 N N . HIS B 1 12 ? 17.469 -0.629 -29.562 1 54.28 12 HIS B N 1
ATOM 2970 C CA . HIS B 1 12 ? 17.188 0.773 -29.266 1 54.28 12 HIS B CA 1
ATOM 2971 C C . HIS B 1 12 ? 16.078 0.916 -28.234 1 54.28 12 HIS B C 1
ATOM 2973 O O . HIS B 1 12 ? 16.203 1.71 -27.297 1 54.28 12 HIS B O 1
ATOM 2979 N N . ILE B 1 13 ? 15.102 0.175 -28.438 1 51.84 13 ILE B N 1
ATOM 2980 C CA . ILE B 1 13 ? 13.992 0.2 -27.484 1 51.84 13 ILE B CA 1
ATOM 2981 C C . ILE B 1 13 ? 14.492 -0.259 -26.125 1 51.84 13 ILE B C 1
ATOM 2983 O O . ILE B 1 13 ? 14.18 0.364 -25.094 1 51.84 13 ILE B O 1
ATOM 2987 N N . ARG B 1 14 ? 15.195 -1.224 -26.203 1 57.78 14 ARG B N 1
ATOM 2988 C CA . ARG B 1 14 ? 15.781 -1.712 -24.969 1 57.78 14 ARG B CA 1
ATOM 2989 C C . ARG B 1 14 ? 16.672 -0.65 -24.328 1 57.78 14 ARG B C 1
ATOM 2991 O O . ARG B 1 14 ? 16.625 -0.444 -23.109 1 57.78 14 ARG B O 1
ATOM 2998 N N . ALA B 1 15 ? 17.406 0.001 -25.141 1 59.78 15 ALA B N 1
ATOM 2999 C CA . ALA B 1 15 ? 18.297 1.05 -24.656 1 59.78 15 ALA B CA 1
ATOM 3000 C C . ALA B 1 15 ? 17.5 2.215 -24.078 1 59.78 15 ALA B C 1
ATOM 3002 O O . ALA B 1 15 ? 17.875 2.768 -23.031 1 59.78 15 ALA B O 1
ATOM 3003 N N . ARG B 1 16 ? 16.453 2.537 -24.734 1 53.84 16 ARG B N 1
ATOM 3004 C CA . ARG B 1 16 ? 15.633 3.652 -24.281 1 53.84 16 ARG B CA 1
ATOM 3005 C C . ARG B 1 16 ? 14.914 3.305 -22.984 1 53.84 16 ARG B C 1
ATOM 3007 O O . ARG B 1 16 ? 14.773 4.152 -22.094 1 53.84 16 ARG B O 1
ATOM 3014 N N . MET B 1 17 ? 14.523 2.09 -22.984 1 56.06 17 MET B N 1
ATOM 3015 C CA . MET B 1 17 ? 13.82 1.628 -21.781 1 56.06 17 MET B CA 1
ATOM 3016 C C . MET B 1 17 ? 14.758 1.591 -20.578 1 56.06 17 MET B C 1
ATOM 3018 O O . MET B 1 17 ? 14.297 1.607 -19.438 1 56.06 17 MET B O 1
ATOM 3022 N N . GLU B 1 18 ? 15.961 1.703 -20.938 1 61.88 18 GLU B N 1
ATOM 3023 C CA . GLU B 1 18 ? 16.953 1.668 -19.875 1 61.88 18 GLU B CA 1
ATOM 3024 C C . GLU B 1 18 ? 17.438 3.074 -19.516 1 61.88 18 GLU B C 1
ATOM 3026 O O . GLU B 1 18 ? 18.25 3.248 -18.609 1 61.88 18 GLU B O 1
ATOM 3031 N N . GLU B 1 19 ? 16.781 4 -20.25 1 67.62 19 GLU B N 1
ATOM 3032 C CA . GLU B 1 19 ? 17.125 5.379 -19.922 1 67.62 19 GLU B CA 1
ATOM 3033 C C . GLU B 1 19 ? 16.562 5.781 -18.562 1 67.62 19 GLU B C 1
ATOM 3035 O O . GLU B 1 19 ? 15.406 5.477 -18.25 1 67.62 19 GLU B O 1
ATOM 3040 N N . PRO B 1 20 ? 17.312 6.5 -17.891 1 74.12 20 PRO B N 1
ATOM 3041 C CA . PRO B 1 20 ? 16.969 6.801 -16.5 1 74.12 20 PRO B CA 1
ATOM 3042 C C . PRO B 1 20 ? 15.594 7.469 -16.359 1 74.12 20 PRO B C 1
ATOM 3044 O O . PRO B 1 20 ? 14.789 7.07 -15.516 1 74.12 20 PRO B O 1
ATOM 3047 N N . PRO B 1 21 ? 15.234 8.312 -17.312 1 75.06 21 PRO B N 1
ATOM 3048 C CA . PRO B 1 21 ? 13.922 8.938 -17.109 1 75.06 21 PRO B CA 1
ATOM 3049 C C . PRO B 1 21 ? 12.766 7.973 -17.375 1 75.06 21 PRO B C 1
ATOM 3051 O O . PRO B 1 21 ? 11.719 8.07 -16.734 1 75.06 21 PRO B O 1
ATOM 3054 N N . ILE B 1 22 ? 12.977 7.098 -18.312 1 76.19 22 ILE B N 1
ATOM 3055 C CA . ILE B 1 22 ? 11.914 6.148 -18.656 1 76.19 22 ILE B CA 1
ATOM 3056 C C . ILE B 1 22 ? 11.789 5.105 -17.547 1 76.19 22 ILE B C 1
ATOM 3058 O O . ILE B 1 22 ? 10.68 4.723 -17.172 1 76.19 22 ILE B O 1
ATOM 3062 N N . VAL B 1 23 ? 12.867 4.688 -17.062 1 79.25 23 VAL B N 1
ATOM 3063 C CA . VAL B 1 23 ? 12.852 3.711 -15.977 1 79.25 23 VAL B CA 1
ATOM 3064 C C . VAL B 1 23 ? 12.18 4.316 -14.742 1 79.25 23 VAL B C 1
ATOM 3066 O O . VAL B 1 23 ? 11.367 3.664 -14.086 1 79.25 23 VAL B O 1
ATOM 3069 N N . ARG B 1 24 ? 12.453 5.547 -14.5 1 82.75 24 ARG B N 1
ATOM 3070 C CA . ARG B 1 24 ? 11.852 6.227 -13.359 1 82.75 24 ARG B CA 1
ATOM 3071 C C . ARG B 1 24 ? 10.336 6.324 -13.508 1 82.75 24 ARG B C 1
ATOM 3073 O O . ARG B 1 24 ? 9.594 6.051 -12.562 1 82.75 24 ARG B O 1
ATOM 3080 N N . LEU B 1 25 ? 9.969 6.723 -14.664 1 87.56 25 LEU B N 1
ATOM 3081 C CA . LEU B 1 25 ? 8.531 6.859 -14.906 1 87.56 25 LEU B CA 1
ATOM 3082 C C . LEU B 1 25 ? 7.832 5.508 -14.781 1 87.56 25 LEU B C 1
ATOM 3084 O O . LEU B 1 25 ? 6.762 5.418 -14.172 1 87.56 25 LEU B O 1
ATOM 3088 N N . ARG B 1 26 ? 8.422 4.5 -15.352 1 86.12 26 ARG B N 1
ATOM 3089 C CA . ARG B 1 26 ? 7.852 3.16 -15.273 1 86.12 26 ARG B CA 1
ATOM 3090 C C . ARG B 1 26 ? 7.707 2.709 -13.82 1 86.12 26 ARG B C 1
ATOM 3092 O O . ARG B 1 26 ? 6.664 2.178 -13.438 1 86.12 26 ARG B O 1
ATOM 3099 N N . ASP B 1 27 ? 8.703 2.963 -13.094 1 88.81 27 ASP B N 1
ATOM 3100 C CA . ASP B 1 27 ? 8.688 2.531 -11.703 1 88.81 27 ASP B CA 1
ATOM 3101 C C . ASP B 1 27 ? 7.676 3.34 -10.891 1 88.81 27 ASP B C 1
ATOM 3103 O O . ASP B 1 27 ? 7.027 2.805 -9.984 1 88.81 27 ASP B O 1
ATOM 3107 N N . LYS B 1 28 ? 7.527 4.598 -11.227 1 92 28 LYS B N 1
ATOM 3108 C CA . LYS B 1 28 ? 6.531 5.43 -10.555 1 92 28 LYS B CA 1
ATOM 3109 C C . LYS B 1 28 ? 5.117 4.969 -10.898 1 92 28 LYS B C 1
ATOM 3111 O O . LYS B 1 28 ? 4.254 4.902 -10.023 1 92 28 LYS B O 1
ATOM 3116 N N . VAL B 1 29 ? 4.922 4.641 -12.109 1 92.88 29 VAL B N 1
ATOM 3117 C CA . VAL B 1 29 ? 3.621 4.148 -12.547 1 92.88 29 VAL B CA 1
ATOM 3118 C C . VAL B 1 29 ? 3.33 2.799 -11.898 1 92.88 29 VAL B C 1
ATOM 3120 O O . VAL B 1 29 ? 2.203 2.537 -11.469 1 92.88 29 VAL B O 1
ATOM 3123 N N . SER B 1 30 ? 4.332 1.988 -11.82 1 92.56 30 SER B N 1
ATOM 3124 C CA . SER B 1 30 ? 4.172 0.693 -11.172 1 92.56 30 SER B CA 1
ATOM 3125 C C . SER B 1 30 ? 3.748 0.857 -9.711 1 92.56 30 SER B C 1
ATOM 3127 O O . SER B 1 30 ? 2.871 0.137 -9.234 1 92.56 30 SER B O 1
ATOM 3129 N N . PHE B 1 31 ? 4.402 1.81 -9.094 1 95.12 31 PHE B N 1
ATOM 3130 C CA . PHE B 1 31 ? 4.039 2.082 -7.707 1 95.12 31 PHE B CA 1
ATOM 3131 C C . PHE B 1 31 ? 2.566 2.467 -7.598 1 95.12 31 PHE B C 1
ATOM 3133 O O . PHE B 1 31 ? 1.83 1.902 -6.789 1 95.12 31 PHE B O 1
ATOM 3140 N N . MET B 1 32 ? 2.182 3.391 -8.375 1 95.19 32 MET B N 1
ATOM 3141 C CA . MET B 1 32 ? 0.807 3.881 -8.352 1 95.19 32 MET B CA 1
ATOM 3142 C C . MET B 1 32 ? -0.177 2.756 -8.656 1 95.19 32 MET B C 1
ATOM 3144 O O . MET B 1 32 ? -1.129 2.539 -7.902 1 95.19 32 MET B O 1
ATOM 3148 N N . LEU B 1 33 ? 0.083 1.968 -9.672 1 93.75 33 LEU B N 1
ATOM 3149 C CA . LEU B 1 33 ? -0.818 0.892 -10.07 1 93.75 33 LEU B CA 1
ATOM 3150 C C . LEU B 1 33 ? -0.812 -0.232 -9.039 1 93.75 33 LEU B C 1
ATOM 3152 O O . LEU B 1 33 ? -1.836 -0.882 -8.812 1 93.75 33 LEU B O 1
ATOM 3156 N N . GLY B 1 34 ? 0.338 -0.412 -8.461 1 95.75 34 GLY B N 1
ATOM 3157 C CA . GLY B 1 34 ? 0.418 -1.419 -7.418 1 95.75 34 GLY B CA 1
ATOM 3158 C C . GLY B 1 34 ? -0.427 -1.086 -6.203 1 95.75 34 GLY B C 1
ATOM 3159 O O . GLY B 1 34 ? -1.217 -1.913 -5.742 1 95.75 34 GLY B O 1
ATOM 3160 N N . VAL B 1 35 ? -0.287 0.133 -5.723 1 96.94 35 VAL B N 1
ATOM 3161 C CA . VAL B 1 35 ? -1.025 0.571 -4.539 1 96.94 35 VAL B CA 1
ATOM 3162 C C . VAL B 1 35 ? -2.52 0.614 -4.852 1 96.94 35 VAL B C 1
ATOM 3164 O O . VAL B 1 35 ? -3.332 0.062 -4.105 1 96.94 35 VAL B O 1
ATOM 3167 N N . VAL B 1 36 ? -2.883 1.161 -5.957 1 96.31 36 VAL B N 1
ATOM 3168 C CA . VAL B 1 36 ? -4.285 1.265 -6.352 1 96.31 36 VAL B CA 1
ATOM 3169 C C . VAL B 1 36 ? -4.844 -0.125 -6.648 1 96.31 36 VAL B C 1
ATOM 3171 O O . VAL B 1 36 ? -6.008 -0.41 -6.355 1 96.31 36 VAL B O 1
ATOM 3174 N N . GLY B 1 37 ? -3.992 -0.982 -7.27 1 96.69 37 GLY B N 1
ATOM 3175 C CA . GLY B 1 37 ? -4.414 -2.344 -7.559 1 96.69 37 GLY B CA 1
ATOM 3176 C C . GLY B 1 37 ? -4.758 -3.139 -6.312 1 96.69 37 GLY B C 1
ATOM 3177 O O . GLY B 1 37 ? -5.797 -3.799 -6.262 1 96.69 37 GLY B O 1
ATOM 3178 N N . VAL B 1 38 ? -3.908 -3.049 -5.316 1 97.5 38 VAL B N 1
ATOM 3179 C CA . VAL B 1 38 ? -4.16 -3.756 -4.062 1 97.5 38 VAL B CA 1
ATOM 3180 C C . VAL B 1 38 ? -5.43 -3.215 -3.412 1 97.5 38 VAL B C 1
ATOM 3182 O O . VAL B 1 38 ? -6.25 -3.984 -2.906 1 97.5 38 VAL B O 1
ATOM 3185 N N . ALA B 1 39 ? -5.621 -1.892 -3.445 1 97.44 39 ALA B N 1
ATOM 3186 C CA . ALA B 1 39 ? -6.828 -1.279 -2.904 1 97.44 39 ALA B CA 1
ATOM 3187 C C . ALA B 1 39 ? -8.07 -1.746 -3.664 1 97.44 39 ALA B C 1
ATOM 3189 O O . ALA B 1 39 ? -9.109 -2.02 -3.061 1 97.44 39 ALA B O 1
ATOM 3190 N N . ALA B 1 40 ? -7.965 -1.858 -4.945 1 97.38 40 ALA B N 1
ATOM 3191 C CA . ALA B 1 40 ? -9.086 -2.301 -5.773 1 97.38 40 ALA B CA 1
ATOM 3192 C C . ALA B 1 40 ? -9.43 -3.76 -5.492 1 97.38 40 ALA B C 1
ATOM 3194 O O . ALA B 1 40 ? -10.609 -4.129 -5.457 1 97.38 40 ALA B O 1
ATOM 3195 N N . ILE B 1 41 ? -8.461 -4.543 -5.332 1 97.88 41 ILE B N 1
ATOM 3196 C CA . ILE B 1 41 ? -8.672 -5.953 -5.016 1 97.88 41 ILE B CA 1
ATOM 3197 C C . ILE B 1 41 ? -9.383 -6.078 -3.67 1 97.88 41 ILE B C 1
ATOM 3199 O O . ILE B 1 41 ? -10.336 -6.84 -3.535 1 97.88 41 ILE B O 1
ATOM 3203 N N . GLU B 1 42 ? -8.898 -5.32 -2.711 1 98.06 42 GLU B N 1
ATOM 3204 C CA . GLU B 1 42 ? -9.555 -5.332 -1.404 1 98.06 42 GLU B CA 1
ATOM 3205 C C . GLU B 1 42 ? -11 -4.871 -1.505 1 98.06 42 GLU B C 1
ATOM 3207 O O . GLU B 1 42 ? -11.898 -5.473 -0.907 1 98.06 42 GLU B O 1
ATOM 3212 N N . PHE B 1 43 ? -11.273 -3.834 -2.26 1 98.12 43 PHE B N 1
ATOM 3213 C CA . PHE B 1 43 ? -12.633 -3.369 -2.486 1 98.12 43 PHE B CA 1
ATOM 3214 C C . PHE B 1 43 ? -13.5 -4.484 -3.061 1 98.12 43 PHE B C 1
ATOM 3216 O O . PHE B 1 43 ? -14.609 -4.73 -2.578 1 98.12 43 PHE B O 1
ATOM 3223 N N . ALA B 1 44 ? -12.977 -5.145 -4.035 1 97.88 44 ALA B N 1
ATOM 3224 C CA . ALA B 1 44 ? -13.734 -6.184 -4.73 1 97.88 44 ALA B CA 1
ATOM 3225 C C . ALA B 1 44 ? -14.078 -7.332 -3.791 1 97.88 44 ALA B C 1
ATOM 3227 O O . ALA B 1 44 ? -15.211 -7.828 -3.793 1 97.88 44 ALA B O 1
ATOM 3228 N N . ILE B 1 45 ? -13.188 -7.723 -2.965 1 97.69 45 ILE B N 1
ATOM 3229 C CA . ILE B 1 45 ? -13.391 -8.867 -2.086 1 97.69 45 ILE B CA 1
ATOM 3230 C C . ILE B 1 45 ? -14.367 -8.5 -0.97 1 97.69 45 ILE B C 1
ATOM 3232 O O . ILE B 1 45 ? -15.203 -9.312 -0.568 1 97.69 45 ILE B O 1
ATOM 3236 N N . LEU B 1 46 ? -14.281 -7.254 -0.501 1 97.5 46 LEU B N 1
ATOM 3237 C CA . LEU B 1 46 ? -15.078 -6.844 0.65 1 97.5 46 LEU B CA 1
ATOM 3238 C C . LEU B 1 46 ? -16.484 -6.453 0.224 1 97.5 46 LEU B C 1
ATOM 3240 O O . LEU B 1 46 ? -17.453 -6.73 0.936 1 97.5 46 LEU B O 1
ATOM 3244 N N . VAL B 1 47 ? -16.625 -5.902 -0.986 1 96.69 47 VAL B N 1
ATOM 3245 C CA . VAL B 1 47 ? -17.891 -5.312 -1.387 1 96.69 47 VAL B CA 1
ATOM 3246 C C . VAL B 1 47 ? -18.594 -6.219 -2.398 1 96.69 47 VAL B C 1
ATOM 3248 O O . VAL B 1 47 ? -19.828 -6.324 -2.408 1 96.69 47 VAL B O 1
ATOM 3251 N N . ARG B 1 48 ? -17.766 -6.906 -3.213 1 96.19 48 ARG B N 1
ATOM 3252 C CA . ARG B 1 48 ? -18.328 -7.707 -4.293 1 96.19 48 ARG B CA 1
ATOM 3253 C C . ARG B 1 48 ? -17.672 -9.078 -4.371 1 96.19 48 ARG B C 1
ATOM 3255 O O . ARG B 1 48 ? -17.203 -9.484 -5.434 1 96.19 48 ARG B O 1
ATOM 3262 N N . PRO B 1 49 ? -17.766 -9.805 -3.336 1 96.62 49 PRO B N 1
ATOM 3263 C CA . PRO B 1 49 ? -17.062 -11.102 -3.346 1 96.62 49 PRO B CA 1
ATOM 3264 C C . PRO B 1 49 ? -17.656 -12.078 -4.352 1 96.62 49 PRO B C 1
ATOM 3266 O O . PRO B 1 49 ? -16.938 -12.898 -4.926 1 96.62 49 PRO B O 1
ATOM 3269 N N . ARG B 1 50 ? -18.953 -12.016 -4.672 1 96.19 50 ARG B N 1
ATOM 3270 C CA . ARG B 1 50 ? -19.609 -12.938 -5.594 1 96.19 50 ARG B CA 1
ATOM 3271 C C . ARG B 1 50 ? -19.172 -12.672 -7.031 1 96.19 50 ARG B C 1
ATOM 3273 O O . ARG B 1 50 ? -19.25 -13.562 -7.887 1 96.19 50 ARG B O 1
ATOM 3280 N N . SER B 1 51 ? -18.719 -11.484 -7.266 1 96.06 51 SER B N 1
ATOM 3281 C CA . SER B 1 51 ? -18.297 -11.125 -8.617 1 96.06 51 SER B CA 1
ATOM 3282 C C . SER B 1 51 ? -16.781 -11.031 -8.727 1 96.06 51 SER B C 1
ATOM 3284 O O . SER B 1 51 ? -16.25 -10.484 -9.695 1 96.06 51 SER B O 1
ATOM 3286 N N . PHE B 1 52 ? -16.094 -11.523 -7.695 1 97.94 52 PHE B N 1
ATOM 3287 C CA . PHE B 1 52 ? -14.648 -11.367 -7.66 1 97.94 52 PHE B CA 1
ATOM 3288 C C . PHE B 1 52 ? -14 -12.078 -8.844 1 97.94 52 PHE B C 1
ATOM 3290 O O . PHE B 1 52 ? -12.922 -11.68 -9.289 1 97.94 52 PHE B O 1
ATOM 3297 N N . ALA B 1 53 ? -14.641 -13.094 -9.414 1 97.94 53 ALA B N 1
ATOM 3298 C CA . ALA B 1 53 ? -14.102 -13.836 -10.555 1 97.94 53 ALA B CA 1
ATOM 3299 C C . ALA B 1 53 ? -13.789 -12.898 -11.719 1 97.94 53 ALA B C 1
ATOM 3301 O O . ALA B 1 53 ? -12.758 -13.047 -12.383 1 97.94 53 ALA B O 1
ATOM 3302 N N . TRP B 1 54 ? -14.602 -11.938 -11.906 1 97.44 54 TRP B N 1
ATOM 3303 C CA . TRP B 1 54 ? -14.398 -11.016 -13.016 1 97.44 54 TRP B CA 1
ATOM 3304 C C . TRP B 1 54 ? -13.266 -10.039 -12.711 1 97.44 54 TRP B C 1
ATOM 3306 O O . TRP B 1 54 ? -12.539 -9.617 -13.617 1 97.44 54 TRP B O 1
ATOM 3316 N N . TRP B 1 55 ? -13.141 -9.617 -11.469 1 97.75 55 TRP B N 1
ATOM 3317 C CA . TRP B 1 55 ? -11.992 -8.812 -11.055 1 97.75 55 TRP B CA 1
ATOM 3318 C C . TRP B 1 55 ? -10.695 -9.594 -11.234 1 97.75 55 TRP B C 1
ATOM 3320 O O . TRP B 1 55 ? -9.703 -9.055 -11.734 1 97.75 55 TRP B O 1
ATOM 3330 N N . TYR B 1 56 ? -10.758 -10.875 -10.867 1 98.44 56 TYR B N 1
ATOM 3331 C CA . TYR B 1 56 ? -9.609 -11.75 -11.055 1 98.44 56 TYR B CA 1
ATOM 3332 C C . TYR B 1 56 ? -9.172 -11.766 -12.516 1 98.44 56 TYR B C 1
ATOM 3334 O O . TYR B 1 56 ? -7.996 -11.555 -12.82 1 98.44 56 TYR B O 1
ATOM 3342 N N . VAL B 1 57 ? -10.125 -11.953 -13.383 1 98.44 57 VAL B N 1
ATOM 3343 C CA . VAL B 1 57 ? -9.844 -11.992 -14.812 1 98.44 57 VAL B CA 1
ATOM 3344 C C . VAL B 1 57 ? -9.266 -10.648 -15.258 1 98.44 57 VAL B C 1
ATOM 3346 O O . VAL B 1 57 ? -8.281 -10.609 -16 1 98.44 57 VAL B O 1
ATOM 3349 N N . GLY B 1 58 ? -9.82 -9.57 -14.789 1 98 58 GLY B N 1
ATOM 3350 C CA . GLY B 1 58 ? -9.375 -8.234 -15.156 1 98 58 GLY B CA 1
ATOM 3351 C C . GLY B 1 58 ? -7.945 -7.941 -14.727 1 98 58 GLY B C 1
ATOM 3352 O O . GLY B 1 58 ? -7.234 -7.188 -15.398 1 98 58 GLY B O 1
ATOM 3353 N N . PHE B 1 59 ? -7.5 -8.562 -13.641 1 97.62 59 PHE B N 1
ATOM 3354 C CA . PHE B 1 59 ? -6.152 -8.328 -13.148 1 97.62 59 PHE B CA 1
ATOM 3355 C C . PHE B 1 59 ? -5.164 -9.289 -13.789 1 97.62 59 PHE B C 1
ATOM 3357 O O . PHE B 1 59 ? -4.098 -8.883 -14.258 1 97.62 59 PHE B O 1
ATOM 3364 N N . ILE B 1 60 ? -5.527 -10.547 -13.93 1 97.94 60 ILE B N 1
ATOM 3365 C CA . ILE B 1 60 ? -4.562 -11.594 -14.242 1 97.94 60 ILE B CA 1
ATOM 3366 C C . ILE B 1 60 ? -4.262 -11.578 -15.742 1 97.94 60 ILE B C 1
ATOM 3368 O O . ILE B 1 60 ? -3.113 -11.766 -16.156 1 97.94 60 ILE B O 1
ATOM 3372 N N . LEU B 1 61 ? -5.219 -11.32 -16.578 1 97.44 61 LEU B N 1
ATOM 3373 C CA . LEU B 1 61 ? -5.012 -11.422 -18.016 1 97.44 61 LEU B CA 1
ATOM 3374 C C . LEU B 1 61 ? -4.008 -10.383 -18.5 1 97.44 61 LEU B C 1
ATOM 3376 O O . LEU B 1 61 ? -3.035 -10.719 -19.172 1 97.44 61 LEU B O 1
ATOM 3380 N N . PRO B 1 62 ? -4.184 -9.078 -18.125 1 96.25 62 PRO B N 1
ATOM 3381 C CA . PRO B 1 62 ? -3.182 -8.102 -18.562 1 96.25 62 PRO B CA 1
ATOM 3382 C C . PRO B 1 62 ? -1.794 -8.391 -17.984 1 96.25 62 PRO B C 1
ATOM 3384 O O . PRO B 1 62 ? -0.788 -8.195 -18.672 1 96.25 62 PRO B O 1
ATOM 3387 N N . LEU B 1 63 ? -1.742 -8.875 -16.797 1 95.5 63 LEU B N 1
ATOM 3388 C CA . LEU B 1 63 ? -0.456 -9.156 -16.156 1 95.5 63 LEU B CA 1
ATOM 3389 C C . LEU B 1 63 ? 0.239 -10.328 -16.844 1 95.5 63 LEU B C 1
ATOM 3391 O O . LEU B 1 63 ? 1.447 -10.281 -17.078 1 95.5 63 LEU B O 1
ATOM 3395 N N . LEU B 1 64 ? -0.525 -11.367 -17.141 1 95.88 64 LEU B N 1
ATOM 3396 C CA . LEU B 1 64 ? 0.036 -12.508 -17.844 1 95.88 64 LEU B CA 1
ATOM 3397 C C . LEU B 1 64 ? 0.479 -12.102 -19.25 1 95.88 64 LEU B C 1
ATOM 3399 O O . LEU B 1 64 ? 1.541 -12.523 -19.719 1 95.88 64 LEU B O 1
ATOM 3403 N N . GLY B 1 65 ? -0.341 -11.273 -19.938 1 94.75 65 GLY B N 1
ATOM 3404 C CA . GLY B 1 65 ? 0.035 -10.773 -21.25 1 94.75 65 GLY B CA 1
ATOM 3405 C C . GLY B 1 65 ? 1.32 -9.969 -21.25 1 94.75 65 GLY B C 1
ATOM 3406 O O . GLY B 1 65 ? 2.193 -10.18 -22.094 1 94.75 65 GLY B O 1
ATOM 3407 N N . LEU B 1 66 ? 1.433 -9.156 -20.266 1 91.88 66 LEU B N 1
ATOM 3408 C CA . LEU B 1 66 ? 2.635 -8.336 -20.141 1 91.88 66 LEU B CA 1
ATOM 3409 C C . LEU B 1 66 ? 3.85 -9.203 -19.828 1 91.88 66 LEU B C 1
ATOM 3411 O O . LEU B 1 66 ? 4.93 -8.984 -20.375 1 91.88 66 LEU B O 1
ATOM 3415 N N . ARG B 1 67 ? 3.717 -10.125 -19 1 92.5 67 ARG B N 1
ATOM 3416 C CA . ARG B 1 67 ? 4.82 -11.008 -18.641 1 92.5 67 ARG B CA 1
ATOM 3417 C C . ARG B 1 67 ? 5.262 -11.836 -19.844 1 92.5 67 ARG B C 1
ATOM 3419 O O . ARG B 1 67 ? 6.461 -12.047 -20.062 1 92.5 67 ARG B O 1
ATOM 3426 N N . LEU B 1 68 ? 4.305 -12.328 -20.609 1 93.19 68 LEU B N 1
ATOM 3427 C CA . LEU B 1 68 ? 4.637 -13.062 -21.828 1 93.19 68 LEU B CA 1
ATOM 3428 C C . LEU B 1 68 ? 5.473 -12.203 -22.766 1 93.19 68 LEU B C 1
ATOM 3430 O O . LEU B 1 68 ? 6.465 -12.672 -23.328 1 93.19 68 LEU B O 1
ATOM 3434 N N . TRP B 1 69 ? 5.055 -10.969 -22.875 1 91.25 69 TRP B N 1
ATOM 3435 C CA . TRP B 1 69 ? 5.77 -10.031 -23.75 1 91.25 69 TRP B CA 1
ATOM 3436 C C . TRP B 1 69 ? 7.18 -9.781 -23.234 1 91.25 69 TRP B C 1
ATOM 3438 O O . TRP B 1 69 ? 8.156 -9.883 -23.984 1 91.25 69 TRP B O 1
ATOM 3448 N N . ILE B 1 70 ? 7.371 -9.531 -21.969 1 85.44 70 ILE B N 1
ATOM 3449 C CA . ILE B 1 70 ? 8.648 -9.195 -21.359 1 85.44 70 ILE B CA 1
ATOM 3450 C C . ILE B 1 70 ? 9.562 -10.414 -21.359 1 85.44 70 ILE B C 1
ATOM 3452 O O . ILE B 1 70 ? 10.719 -10.328 -21.797 1 85.44 70 ILE B O 1
ATOM 3456 N N . TYR B 1 71 ? 9.102 -11.531 -20.969 1 86.75 71 TYR B N 1
ATOM 3457 C CA . TYR B 1 71 ? 9.922 -12.727 -20.844 1 86.75 71 TYR B CA 1
ATOM 3458 C C . TYR B 1 71 ? 10.312 -13.281 -22.203 1 86.75 71 TYR B C 1
ATOM 3460 O O . TYR B 1 71 ? 11.375 -13.875 -22.359 1 86.75 71 TYR B O 1
ATOM 3468 N N . SER B 1 72 ? 9.422 -13.062 -23.188 1 86.81 72 SER B N 1
ATOM 3469 C CA . SER B 1 72 ? 9.789 -13.453 -24.531 1 86.81 72 SER B CA 1
ATOM 3470 C C . SER B 1 72 ? 10.969 -12.633 -25.047 1 86.81 72 SER B C 1
ATOM 3472 O O . SER B 1 72 ? 11.852 -13.156 -25.719 1 86.81 72 SER B O 1
ATOM 3474 N N . ARG B 1 73 ? 11 -11.43 -24.656 1 82.94 73 ARG B N 1
ATOM 3475 C CA . ARG B 1 73 ? 12.07 -10.531 -25.078 1 82.94 73 ARG B CA 1
ATOM 3476 C C . ARG B 1 73 ? 13.367 -10.844 -24.328 1 82.94 73 ARG B C 1
ATOM 3478 O O . ARG B 1 73 ? 14.461 -10.609 -24.859 1 82.94 73 ARG B O 1
ATOM 3485 N N . LEU B 1 74 ? 13.242 -11.438 -23.156 1 80.06 74 LEU B N 1
ATOM 3486 C CA . LEU B 1 74 ? 14.414 -11.773 -22.359 1 80.06 74 LEU B CA 1
ATOM 3487 C C . LEU B 1 74 ? 14.812 -13.227 -22.547 1 80.06 74 LEU B C 1
ATOM 3489 O O . LEU B 1 74 ? 15.75 -13.711 -21.922 1 80.06 74 LEU B O 1
ATOM 3493 N N . ARG B 1 75 ? 14.016 -13.922 -23.344 1 81.44 75 ARG B N 1
ATOM 3494 C CA . ARG B 1 75 ? 14.234 -15.352 -23.578 1 81.44 75 ARG B CA 1
ATOM 3495 C C . ARG B 1 75 ? 14.016 -16.156 -22.312 1 81.44 75 ARG B C 1
ATOM 3497 O O . ARG B 1 75 ? 14.773 -17.094 -22.031 1 81.44 75 ARG B O 1
ATOM 3504 N N . TRP B 1 76 ? 13.109 -15.711 -21.5 1 86.19 76 TRP B N 1
ATOM 3505 C CA . TRP B 1 76 ? 12.711 -16.359 -20.25 1 86.19 76 TRP B CA 1
ATOM 3506 C C . TRP B 1 76 ? 11.328 -16.984 -20.375 1 86.19 76 TRP B C 1
ATOM 3508 O O . TRP B 1 76 ? 10.648 -17.203 -19.375 1 86.19 76 TRP B O 1
ATOM 3518 N N . HIS B 1 77 ? 10.922 -17.25 -21.578 1 87.62 77 HIS B N 1
ATOM 3519 C CA . HIS B 1 77 ? 9.523 -17.609 -21.781 1 87.62 77 HIS B CA 1
ATOM 3520 C C . HIS B 1 77 ? 9.234 -19.031 -21.297 1 87.62 77 HIS B C 1
ATOM 3522 O O . HIS B 1 77 ? 8.078 -19.391 -21.094 1 87.62 77 HIS B O 1
ATOM 3528 N N . TYR B 1 78 ? 10.219 -19.812 -21.062 1 88.69 78 TYR B N 1
ATOM 3529 C CA . TYR B 1 78 ? 9.984 -21.156 -20.531 1 88.69 78 TYR B CA 1
ATOM 3530 C C . TYR B 1 78 ? 9.555 -21.109 -19.078 1 88.69 78 TYR B C 1
ATOM 3532 O O . TYR B 1 78 ? 9.008 -22.078 -18.547 1 88.69 78 TYR B O 1
ATOM 3540 N N . PHE B 1 79 ? 9.773 -19.984 -18.422 1 87.38 79 PHE B N 1
ATOM 3541 C CA . PHE B 1 79 ? 9.234 -19.781 -17.078 1 87.38 79 PHE B CA 1
ATOM 3542 C C . PHE B 1 79 ? 7.715 -19.812 -17.078 1 87.38 79 PHE B C 1
ATOM 3544 O O . PHE B 1 79 ? 7.086 -20.188 -16.094 1 87.38 79 PHE B O 1
ATOM 3551 N N . LEU B 1 80 ? 7.168 -19.516 -18.203 1 92.75 80 LEU B N 1
ATOM 3552 C CA . LEU B 1 80 ? 5.727 -19.297 -18.297 1 92.75 80 LEU B CA 1
ATOM 3553 C C . LEU B 1 80 ? 4.992 -20.641 -18.375 1 92.75 80 LEU B C 1
ATOM 3555 O O . LEU B 1 80 ? 3.758 -20.672 -18.359 1 92.75 80 LEU B O 1
ATOM 3559 N N . ILE B 1 81 ? 5.73 -21.734 -18.422 1 93.75 81 ILE B N 1
ATOM 3560 C CA . ILE B 1 81 ? 5.055 -23.016 -18.406 1 93.75 81 ILE B CA 1
ATOM 3561 C C . ILE B 1 81 ? 5.23 -23.672 -17.031 1 93.75 81 ILE B C 1
ATOM 3563 O O . ILE B 1 81 ? 4.938 -24.859 -16.859 1 93.75 81 ILE B O 1
ATOM 3567 N N . ASP B 1 82 ? 5.699 -22.906 -16.094 1 94.81 82 ASP B N 1
ATOM 3568 C CA . ASP B 1 82 ? 5.773 -23.391 -14.711 1 94.81 82 ASP B CA 1
ATOM 3569 C C . ASP B 1 82 ? 4.379 -23.578 -14.117 1 94.81 82 ASP B C 1
ATOM 3571 O O . ASP B 1 82 ? 3.389 -23.109 -14.695 1 94.81 82 ASP B O 1
ATOM 3575 N N . PHE B 1 83 ? 4.379 -24.234 -13.016 1 96.75 83 PHE B N 1
ATOM 3576 C CA . PHE B 1 83 ? 3.117 -24.688 -12.445 1 96.75 83 PHE B CA 1
ATOM 3577 C C . PHE B 1 83 ? 2.232 -23.5 -12.086 1 96.75 83 PHE B C 1
ATOM 3579 O O . PHE B 1 83 ? 1.012 -23.547 -12.242 1 96.75 83 PHE B O 1
ATOM 3586 N N . CYS B 1 84 ? 2.764 -22.422 -11.539 1 96.56 84 CYS B N 1
ATOM 3587 C CA . CYS B 1 84 ? 1.968 -21.281 -11.109 1 96.56 84 CYS B CA 1
ATOM 3588 C C . CYS B 1 84 ? 1.211 -20.672 -12.281 1 96.56 84 CYS B C 1
ATOM 3590 O O . CYS B 1 84 ? 0.079 -20.203 -12.125 1 96.56 84 CYS B O 1
ATOM 3592 N N . TYR B 1 85 ? 1.783 -20.688 -13.414 1 96.81 85 TYR B N 1
ATOM 3593 C CA . TYR B 1 85 ? 1.109 -20.172 -14.594 1 96.81 85 TYR B CA 1
ATOM 3594 C C . TYR B 1 85 ? 0.016 -21.125 -15.062 1 96.81 85 TYR B C 1
ATOM 3596 O O . TYR B 1 85 ? -1.075 -20.703 -15.438 1 96.81 85 TYR B O 1
ATOM 3604 N N . MET B 1 86 ? 0.357 -22.406 -15.031 1 96.12 86 MET B N 1
ATOM 3605 C CA . MET B 1 86 ? -0.66 -23.391 -15.383 1 96.12 86 MET B CA 1
ATOM 3606 C C . MET B 1 86 ? -1.849 -23.312 -14.43 1 96.12 86 MET B C 1
ATOM 3608 O O . MET B 1 86 ? -2.998 -23.453 -14.852 1 96.12 86 MET B O 1
ATOM 3612 N N . ALA B 1 87 ? -1.575 -23.156 -13.188 1 98.12 87 ALA B N 1
ATOM 3613 C CA . ALA B 1 87 ? -2.646 -23.031 -12.203 1 98.12 87 ALA B CA 1
ATOM 3614 C C . ALA B 1 87 ? -3.527 -21.812 -12.516 1 98.12 87 ALA B C 1
ATOM 3616 O O . ALA B 1 87 ? -4.75 -21.891 -12.375 1 98.12 87 ALA B O 1
ATOM 3617 N N . ASN B 1 88 ? -2.939 -20.703 -12.938 1 98.56 88 ASN B N 1
ATOM 3618 C CA . ASN B 1 88 ? -3.715 -19.531 -13.32 1 98.56 88 ASN B CA 1
ATOM 3619 C C . ASN B 1 88 ? -4.547 -19.781 -14.57 1 98.56 88 ASN B C 1
ATOM 3621 O O . ASN B 1 88 ? -5.688 -19.328 -14.664 1 98.56 88 ASN B O 1
ATOM 3625 N N . VAL B 1 89 ? -3.982 -20.484 -15.492 1 97.81 89 VAL B N 1
ATOM 3626 C CA . VAL B 1 89 ? -4.742 -20.859 -16.688 1 97.81 89 VAL B CA 1
ATOM 3627 C C . VAL B 1 89 ? -5.938 -21.719 -16.297 1 97.81 89 VAL B C 1
ATOM 3629 O O . VAL B 1 89 ? -7.051 -21.516 -16.781 1 97.81 89 VAL B O 1
ATOM 3632 N N . SER B 1 90 ? -5.711 -22.656 -15.422 1 98.5 90 SER B N 1
ATOM 3633 C CA . SER B 1 90 ? -6.793 -23.516 -14.938 1 98.5 90 SER B CA 1
ATOM 3634 C C . SER B 1 90 ? -7.895 -22.688 -14.281 1 98.5 90 SER B C 1
ATOM 3636 O O . SER B 1 90 ? -9.078 -22.938 -14.492 1 98.5 90 SER B O 1
ATOM 3638 N N . CYS B 1 91 ? -7.531 -21.719 -13.492 1 98.69 91 CYS B N 1
ATOM 3639 C CA . CYS B 1 91 ? -8.5 -20.828 -12.867 1 98.69 91 CYS B CA 1
ATOM 3640 C C . CYS B 1 91 ? -9.273 -20.031 -13.914 1 98.69 91 CYS B C 1
ATOM 3642 O O . CYS B 1 91 ? -10.484 -19.844 -13.781 1 98.69 91 CYS B O 1
ATOM 3644 N N . LEU B 1 92 ? -8.578 -19.547 -14.906 1 98.69 92 LEU B N 1
ATOM 3645 C CA . LEU B 1 92 ? -9.234 -18.812 -15.977 1 98.69 92 LEU B CA 1
ATOM 3646 C C . LEU B 1 92 ? -10.234 -19.703 -16.703 1 98.69 92 LEU B C 1
ATOM 3648 O O . LEU B 1 92 ? -11.328 -19.25 -17.062 1 98.69 92 LEU B O 1
ATOM 3652 N N . VAL B 1 93 ? -9.875 -20.969 -16.938 1 98.31 93 VAL B N 1
ATOM 3653 C CA . VAL B 1 93 ? -10.773 -21.922 -17.562 1 98.31 93 VAL B CA 1
ATOM 3654 C C . VAL B 1 93 ? -12.016 -22.125 -16.703 1 98.31 93 VAL B C 1
ATOM 3656 O O . VAL B 1 93 ? -13.133 -22.172 -17.203 1 98.31 93 VAL B O 1
ATOM 3659 N N . GLN B 1 94 ? -11.789 -22.25 -15.414 1 98 94 GLN B N 1
ATOM 3660 C CA . GLN B 1 94 ? -12.898 -22.375 -14.484 1 98 94 GLN B CA 1
ATOM 3661 C C . GLN B 1 94 ? -13.859 -21.188 -14.602 1 98 94 GLN B C 1
ATOM 3663 O O . GLN B 1 94 ? -15.07 -21.375 -14.727 1 98 94 GLN B O 1
ATOM 3668 N N . VAL B 1 95 ? -13.336 -19.984 -14.641 1 97.94 95 VAL B N 1
ATOM 3669 C CA . VAL B 1 95 ? -14.156 -18.781 -14.578 1 97.94 95 VAL B CA 1
ATOM 3670 C C . VAL B 1 95 ? -14.836 -18.547 -15.922 1 97.94 95 VAL B C 1
ATOM 3672 O O . VAL B 1 95 ? -16.031 -18.234 -15.977 1 97.94 95 VAL B O 1
ATOM 3675 N N . LEU B 1 96 ? -14.141 -18.797 -17.016 1 97.56 96 LEU B N 1
ATOM 3676 C CA . LEU B 1 96 ? -14.602 -18.375 -18.328 1 97.56 96 LEU B CA 1
ATOM 3677 C C . LEU B 1 96 ? -15.359 -19.5 -19.031 1 97.56 96 LEU B C 1
ATOM 3679 O O . LEU B 1 96 ? -16.234 -19.234 -19.859 1 97.56 96 LEU B O 1
ATOM 3683 N N . ALA B 1 97 ? -15.125 -20.781 -18.656 1 97.69 97 ALA B N 1
ATOM 3684 C CA . ALA B 1 97 ? -15.688 -21.875 -19.453 1 97.69 97 ALA B CA 1
ATOM 3685 C C . ALA B 1 97 ? -16.531 -22.812 -18.578 1 97.69 97 ALA B C 1
ATOM 3687 O O . ALA B 1 97 ? -17.609 -23.219 -18.984 1 97.69 97 ALA B O 1
ATOM 3688 N N . TYR B 1 98 ? -16.031 -23.125 -17.375 1 96.75 98 TYR B N 1
ATOM 3689 C CA . TYR B 1 98 ? -16.703 -24.156 -16.562 1 96.75 98 TYR B CA 1
ATOM 3690 C C . TYR B 1 98 ? -16.891 -23.672 -15.125 1 96.75 98 TYR B C 1
ATOM 3692 O O . TYR B 1 98 ? -16.422 -24.312 -14.188 1 96.75 98 TYR B O 1
ATOM 3700 N N . PRO B 1 99 ? -17.609 -22.656 -14.93 1 95.12 99 PRO B N 1
ATOM 3701 C CA . PRO B 1 99 ? -17.75 -22.078 -13.594 1 95.12 99 PRO B CA 1
ATOM 3702 C C . PRO B 1 99 ? -18.516 -22.969 -12.633 1 95.12 99 PRO B C 1
ATOM 3704 O O . PRO B 1 99 ? -18.406 -22.812 -11.414 1 95.12 99 PRO B O 1
ATOM 3707 N N . GLN B 1 100 ? -19.266 -24 -13.148 1 95.38 100 GLN B N 1
ATOM 3708 C CA . GLN B 1 100 ? -20.094 -24.828 -12.281 1 95.38 100 GLN B CA 1
ATOM 3709 C C . GLN B 1 100 ? -19.531 -26.234 -12.133 1 95.38 100 GLN B C 1
ATOM 3711 O O . GLN B 1 100 ? -20.141 -27.078 -11.484 1 95.38 100 GLN B O 1
ATOM 3716 N N . LEU B 1 101 ? -18.391 -26.453 -12.703 1 96.19 101 LEU B N 1
ATOM 3717 C CA . LEU B 1 101 ? -17.781 -27.766 -12.633 1 96.19 101 LEU B CA 1
ATOM 3718 C C . LEU B 1 101 ? -17.094 -27.984 -11.281 1 96.19 101 LEU B C 1
ATOM 3720 O O . LEU B 1 101 ? -15.953 -27.562 -11.078 1 96.19 101 LEU B O 1
ATOM 3724 N N . GLN B 1 102 ? -17.703 -28.719 -10.461 1 95.56 102 GLN B N 1
ATOM 3725 C CA . GLN B 1 102 ? -17.312 -28.859 -9.062 1 95.56 102 GLN B CA 1
ATOM 3726 C C . GLN B 1 102 ? -15.914 -29.438 -8.945 1 95.56 102 GLN B C 1
ATOM 3728 O O . GLN B 1 102 ? -15.086 -28.922 -8.188 1 95.56 102 GLN B O 1
ATOM 3733 N N . PRO B 1 103 ? -15.578 -30.516 -9.695 1 95.69 103 PRO B N 1
ATOM 3734 C CA . PRO B 1 103 ? -14.234 -31.078 -9.539 1 95.69 103 PRO B CA 1
ATOM 3735 C C . PRO B 1 103 ? -13.133 -30.094 -9.906 1 95.69 103 PRO B C 1
ATOM 3737 O O . PRO B 1 103 ? -12.062 -30.109 -9.297 1 95.69 103 PRO B O 1
ATOM 3740 N N . LEU B 1 104 ? -13.438 -29.281 -10.859 1 97.44 104 LEU B N 1
ATOM 3741 C CA . LEU B 1 104 ? -12.469 -28.266 -11.258 1 97.44 104 LEU B CA 1
ATOM 3742 C C . LEU B 1 104 ? -12.297 -27.219 -10.172 1 97.44 104 LEU B C 1
ATOM 3744 O O . LEU B 1 104 ? -11.172 -26.812 -9.867 1 97.44 104 LEU B O 1
ATOM 3748 N N . VAL B 1 105 ? -13.406 -26.828 -9.555 1 98.19 105 VAL B N 1
ATOM 3749 C CA . VAL B 1 105 ? -13.367 -25.844 -8.469 1 98.19 105 VAL B CA 1
ATOM 3750 C C . VAL B 1 105 ? -12.562 -26.391 -7.297 1 98.19 105 VAL B C 1
ATOM 3752 O O . VAL B 1 105 ? -11.727 -25.703 -6.723 1 98.19 105 VAL B O 1
ATOM 3755 N N . VAL B 1 106 ? -12.75 -27.625 -7.035 1 97.88 106 VAL B N 1
ATOM 3756 C CA . VAL B 1 106 ? -12.07 -28.266 -5.91 1 97.88 106 VAL B CA 1
ATOM 3757 C C . VAL B 1 106 ? -10.578 -28.375 -6.211 1 97.88 106 VAL B C 1
ATOM 3759 O O . VAL B 1 106 ? -9.742 -28.078 -5.352 1 97.88 106 VAL B O 1
ATOM 3762 N N . ALA B 1 107 ? -10.219 -28.797 -7.402 1 98.25 107 ALA B N 1
ATOM 3763 C CA . ALA B 1 107 ? -8.812 -28.906 -7.797 1 98.25 107 ALA B CA 1
ATOM 3764 C C . ALA B 1 107 ? -8.125 -27.531 -7.738 1 98.25 107 ALA B C 1
ATOM 3766 O O . ALA B 1 107 ? -7.02 -27.422 -7.203 1 98.25 107 ALA B O 1
ATOM 3767 N N . ASN B 1 108 ? -8.812 -26.531 -8.258 1 98.81 108 ASN B N 1
ATOM 3768 C CA . ASN B 1 108 ? -8.25 -25.188 -8.242 1 98.81 108 ASN B CA 1
ATOM 3769 C C . ASN B 1 108 ? -8.133 -24.656 -6.82 1 98.81 108 ASN B C 1
ATOM 3771 O O . ASN B 1 108 ? -7.156 -23.969 -6.488 1 98.81 108 ASN B O 1
ATOM 3775 N N . PHE B 1 109 ? -9.133 -24.953 -6 1 98.81 109 PHE B N 1
ATOM 3776 C CA . PHE B 1 109 ? -9.062 -24.547 -4.598 1 98.81 109 PHE B CA 1
ATOM 3777 C C . PHE B 1 109 ? -7.867 -25.188 -3.91 1 98.81 109 PHE B C 1
ATOM 3779 O O . PHE B 1 109 ? -7.137 -24.531 -3.172 1 98.81 109 PHE B O 1
ATOM 3786 N N . ALA B 1 110 ? -7.648 -26.422 -4.211 1 98.75 110 ALA B N 1
ATOM 3787 C CA . ALA B 1 110 ? -6.543 -27.156 -3.607 1 98.75 110 ALA B CA 1
ATOM 3788 C C . ALA B 1 110 ? -5.199 -26.562 -4.008 1 98.75 110 ALA B C 1
ATOM 3790 O O . ALA B 1 110 ? -4.34 -26.312 -3.152 1 98.75 110 ALA B O 1
ATOM 3791 N N . HIS B 1 111 ? -5.039 -26.25 -5.207 1 98.81 111 HIS B N 1
ATOM 3792 C CA . HIS B 1 111 ? -3.773 -25.703 -5.688 1 98.81 111 HIS B CA 1
ATOM 3793 C C . HIS B 1 111 ? -3.588 -24.25 -5.25 1 98.81 111 HIS B C 1
ATOM 3795 O O . HIS B 1 111 ? -2.484 -23.859 -4.875 1 98.81 111 HIS B O 1
ATOM 3801 N N . ALA B 1 112 ? -4.656 -23.484 -5.309 1 98.81 112 ALA B N 1
ATOM 3802 C CA . ALA B 1 112 ? -4.582 -22.062 -5 1 98.81 112 ALA B CA 1
ATOM 3803 C C . ALA B 1 112 ? -4.297 -21.828 -3.516 1 98.81 112 ALA B C 1
ATOM 3805 O O . ALA B 1 112 ? -3.494 -20.969 -3.156 1 98.81 112 ALA B O 1
ATOM 3806 N N . SER B 1 113 ? -4.938 -22.625 -2.662 1 98.62 113 SER B N 1
ATOM 3807 C CA . SER B 1 113 ? -4.777 -22.469 -1.22 1 98.62 113 SER B CA 1
ATOM 3808 C C . SER B 1 113 ? -3.605 -23.297 -0.704 1 98.62 113 SER B C 1
ATOM 3810 O O . SER B 1 113 ? -3.139 -23.094 0.418 1 98.62 113 SER B O 1
ATOM 3812 N N . GLY B 1 114 ? -3.143 -24.219 -1.513 1 98.56 114 GLY B N 1
ATOM 3813 C CA . GLY B 1 114 ? -2.018 -25.062 -1.14 1 98.56 114 GLY B CA 1
ATOM 3814 C C . GLY B 1 114 ? -0.697 -24.594 -1.717 1 98.56 114 GLY B C 1
ATOM 3815 O O . GLY B 1 114 ? -0.142 -23.594 -1.265 1 98.56 114 GLY B O 1
ATOM 3816 N N . PRO B 1 115 ? -0.246 -25.281 -2.77 1 98.38 115 PRO B N 1
ATOM 3817 C CA . PRO B 1 115 ? 1.107 -25 -3.252 1 98.38 115 PRO B CA 1
ATOM 3818 C C . PRO B 1 115 ? 1.267 -23.562 -3.758 1 98.38 115 PRO B C 1
ATOM 3820 O O . PRO B 1 115 ? 2.328 -22.969 -3.584 1 98.38 115 PRO B O 1
ATOM 3823 N N . LEU B 1 116 ? 0.308 -22.984 -4.379 1 98.44 116 LEU B N 1
ATOM 3824 C CA . LEU B 1 116 ? 0.453 -21.641 -4.934 1 98.44 116 LEU B CA 1
ATOM 3825 C C . LEU B 1 116 ? 0.565 -20.594 -3.822 1 98.44 116 LEU B C 1
ATOM 3827 O O . LEU B 1 116 ? 1.44 -19.734 -3.863 1 98.44 116 LEU B O 1
ATOM 3831 N N . ALA B 1 117 ? -0.323 -20.656 -2.873 1 98.69 117 ALA B N 1
ATOM 3832 C CA . ALA B 1 117 ? -0.282 -19.703 -1.765 1 98.69 117 ALA B CA 1
ATOM 3833 C C . ALA B 1 117 ? 0.995 -19.859 -0.946 1 98.69 117 ALA B C 1
ATOM 3835 O O . ALA B 1 117 ? 1.654 -18.875 -0.606 1 98.69 117 ALA B O 1
ATOM 3836 N N . LEU B 1 118 ? 1.379 -21.062 -0.708 1 98.44 118 LEU B N 1
ATOM 3837 C CA . LEU B 1 118 ? 2.551 -21.328 0.12 1 98.44 118 LEU B CA 1
ATOM 3838 C C . LEU B 1 118 ? 3.834 -20.969 -0.625 1 98.44 118 LEU B C 1
ATOM 3840 O O . LEU B 1 118 ? 4.883 -20.781 -0.005 1 98.44 118 LEU B O 1
ATOM 3844 N N . ALA B 1 119 ? 3.777 -20.922 -1.916 1 97.19 119 ALA B N 1
ATOM 3845 C CA . ALA B 1 119 ? 4.941 -20.531 -2.701 1 97.19 119 ALA B CA 1
ATOM 3846 C C . ALA B 1 119 ? 5.34 -19.078 -2.385 1 97.19 119 ALA B C 1
ATOM 3848 O O . ALA B 1 119 ? 6.504 -18.703 -2.549 1 97.19 119 ALA B O 1
ATOM 3849 N N . ILE B 1 120 ? 4.441 -18.281 -1.92 1 97.81 120 ILE B N 1
ATOM 3850 C CA . ILE B 1 120 ? 4.754 -16.906 -1.528 1 97.81 120 ILE B CA 1
ATOM 3851 C C . ILE B 1 120 ? 5.781 -16.906 -0.399 1 97.81 120 ILE B C 1
ATOM 3853 O O . ILE B 1 120 ? 6.723 -16.109 -0.399 1 97.81 120 ILE B O 1
ATOM 3857 N N . ILE B 1 121 ? 5.613 -17.812 0.484 1 96.56 121 ILE B N 1
ATOM 3858 C CA . ILE B 1 121 ? 6.547 -17.953 1.596 1 96.56 121 ILE B CA 1
ATOM 3859 C C . ILE B 1 121 ? 7.824 -18.641 1.113 1 96.56 121 ILE B C 1
ATOM 3861 O O . ILE B 1 121 ? 8.93 -18.156 1.365 1 96.56 121 ILE B O 1
ATOM 3865 N N . THR B 1 122 ? 7.645 -19.656 0.34 1 92.81 122 THR B N 1
ATOM 3866 C CA . THR B 1 122 ? 8.758 -20.516 -0.062 1 92.81 122 THR B CA 1
ATOM 3867 C C . THR B 1 122 ? 9.711 -19.766 -0.987 1 92.81 122 THR B C 1
ATOM 3869 O O . THR B 1 122 ? 10.93 -19.875 -0.865 1 92.81 122 THR B O 1
ATOM 3872 N N . TRP B 1 123 ? 9.133 -19.016 -1.875 1 90.5 123 TRP B N 1
ATOM 3873 C CA . TRP B 1 123 ? 9.953 -18.328 -2.863 1 90.5 123 TRP B CA 1
ATOM 3874 C C . TRP B 1 123 ? 10.164 -16.875 -2.471 1 90.5 123 TRP B C 1
ATOM 3876 O O . TRP B 1 123 ? 10.68 -16.078 -3.26 1 90.5 123 TRP B O 1
ATOM 3886 N N . ARG B 1 124 ? 9.617 -16.453 -1.33 1 93.12 124 ARG B N 1
ATOM 3887 C CA . ARG B 1 124 ? 9.797 -15.117 -0.783 1 93.12 124 ARG B CA 1
ATOM 3888 C C . ARG B 1 124 ? 9.297 -14.055 -1.757 1 93.12 124 ARG B C 1
ATOM 3890 O O . ARG B 1 124 ? 10 -13.078 -2.037 1 93.12 124 ARG B O 1
ATOM 3897 N N . ASN B 1 125 ? 8.195 -14.438 -2.352 1 95.56 125 ASN B N 1
ATOM 3898 C CA . ASN B 1 125 ? 7.562 -13.375 -3.127 1 95.56 125 ASN B CA 1
ATOM 3899 C C . ASN B 1 125 ? 7.43 -12.094 -2.316 1 95.56 125 ASN B C 1
ATOM 3901 O O . ASN B 1 125 ? 7.043 -12.133 -1.146 1 95.56 125 ASN B O 1
ATOM 3905 N N . SER B 1 126 ? 7.793 -10.961 -2.855 1 95.75 126 SER B N 1
ATOM 3906 C CA . SER B 1 126 ? 7.902 -9.68 -2.162 1 95.75 126 SER B CA 1
ATOM 3907 C C . SER B 1 126 ? 6.996 -8.633 -2.793 1 95.75 126 SER B C 1
ATOM 3909 O O . SER B 1 126 ? 7.066 -8.391 -4 1 95.75 126 SER B O 1
ATOM 3911 N N . LEU B 1 127 ? 6.184 -7.988 -1.95 1 96.81 127 LEU B N 1
ATOM 3912 C CA . LEU B 1 127 ? 5.332 -6.91 -2.436 1 96.81 127 LEU B CA 1
ATOM 3913 C C . LEU B 1 127 ? 6.129 -5.621 -2.607 1 96.81 127 LEU B C 1
ATOM 3915 O O . LEU B 1 127 ? 6.227 -4.816 -1.679 1 96.81 127 LEU B O 1
ATOM 3919 N N . VAL B 1 128 ? 6.691 -5.484 -3.785 1 94.81 128 VAL B N 1
ATOM 3920 C CA . VAL B 1 128 ? 7.48 -4.312 -4.148 1 94.81 128 VAL B CA 1
ATOM 3921 C C . VAL B 1 128 ? 6.715 -3.467 -5.16 1 94.81 128 VAL B C 1
ATOM 3923 O O . VAL B 1 128 ? 6.746 -3.746 -6.363 1 94.81 128 VAL B O 1
ATOM 3926 N N . PHE B 1 129 ? 6.168 -2.4 -4.727 1 95.12 129 PHE B N 1
ATOM 3927 C CA . PHE B 1 129 ? 5.23 -1.626 -5.531 1 95.12 129 PHE B CA 1
ATOM 3928 C C . PHE B 1 129 ? 5.938 -0.988 -6.723 1 95.12 129 PHE B C 1
ATOM 3930 O O . PHE B 1 129 ? 5.324 -0.769 -7.77 1 95.12 129 PHE B O 1
ATOM 3937 N N . HIS B 1 130 ? 7.18 -0.774 -6.652 1 92 130 HIS B N 1
ATOM 3938 C CA . HIS B 1 130 ? 7.926 -0.112 -7.715 1 92 130 HIS B CA 1
ATOM 3939 C C . HIS B 1 130 ? 8.383 -1.111 -8.773 1 92 130 HIS B C 1
ATOM 3941 O O . HIS B 1 130 ? 8.969 -0.724 -9.789 1 92 130 HIS B O 1
ATOM 3947 N N . SER B 1 131 ? 8.102 -2.369 -8.594 1 91.31 131 SER B N 1
ATOM 3948 C CA . SER B 1 131 ? 8.539 -3.404 -9.531 1 91.31 131 SER B CA 1
ATOM 3949 C C . SER B 1 131 ? 7.344 -4.129 -10.148 1 91.31 131 SER B C 1
ATOM 3951 O O . SER B 1 131 ? 6.707 -4.953 -9.492 1 91.31 131 SER B O 1
ATOM 3953 N N . LEU B 1 132 ? 7.168 -3.873 -11.383 1 90.5 132 LEU B N 1
ATOM 3954 C CA . LEU B 1 132 ? 6.086 -4.555 -12.086 1 90.5 132 LEU B CA 1
ATOM 3955 C C . LEU B 1 132 ? 6.297 -6.062 -12.078 1 90.5 132 LEU B C 1
ATOM 3957 O O . LEU B 1 132 ? 5.34 -6.828 -11.938 1 90.5 132 LEU B O 1
ATOM 3961 N N . ASP B 1 133 ? 7.516 -6.488 -12.203 1 90.19 133 ASP B N 1
ATOM 3962 C CA . ASP B 1 133 ? 7.844 -7.91 -12.195 1 90.19 133 ASP B CA 1
ATOM 3963 C C . ASP B 1 133 ? 7.48 -8.555 -10.859 1 90.19 133 ASP B C 1
ATOM 3965 O O . ASP B 1 133 ? 6.84 -9.609 -10.828 1 90.19 133 ASP B O 1
ATOM 3969 N N . LYS B 1 134 ? 7.828 -7.926 -9.805 1 93 134 LYS B N 1
ATOM 3970 C CA . LYS B 1 134 ? 7.562 -8.492 -8.484 1 93 134 LYS B CA 1
ATOM 3971 C C . LYS B 1 134 ? 6.074 -8.438 -8.156 1 93 134 LYS B C 1
ATOM 3973 O O . LYS B 1 134 ? 5.531 -9.383 -7.574 1 93 134 LYS B O 1
ATOM 3978 N N . ILE B 1 135 ? 5.449 -7.375 -8.508 1 94.88 135 ILE B N 1
ATOM 3979 C CA . ILE B 1 135 ? 4.012 -7.289 -8.273 1 94.88 135 ILE B CA 1
ATOM 3980 C C . ILE B 1 135 ? 3.295 -8.383 -9.062 1 94.88 135 ILE B C 1
ATOM 3982 O O . ILE B 1 135 ? 2.369 -9.023 -8.555 1 94.88 135 ILE B O 1
ATOM 3986 N N . THR B 1 136 ? 3.688 -8.57 -10.305 1 94.88 136 THR B N 1
ATOM 3987 C CA . THR B 1 136 ? 3.092 -9.617 -11.125 1 94.88 136 THR B CA 1
ATOM 3988 C C . THR B 1 136 ? 3.277 -10.992 -10.477 1 94.88 136 THR B C 1
ATOM 3990 O O . THR B 1 136 ? 2.334 -11.781 -10.398 1 94.88 136 THR B O 1
ATOM 3993 N N . SER B 1 137 ? 4.516 -11.242 -9.977 1 95.19 137 SER B N 1
ATOM 3994 C CA . SER B 1 137 ? 4.785 -12.508 -9.305 1 95.19 137 SER B CA 1
ATOM 3995 C C . SER B 1 137 ? 3.891 -12.688 -8.086 1 95.19 137 SER B C 1
ATOM 3997 O O . SER B 1 137 ? 3.342 -13.766 -7.863 1 95.19 137 SER B O 1
ATOM 3999 N N . VAL B 1 138 ? 3.703 -11.641 -7.367 1 97.44 138 VAL B N 1
ATOM 4000 C CA . VAL B 1 138 ? 2.844 -11.703 -6.188 1 97.44 138 VAL B CA 1
ATOM 4001 C C . VAL B 1 138 ? 1.405 -11.984 -6.609 1 97.44 138 VAL B C 1
ATOM 4003 O O . VAL B 1 138 ? 0.742 -12.852 -6.039 1 97.44 138 VAL B O 1
ATOM 4006 N N . PHE B 1 139 ? 0.933 -11.312 -7.602 1 97.62 139 PHE B N 1
ATOM 4007 C CA . PHE B 1 139 ? -0.458 -11.453 -8.016 1 97.62 139 PHE B CA 1
ATOM 4008 C C . PHE B 1 139 ? -0.717 -12.844 -8.586 1 97.62 139 PHE B C 1
ATOM 4010 O O . PHE B 1 139 ? -1.761 -13.445 -8.32 1 97.62 139 PHE B O 1
ATOM 4017 N N . ILE B 1 140 ? 0.211 -13.383 -9.305 1 97.31 140 ILE B N 1
ATOM 4018 C CA . ILE B 1 140 ? 0.074 -14.711 -9.891 1 97.31 140 ILE B CA 1
ATOM 4019 C C . ILE B 1 140 ? -0.083 -15.75 -8.789 1 97.31 140 ILE B C 1
ATOM 4021 O O . ILE B 1 140 ? -0.797 -16.734 -8.961 1 97.31 140 ILE B O 1
ATOM 4025 N N . HIS B 1 141 ? 0.511 -15.516 -7.699 1 98.38 141 HIS B N 1
ATOM 4026 C CA . HIS B 1 141 ? 0.466 -16.5 -6.621 1 98.38 141 HIS B CA 1
ATOM 4027 C C . HIS B 1 141 ? -0.648 -16.172 -5.629 1 98.38 141 HIS B C 1
ATOM 4029 O O . HIS B 1 141 ? -1.196 -17.078 -4.992 1 98.38 141 HIS B O 1
ATOM 4035 N N . ALA B 1 142 ? -1.048 -14.922 -5.52 1 98.62 142 ALA B N 1
ATOM 4036 C CA . ALA B 1 142 ? -1.971 -14.492 -4.473 1 98.62 142 ALA B CA 1
ATOM 4037 C C . ALA B 1 142 ? -3.41 -14.477 -4.98 1 98.62 142 ALA B C 1
ATOM 4039 O O . ALA B 1 142 ? -4.336 -14.844 -4.25 1 98.62 142 ALA B O 1
ATOM 4040 N N . LEU B 1 143 ? -3.656 -14.109 -6.199 1 98.69 143 LEU B N 1
ATOM 4041 C CA . LEU B 1 143 ? -5 -13.828 -6.688 1 98.69 143 LEU B CA 1
ATOM 4042 C C . LEU B 1 143 ? -5.816 -15.109 -6.82 1 98.69 143 LEU B C 1
ATOM 4044 O O . LEU B 1 143 ? -7.016 -15.117 -6.535 1 98.69 143 LEU B O 1
ATOM 4048 N N . PRO B 1 144 ? -5.191 -16.234 -7.227 1 98.81 144 PRO B N 1
ATOM 4049 C CA . PRO B 1 144 ? -5.988 -17.453 -7.305 1 98.81 144 PRO B CA 1
ATOM 4050 C C . PRO B 1 144 ? -6.578 -17.875 -5.957 1 98.81 144 PRO B C 1
ATOM 4052 O O . PRO B 1 144 ? -7.73 -18.312 -5.891 1 98.81 144 PRO B O 1
ATOM 4055 N N . ALA B 1 145 ? -5.801 -17.75 -4.941 1 98.88 145 ALA B N 1
ATOM 4056 C CA . ALA B 1 145 ? -6.312 -18.094 -3.619 1 98.88 145 ALA B CA 1
ATOM 4057 C C . ALA B 1 145 ? -7.473 -17.172 -3.225 1 98.88 145 ALA B C 1
ATOM 4059 O O . ALA B 1 145 ? -8.445 -17.625 -2.611 1 98.88 145 ALA B O 1
ATOM 4060 N N . LEU B 1 146 ? -7.379 -15.914 -3.562 1 98.81 146 LEU B N 1
ATOM 4061 C CA . LEU B 1 146 ? -8.469 -14.984 -3.281 1 98.81 146 LEU B CA 1
ATOM 4062 C C . LEU B 1 146 ? -9.695 -15.32 -4.117 1 98.81 146 LEU B C 1
ATOM 4064 O O . LEU B 1 146 ? -10.828 -15.25 -3.627 1 98.81 146 LEU B O 1
ATOM 4068 N N . LEU B 1 147 ? -9.453 -15.656 -5.359 1 98.75 147 LEU B N 1
ATOM 4069 C CA . LEU B 1 147 ? -10.539 -16.094 -6.234 1 98.75 147 LEU B CA 1
ATOM 4070 C C . LEU B 1 147 ? -11.289 -17.266 -5.625 1 98.75 147 LEU B C 1
ATOM 4072 O O . LEU B 1 147 ? -12.516 -17.25 -5.512 1 98.75 147 LEU B O 1
ATOM 4076 N N . LEU B 1 148 ? -10.586 -18.25 -5.191 1 98.81 148 LEU B N 1
ATOM 4077 C CA . LEU B 1 148 ? -11.211 -19.469 -4.715 1 98.81 148 LEU B CA 1
ATOM 4078 C C . LEU B 1 148 ? -11.758 -19.297 -3.301 1 98.81 148 LEU B C 1
ATOM 4080 O O . LEU B 1 148 ? -12.711 -19.969 -2.908 1 98.81 148 LEU B O 1
ATOM 4084 N N . PHE B 1 149 ? -11.156 -18.391 -2.539 1 98.81 149 PHE B N 1
ATOM 4085 C CA . PHE B 1 149 ? -11.766 -18 -1.275 1 98.81 149 PHE B CA 1
ATOM 4086 C C . PHE B 1 149 ? -13.172 -17.469 -1.498 1 98.81 149 PHE B C 1
ATOM 4088 O O . PHE B 1 149 ? -14.125 -17.922 -0.857 1 98.81 149 PHE B O 1
ATOM 4095 N N . CYS B 1 150 ? -13.266 -16.547 -2.426 1 98.62 150 CYS B N 1
ATOM 4096 C CA . CYS B 1 150 ? -14.57 -15.945 -2.719 1 98.62 150 CYS B CA 1
ATOM 4097 C C . CYS B 1 150 ? -15.516 -16.969 -3.314 1 98.62 150 CYS B C 1
ATOM 4099 O O . CYS B 1 150 ? -16.703 -17 -2.98 1 98.62 150 CYS B O 1
ATOM 4101 N N . THR B 1 151 ? -14.992 -17.828 -4.168 1 98.44 151 THR B N 1
ATOM 4102 C CA . THR B 1 151 ? -15.82 -18.859 -4.785 1 98.44 151 THR B CA 1
ATOM 4103 C C . THR B 1 151 ? -16.375 -19.812 -3.73 1 98.44 151 THR B C 1
ATOM 4105 O O . THR B 1 151 ? -17.547 -20.203 -3.795 1 98.44 151 THR B O 1
ATOM 4108 N N . ARG B 1 152 ? -15.562 -20.125 -2.781 1 98.38 152 ARG B N 1
ATOM 4109 C CA . ARG B 1 152 ? -15.945 -21.109 -1.766 1 98.38 152 ARG B CA 1
ATOM 4110 C C . ARG B 1 152 ? -16.906 -20.484 -0.754 1 98.38 152 ARG B C 1
ATOM 4112 O O . ARG B 1 152 ? -17.922 -21.094 -0.403 1 98.38 152 ARG B O 1
ATOM 4119 N N . TRP B 1 153 ? -16.656 -19.359 -0.312 1 98.25 153 TRP B N 1
ATOM 4120 C CA . TRP B 1 153 ? -17.391 -18.812 0.818 1 98.25 153 TRP B CA 1
ATOM 4121 C C . TRP B 1 153 ? -18.531 -17.906 0.341 1 98.25 153 TRP B C 1
ATOM 4123 O O . TRP B 1 153 ? -19.469 -17.625 1.09 1 98.25 153 TRP B O 1
ATOM 4133 N N . TYR B 1 154 ? -18.422 -17.438 -0.928 1 97.56 154 TYR B N 1
ATOM 4134 C CA . TYR B 1 154 ? -19.453 -16.656 -1.59 1 97.56 154 TYR B CA 1
ATOM 4135 C C . TYR B 1 154 ? -19.703 -17.156 -3.006 1 97.56 154 TYR B C 1
ATOM 4137 O O . TYR B 1 154 ? -19.516 -16.422 -3.977 1 97.56 154 TYR B O 1
ATOM 4145 N N . PRO B 1 155 ? -20.188 -18.328 -3.086 1 96.25 155 PRO B N 1
ATOM 4146 C CA . PRO B 1 155 ? -20.328 -18.938 -4.406 1 96.25 155 PRO B CA 1
ATOM 4147 C C . PRO B 1 155 ? -21.25 -18.156 -5.328 1 96.25 155 PRO B C 1
ATOM 4149 O O . PRO B 1 155 ? -22.266 -17.609 -4.875 1 96.25 155 PRO B O 1
ATOM 4152 N N . PRO B 1 156 ? -20.75 -18.016 -6.566 1 92.19 156 PRO B N 1
ATOM 4153 C CA . PRO B 1 156 ? -21.672 -17.406 -7.527 1 92.19 156 PRO B CA 1
ATOM 4154 C C . PRO B 1 156 ? -22.984 -18.172 -7.66 1 92.19 156 PRO B C 1
ATOM 4156 O O . PRO B 1 156 ? -23.078 -19.312 -7.203 1 92.19 156 PRO B O 1
ATOM 4159 N N . ALA B 1 157 ? -23.922 -17.547 -8.273 1 91.56 157 ALA B N 1
ATOM 4160 C CA . ALA B 1 157 ? -25.25 -18.156 -8.422 1 91.56 157 ALA B CA 1
ATOM 4161 C C . ALA B 1 157 ? -25.172 -19.453 -9.211 1 91.56 157 ALA B C 1
ATOM 4163 O O . ALA B 1 157 ? -24.5 -19.531 -10.242 1 91.56 157 ALA B O 1
ATOM 4164 N N . GLY B 1 158 ? -25.75 -20.484 -8.68 1 92.19 158 GLY B N 1
ATOM 4165 C CA . GLY B 1 158 ? -25.859 -21.75 -9.398 1 92.19 158 GLY B CA 1
ATOM 4166 C C . GLY B 1 158 ? -24.781 -22.75 -9.023 1 92.19 158 GLY B C 1
ATOM 4167 O O . GLY B 1 158 ? -24.906 -23.938 -9.305 1 92.19 158 GLY B O 1
ATOM 4168 N N . LEU B 1 159 ? -23.734 -22.281 -8.414 1 94.75 159 LEU B N 1
ATOM 4169 C CA . LEU B 1 159 ? -22.641 -23.172 -8.023 1 94.75 159 LEU B CA 1
ATOM 4170 C C . LEU B 1 159 ? -22.922 -23.797 -6.66 1 94.75 159 LEU B C 1
ATOM 4172 O O . LEU B 1 159 ? -23.094 -23.094 -5.668 1 94.75 159 LEU B O 1
ATOM 4176 N N . GLU B 1 160 ? -23.031 -25.109 -6.66 1 94.94 160 GLU B N 1
ATOM 4177 C CA . GLU B 1 160 ? -23.203 -25.844 -5.418 1 94.94 160 GLU B CA 1
ATOM 4178 C C . GLU B 1 160 ? -21.922 -26.594 -5.039 1 94.94 160 GLU B C 1
ATOM 4180 O O . GLU B 1 160 ? -21.375 -27.344 -5.844 1 94.94 160 GLU B O 1
ATOM 4185 N N . LEU B 1 161 ? -21.484 -26.312 -3.857 1 96.62 161 LEU B N 1
ATOM 4186 C CA . LEU B 1 161 ? -20.25 -26.922 -3.365 1 96.62 161 LEU B CA 1
ATOM 4187 C C . LEU B 1 161 ? -20.5 -27.719 -2.092 1 96.62 161 LEU B C 1
ATOM 4189 O O . LEU B 1 161 ? -21.359 -27.344 -1.283 1 96.62 161 LEU B O 1
ATOM 4193 N N . PRO B 1 162 ? -19.812 -28.812 -1.941 1 96.44 162 PRO B N 1
ATOM 4194 C CA . PRO B 1 162 ? -19.953 -29.562 -0.694 1 96.44 162 PRO B CA 1
ATOM 4195 C C . PRO B 1 162 ? -19.422 -28.812 0.519 1 96.44 162 PRO B C 1
ATOM 4197 O O . PRO B 1 162 ? -18.469 -28.031 0.396 1 96.44 162 PRO B O 1
ATOM 4200 N N . ASP B 1 163 ? -19.938 -29.109 1.672 1 96.38 163 ASP B N 1
ATOM 4201 C CA . ASP B 1 163 ? -19.531 -28.438 2.904 1 96.38 163 ASP B CA 1
ATOM 4202 C C . ASP B 1 163 ? -18.141 -28.859 3.334 1 96.38 163 ASP B C 1
ATOM 4204 O O . ASP B 1 163 ? -17.422 -28.109 4 1 96.38 163 ASP B O 1
ATOM 4208 N N . SER B 1 164 ? -17.859 -30.078 2.965 1 97.5 164 SER B N 1
ATOM 4209 C CA . SER B 1 164 ? -16.547 -30.609 3.311 1 97.5 164 SER B CA 1
ATOM 4210 C C . SER B 1 164 ? -15.969 -31.438 2.172 1 97.5 164 SER B C 1
ATOM 4212 O O . SER B 1 164 ? -16.719 -31.922 1.307 1 97.5 164 SER B O 1
ATOM 4214 N N . ILE B 1 165 ? -14.68 -31.484 2.131 1 97.38 165 ILE B N 1
ATOM 4215 C CA . ILE B 1 165 ? -13.984 -32.375 1.196 1 97.38 165 ILE B CA 1
ATOM 4216 C C . ILE B 1 165 ? -12.977 -33.219 1.954 1 97.38 165 ILE B C 1
ATOM 4218 O O . ILE B 1 165 ? -12.359 -32.781 2.922 1 97.38 165 ILE B O 1
ATOM 4222 N N . SER B 1 166 ? -12.844 -34.438 1.55 1 97.12 166 SER B N 1
ATOM 4223 C CA . SER B 1 166 ? -11.938 -35.344 2.23 1 97.12 166 SER B CA 1
ATOM 4224 C C . SER B 1 166 ? -10.492 -35.062 1.84 1 97.12 166 SER B C 1
ATOM 4226 O O . SER B 1 166 ? -10.219 -34.531 0.773 1 97.12 166 SER B O 1
ATOM 4228 N N . ALA B 1 167 ? -9.594 -35.531 2.734 1 96.94 167 ALA B N 1
ATOM 4229 C CA . ALA B 1 167 ? -8.164 -35.438 2.443 1 96.94 167 ALA B CA 1
ATOM 4230 C C . ALA B 1 167 ? -7.812 -36.25 1.2 1 96.94 167 ALA B C 1
ATOM 4232 O O . ALA B 1 167 ? -6.977 -35.844 0.396 1 96.94 167 ALA B O 1
ATOM 4233 N N . TRP B 1 168 ? -8.484 -37.344 1.083 1 96.94 168 TRP B N 1
ATOM 4234 C CA . TRP B 1 168 ? -8.234 -38.219 -0.059 1 96.94 168 TRP B CA 1
ATOM 4235 C C . TRP B 1 168 ? -8.641 -37.531 -1.362 1 96.94 168 TRP B C 1
ATOM 4237 O O . TRP B 1 168 ? -7.895 -37.562 -2.346 1 96.94 168 TRP B O 1
ATOM 4247 N N . THR B 1 169 ? -9.781 -37 -1.381 1 96.19 169 THR B N 1
ATOM 4248 C CA . THR B 1 169 ? -10.266 -36.312 -2.572 1 96.19 169 THR B CA 1
ATOM 4249 C C . THR B 1 169 ? -9.344 -35.156 -2.936 1 96.19 169 THR B C 1
ATOM 4251 O O . THR B 1 169 ? -9.016 -34.969 -4.105 1 96.19 169 THR B O 1
ATOM 4254 N N . THR B 1 170 ? -8.945 -34.438 -1.932 1 97.31 170 THR B N 1
ATOM 4255 C CA . THR B 1 170 ? -8.062 -33.281 -2.135 1 97.31 170 THR B CA 1
ATOM 4256 C C . THR B 1 170 ? -6.723 -33.75 -2.719 1 97.31 170 THR B C 1
ATOM 4258 O O . THR B 1 170 ? -6.254 -33.188 -3.713 1 97.31 170 THR B O 1
ATOM 4261 N N . MET B 1 171 ? -6.203 -34.75 -2.123 1 97.81 171 MET B N 1
ATOM 4262 C CA . MET B 1 171 ? -4.91 -35.25 -2.568 1 97.81 171 MET B CA 1
ATOM 4263 C C . MET B 1 171 ? -5.012 -35.844 -3.975 1 97.81 171 MET B C 1
ATOM 4265 O O . MET B 1 171 ? -4.156 -35.594 -4.82 1 97.81 171 MET B O 1
ATOM 4269 N N . ARG B 1 172 ? -6.035 -36.594 -4.207 1 97.81 172 ARG B N 1
ATOM 4270 C CA . ARG B 1 172 ? -6.219 -37.219 -5.508 1 97.81 172 ARG B CA 1
ATOM 4271 C C . ARG B 1 172 ? -6.348 -36.188 -6.613 1 97.81 172 ARG B C 1
ATOM 4273 O O . ARG B 1 172 ? -5.605 -36.219 -7.598 1 97.81 172 ARG B O 1
ATOM 4280 N N . LEU B 1 173 ? -7.215 -35.25 -6.453 1 97.38 173 LEU B N 1
ATOM 4281 C CA . LEU B 1 173 ? -7.445 -34.25 -7.484 1 97.38 173 LEU B CA 1
ATOM 4282 C C . LEU B 1 173 ? -6.242 -33.344 -7.617 1 97.38 173 LEU B C 1
ATOM 4284 O O . LEU B 1 173 ? -5.875 -32.938 -8.727 1 97.38 173 LEU B O 1
ATOM 4288 N N . GLY B 1 174 ? -5.613 -32.969 -6.477 1 97.75 174 GLY B N 1
ATOM 4289 C CA . GLY B 1 174 ? -4.438 -32.125 -6.488 1 97.75 174 GLY B CA 1
ATOM 4290 C C . GLY B 1 174 ? -3.244 -32.75 -7.18 1 97.75 174 GLY B C 1
ATOM 4291 O O . GLY B 1 174 ? -2.621 -32.156 -8.047 1 97.75 174 GLY B O 1
ATOM 4292 N N . VAL B 1 175 ? -3.004 -33.969 -6.844 1 97.88 175 VAL B N 1
ATOM 4293 C CA . VAL B 1 175 ? -1.823 -34.656 -7.367 1 97.88 175 VAL B CA 1
ATOM 4294 C C . VAL B 1 175 ? -2.047 -35.031 -8.828 1 97.88 175 VAL B C 1
ATOM 4296 O O . VAL B 1 175 ? -1.121 -34.938 -9.641 1 97.88 175 VAL B O 1
ATOM 4299 N N . LEU B 1 176 ? -3.227 -35.406 -9.188 1 97.62 176 LEU B N 1
ATOM 4300 C CA . LEU B 1 176 ? -3.514 -35.719 -10.578 1 97.62 176 LEU B CA 1
ATOM 4301 C C . LEU B 1 176 ? -3.363 -34.5 -11.477 1 97.62 176 LEU B C 1
ATOM 4303 O O . LEU B 1 176 ? -2.781 -34.594 -12.562 1 97.62 176 LEU B O 1
ATOM 4307 N N . SER B 1 177 ? -3.877 -33.438 -11.016 1 97.25 177 SER B N 1
ATOM 4308 C CA . SER B 1 177 ? -3.756 -32.188 -11.797 1 97.25 177 SER B CA 1
ATOM 4309 C C . SER B 1 177 ? -2.307 -31.734 -11.875 1 97.25 177 SER B C 1
ATOM 4311 O O . SER B 1 177 ? -1.844 -31.297 -12.93 1 97.25 177 SER B O 1
ATOM 4313 N N . TYR B 1 178 ? -1.604 -31.797 -10.82 1 97.81 178 TYR B N 1
ATOM 4314 C CA . TYR B 1 178 ? -0.178 -31.484 -10.805 1 97.81 178 TYR B CA 1
ATOM 4315 C C . TYR B 1 178 ? 0.59 -32.406 -11.742 1 97.81 178 TYR B C 1
ATOM 4317 O O . TYR B 1 178 ? 1.465 -31.953 -12.484 1 97.81 178 TYR B O 1
ATOM 4325 N N . GLY B 1 179 ? 0.271 -33.688 -11.633 1 97.81 179 GLY B N 1
ATOM 4326 C CA . GLY B 1 179 ? 0.916 -34.688 -12.484 1 97.81 179 GLY B CA 1
ATOM 4327 C C . GLY B 1 179 ? 0.709 -34.406 -13.969 1 97.81 179 GLY B C 1
ATOM 4328 O O . GLY B 1 179 ? 1.625 -34.594 -14.766 1 97.81 179 GLY B O 1
ATOM 4329 N N . ALA B 1 180 ? -0.489 -34.062 -14.289 1 97.5 180 ALA B N 1
ATOM 4330 C CA . ALA B 1 180 ? -0.768 -33.688 -15.68 1 97.5 180 ALA B CA 1
ATOM 4331 C C . ALA B 1 180 ? 0.132 -32.531 -16.141 1 97.5 180 ALA B C 1
ATOM 4333 O O . ALA B 1 180 ? 0.675 -32.562 -17.25 1 97.5 180 ALA B O 1
ATOM 4334 N N . TRP B 1 181 ? 0.319 -31.531 -15.32 1 97.38 181 TRP B N 1
ATOM 4335 C CA . TRP B 1 181 ? 1.217 -30.422 -15.648 1 97.38 181 TRP B CA 1
ATOM 4336 C C . TRP B 1 181 ? 2.658 -30.906 -15.75 1 97.38 181 TRP B C 1
ATOM 4338 O O . TRP B 1 181 ? 3.389 -30.516 -16.672 1 97.38 181 TRP B O 1
ATOM 4348 N N . GLN B 1 182 ? 3.061 -31.719 -14.758 1 97.19 182 GLN B N 1
ATOM 4349 C CA . GLN B 1 182 ? 4.438 -32.188 -14.734 1 97.19 182 GLN B CA 1
ATOM 4350 C C . GLN B 1 182 ? 4.77 -32.969 -16.016 1 97.19 182 GLN B C 1
ATOM 4352 O O . GLN B 1 182 ? 5.844 -32.812 -16.594 1 97.19 182 GLN B O 1
ATOM 4357 N N . LEU B 1 183 ? 3.836 -33.812 -16.438 1 96.69 183 LEU B N 1
ATOM 4358 C CA . LEU B 1 183 ? 4.012 -34.562 -17.688 1 96.69 183 LEU B CA 1
ATOM 4359 C C . LEU B 1 183 ? 4.109 -33.594 -18.859 1 96.69 183 LEU B C 1
ATOM 4361 O O . LEU B 1 183 ? 4.965 -33.781 -19.734 1 96.69 183 LEU B O 1
ATOM 4365 N N . PHE B 1 184 ? 3.229 -32.688 -18.828 1 96.38 184 PHE B N 1
ATOM 4366 C CA . PHE B 1 184 ? 3.25 -31.672 -19.875 1 96.38 184 PHE B CA 1
ATOM 4367 C C . PHE B 1 184 ? 4.586 -30.938 -19.891 1 96.38 184 PHE B C 1
ATOM 4369 O O . PHE B 1 184 ? 5.184 -30.734 -20.953 1 96.38 184 PHE B O 1
ATOM 4376 N N . TYR B 1 185 ? 5.031 -30.516 -18.75 1 95.31 185 TYR B N 1
ATOM 4377 C CA . TYR B 1 185 ? 6.277 -29.781 -18.609 1 95.31 185 TYR B CA 1
ATOM 4378 C C . TYR B 1 185 ? 7.453 -30.578 -19.156 1 95.31 185 TYR B C 1
ATOM 4380 O O . TYR B 1 185 ? 8.266 -30.047 -19.922 1 95.31 185 TYR B O 1
ATOM 4388 N N . VAL B 1 186 ? 7.52 -31.859 -18.828 1 93.44 186 VAL B N 1
ATOM 4389 C CA . VAL B 1 186 ? 8.609 -32.719 -19.266 1 93.44 186 VAL B CA 1
ATOM 4390 C C . VAL B 1 186 ? 8.523 -32.938 -20.781 1 93.44 186 VAL B C 1
ATOM 4392 O O . VAL B 1 186 ? 9.547 -32.938 -21.469 1 93.44 186 VAL B O 1
ATOM 4395 N N . LEU B 1 187 ? 7.352 -33.125 -21.266 1 95 187 LEU B N 1
ATOM 4396 C CA . LEU B 1 187 ? 7.168 -33.312 -22.703 1 95 187 LEU B CA 1
ATOM 4397 C C . LEU B 1 187 ? 7.66 -32.094 -23.469 1 95 187 LEU B C 1
ATOM 4399 O O . LEU B 1 187 ? 8.328 -32.219 -24.484 1 95 187 LEU B O 1
ATOM 4403 N N . VAL B 1 188 ? 7.398 -30.922 -22.922 1 94.19 188 VAL B N 1
ATOM 4404 C CA . VAL B 1 188 ? 7.738 -29.688 -23.609 1 94.19 188 VAL B CA 1
ATOM 4405 C C . VAL B 1 188 ? 9.242 -29.438 -23.516 1 94.19 188 VAL B C 1
ATOM 4407 O O . VAL B 1 188 ? 9.898 -29.141 -24.516 1 94.19 188 VAL B O 1
ATOM 4410 N N . THR B 1 189 ? 9.844 -29.594 -22.359 1 91.25 189 THR B N 1
ATOM 4411 C CA . THR B 1 189 ? 11.227 -29.188 -22.141 1 91.25 189 THR B CA 1
ATOM 4412 C C . THR B 1 189 ? 12.195 -30.297 -22.547 1 91.25 189 THR B C 1
ATOM 4414 O O . THR B 1 189 ? 13.32 -30.016 -22.969 1 91.25 189 THR B O 1
ATOM 4417 N N . GLU B 1 190 ? 11.742 -31.578 -22.406 1 90.12 190 GLU B N 1
ATOM 4418 C CA . GLU B 1 190 ? 12.688 -32.656 -22.594 1 90.12 190 GLU B CA 1
ATOM 4419 C C . GLU B 1 190 ? 12.398 -33.438 -23.875 1 90.12 190 GLU B C 1
ATOM 4421 O O . GLU B 1 190 ? 13.18 -34.312 -24.281 1 90.12 190 GLU B O 1
ATOM 4426 N N . ALA B 1 191 ? 11.359 -33.156 -24.531 1 92.31 191 ALA B N 1
ATOM 4427 C CA . ALA B 1 191 ? 11.07 -33.812 -25.797 1 92.31 191 ALA B CA 1
ATOM 4428 C C . ALA B 1 191 ? 10.875 -32.812 -26.922 1 92.31 191 ALA B C 1
ATOM 4430 O O . ALA B 1 191 ? 11.75 -32.656 -27.781 1 92.31 191 ALA B O 1
ATOM 4431 N N . LEU B 1 192 ? 9.938 -31.969 -26.844 1 91.88 192 LEU B N 1
ATOM 4432 C CA . LEU B 1 192 ? 9.562 -31.078 -27.922 1 91.88 192 LEU B CA 1
ATOM 4433 C C . LEU B 1 192 ? 10.648 -30.031 -28.172 1 91.88 192 LEU B C 1
ATOM 4435 O O . LEU B 1 192 ? 11 -29.75 -29.312 1 91.88 192 LEU B O 1
ATOM 4439 N N . PHE B 1 193 ? 11.125 -29.484 -27.094 1 90.31 193 PHE B N 1
ATOM 4440 C CA . PHE B 1 193 ? 12.086 -28.406 -27.266 1 90.31 193 PHE B CA 1
ATOM 4441 C C . PHE B 1 193 ? 13.422 -28.766 -26.625 1 90.31 193 PHE B C 1
ATOM 4443 O O . PHE B 1 193 ? 14.188 -27.875 -26.219 1 90.31 193 PHE B O 1
ATOM 4450 N N . ALA B 1 194 ? 13.719 -29.953 -26.469 1 88.31 194 ALA B N 1
ATOM 4451 C CA . ALA B 1 194 ? 14.953 -30.453 -25.859 1 88.31 194 ALA B CA 1
ATOM 4452 C C . ALA B 1 194 ? 16.172 -29.953 -26.625 1 88.31 194 ALA B C 1
ATOM 4454 O O . ALA B 1 194 ? 17.156 -29.531 -26.031 1 88.31 194 ALA B O 1
ATOM 4455 N N . ARG B 1 195 ? 16.094 -30.016 -27.875 1 88.94 195 ARG B N 1
ATOM 4456 C CA . ARG B 1 195 ? 17.219 -29.609 -28.703 1 88.94 195 ARG B CA 1
ATOM 4457 C C . ARG B 1 195 ? 17.484 -28.109 -28.578 1 88.94 195 ARG B C 1
ATOM 4459 O O . ARG B 1 195 ? 18.625 -27.688 -28.469 1 88.94 195 ARG B O 1
ATOM 4466 N N . ALA B 1 196 ? 16.406 -27.422 -28.578 1 88.19 196 ALA B N 1
ATOM 4467 C CA . ALA B 1 196 ? 16.547 -25.969 -28.453 1 88.19 196 ALA B CA 1
ATOM 4468 C C . ALA B 1 196 ? 17.172 -25.594 -27.109 1 88.19 196 ALA B C 1
ATOM 4470 O O . ALA B 1 196 ? 18.047 -24.734 -27.062 1 88.19 196 ALA B O 1
ATOM 4471 N N . LEU B 1 197 ? 16.75 -26.25 -26.094 1 87.94 197 LEU B N 1
ATOM 4472 C CA . LEU B 1 197 ? 17.25 -25.969 -24.75 1 87.94 197 LEU B CA 1
ATOM 4473 C C . LEU B 1 197 ? 18.703 -26.422 -24.609 1 87.94 197 LEU B C 1
ATOM 4475 O O . LEU B 1 197 ? 19.484 -25.766 -23.922 1 87.94 197 LEU B O 1
ATOM 4479 N N . HIS B 1 198 ? 19.016 -27.438 -25.312 1 83.94 198 HIS B N 1
ATOM 4480 C CA . HIS B 1 198 ? 20.391 -27.938 -25.281 1 83.94 198 HIS B CA 1
ATOM 4481 C C . HIS B 1 198 ? 21.328 -27.016 -26.062 1 83.94 198 HIS B C 1
ATOM 4483 O O . HIS B 1 198 ? 22.438 -26.75 -25.609 1 83.94 198 HIS B O 1
ATOM 4489 N N . ASP B 1 199 ? 20.828 -26.531 -27.047 1 86.69 199 ASP B N 1
ATOM 4490 C CA . ASP B 1 199 ? 21.672 -25.766 -27.953 1 86.69 199 ASP B CA 1
ATOM 4491 C C . ASP B 1 199 ? 21.828 -24.328 -27.484 1 86.69 199 ASP B C 1
ATOM 4493 O O . ASP B 1 199 ? 22.797 -23.656 -27.828 1 86.69 199 ASP B O 1
ATOM 4497 N N . ASP B 1 200 ? 20.906 -23.875 -26.688 1 86.25 200 ASP B N 1
ATOM 4498 C CA . ASP B 1 200 ? 20.922 -22.469 -26.297 1 86.25 200 ASP B CA 1
ATOM 4499 C C . ASP B 1 200 ? 20.922 -22.312 -24.781 1 86.25 200 ASP B C 1
ATOM 4501 O O . ASP B 1 200 ? 19.875 -22.328 -24.141 1 86.25 200 ASP B O 1
ATOM 4505 N N . PRO B 1 201 ? 22 -22.031 -24.234 1 78.44 201 PRO B N 1
ATOM 4506 C CA . PRO B 1 201 ? 22.109 -21.891 -22.781 1 78.44 201 PRO B CA 1
ATOM 4507 C C . PRO B 1 201 ? 21.453 -20.609 -22.266 1 78.44 201 PRO B C 1
ATOM 4509 O O . PRO B 1 201 ? 21.234 -20.469 -21.047 1 78.44 201 PRO B O 1
ATOM 4512 N N . ALA B 1 202 ? 21.094 -19.766 -23.141 1 76.5 202 ALA B N 1
ATOM 4513 C CA . ALA B 1 202 ? 20.5 -18.484 -22.734 1 76.5 202 ALA B CA 1
ATOM 4514 C C . ALA B 1 202 ? 19.031 -18.672 -22.391 1 76.5 202 ALA B C 1
ATOM 4516 O O . ALA B 1 202 ? 18.438 -17.812 -21.719 1 76.5 202 ALA B O 1
ATOM 4517 N N . LEU B 1 203 ? 18.547 -19.766 -22.875 1 81 203 LEU B N 1
ATOM 4518 C CA . LEU B 1 203 ? 17.172 -20.078 -22.516 1 81 203 LEU B CA 1
ATOM 4519 C C . LEU B 1 203 ? 17.078 -20.516 -21.062 1 81 203 LEU B C 1
ATOM 4521 O O . LEU B 1 203 ? 17.766 -21.438 -20.641 1 81 203 LEU B O 1
ATOM 4525 N N . MET B 1 204 ? 16.125 -19.812 -20.328 1 78.81 204 MET B N 1
ATOM 4526 C CA . MET B 1 204 ? 16.078 -20.047 -18.891 1 78.81 204 MET B CA 1
ATOM 4527 C C . MET B 1 204 ? 14.844 -20.859 -18.516 1 78.81 204 MET B C 1
ATOM 4529 O O . MET B 1 204 ? 13.758 -20.641 -19.047 1 78.81 204 MET B O 1
ATOM 4533 N N . THR B 1 205 ? 15.117 -21.844 -17.703 1 80.69 205 THR B N 1
ATOM 4534 C CA . THR B 1 205 ? 14.07 -22.609 -17.031 1 80.69 205 THR B CA 1
ATOM 4535 C C . THR B 1 205 ? 14.195 -22.5 -15.523 1 80.69 205 THR B C 1
ATOM 4537 O O . THR B 1 205 ? 15.195 -21.984 -15.016 1 80.69 205 THR B O 1
ATOM 4540 N N . SER B 1 206 ? 13.203 -22.922 -14.836 1 83.25 206 SER B N 1
ATOM 4541 C CA . SER B 1 206 ? 13.227 -22.844 -13.383 1 83.25 206 SER B CA 1
ATOM 4542 C C . SER B 1 206 ? 14.398 -23.641 -12.805 1 83.25 206 SER B C 1
ATOM 4544 O O . SER B 1 206 ? 15.055 -23.203 -11.867 1 83.25 206 SER B O 1
ATOM 4546 N N . ILE B 1 207 ? 14.688 -24.781 -13.398 1 81 207 ILE B N 1
ATOM 4547 C CA . ILE B 1 207 ? 15.781 -25.594 -12.891 1 81 207 ILE B CA 1
ATOM 4548 C C . ILE B 1 207 ? 17.125 -24.922 -13.195 1 81 207 ILE B C 1
ATOM 4550 O O . ILE B 1 207 ? 18.031 -24.953 -12.375 1 81 207 ILE B O 1
ATOM 4554 N N . ARG B 1 208 ? 17.281 -24.312 -14.32 1 78.94 208 ARG B N 1
ATOM 4555 C CA . ARG B 1 208 ? 18.5 -23.578 -14.664 1 78.94 208 ARG B CA 1
ATOM 4556 C C . ARG B 1 208 ? 18.703 -22.391 -13.734 1 78.94 208 ARG B C 1
ATOM 4558 O O . ARG B 1 208 ? 19.812 -22.125 -13.289 1 78.94 208 ARG B O 1
ATOM 4565 N N . TRP B 1 209 ? 17.641 -21.75 -13.5 1 79.31 209 TRP B N 1
ATOM 4566 C CA . TRP B 1 209 ? 17.703 -20.594 -12.602 1 79.31 209 TRP B CA 1
ATOM 4567 C C . TRP B 1 209 ? 18.125 -21.016 -11.203 1 79.31 209 TRP B C 1
ATOM 4569 O O . TRP B 1 209 ? 19 -20.391 -10.594 1 79.31 209 TRP B O 1
ATOM 4579 N N . LEU B 1 210 ? 17.609 -22.078 -10.758 1 76.56 210 LEU B N 1
ATOM 4580 C CA . LEU B 1 210 ? 17.859 -22.547 -9.398 1 76.56 210 LEU B CA 1
ATOM 4581 C C . LEU B 1 210 ? 19.281 -23.062 -9.258 1 76.56 210 LEU B C 1
ATOM 4583 O O . LEU B 1 210 ? 19.875 -22.969 -8.18 1 76.56 210 LEU B O 1
ATOM 4587 N N . THR B 1 211 ? 19.906 -23.5 -10.352 1 75.88 211 THR B N 1
ATOM 4588 C CA . THR B 1 211 ? 21.234 -24.078 -10.289 1 75.88 211 THR B CA 1
ATOM 4589 C C . THR B 1 211 ? 22.297 -23.047 -10.703 1 75.88 211 THR B C 1
ATOM 4591 O O . THR B 1 211 ? 23.484 -23.344 -10.688 1 75.88 211 THR B O 1
ATOM 4594 N N . SER B 1 212 ? 21.812 -21.891 -11.086 1 73.19 212 SER B N 1
ATOM 4595 C CA . SER B 1 212 ? 22.766 -20.828 -11.461 1 73.19 212 SER B CA 1
ATOM 4596 C C . SER B 1 212 ? 23.391 -20.203 -10.227 1 73.19 212 SER B C 1
ATOM 4598 O O . SER B 1 212 ? 22.75 -20.062 -9.195 1 73.19 212 SER B O 1
ATOM 4600 N N . PRO B 1 213 ? 24.734 -19.797 -10.453 1 61.25 213 PRO B N 1
ATOM 4601 C CA . PRO B 1 213 ? 25.391 -19.109 -9.336 1 61.25 213 PRO B CA 1
ATOM 4602 C C . PRO B 1 213 ? 24.75 -17.766 -9.016 1 61.25 213 PRO B C 1
ATOM 4604 O O . PRO B 1 213 ? 24.391 -17.016 -9.93 1 61.25 213 PRO B O 1
ATOM 4607 N N . GLY B 1 214 ? 24.469 -17.422 -7.77 1 56.94 214 GLY B N 1
ATOM 4608 C CA . GLY B 1 214 ? 23.938 -16.125 -7.363 1 56.94 214 GLY B CA 1
ATOM 4609 C C . GLY B 1 214 ? 22.438 -16.156 -7.145 1 56.94 214 GLY B C 1
ATOM 4610 O O . GLY B 1 214 ? 21.828 -15.117 -6.844 1 56.94 214 GLY B O 1
ATOM 4611 N N . SER B 1 215 ? 21.969 -17.203 -7.672 1 53.88 215 SER B N 1
ATOM 4612 C CA . SER B 1 215 ? 20.531 -17.266 -7.41 1 53.88 215 SER B CA 1
ATOM 4613 C C . SER B 1 215 ? 20.234 -17.078 -5.93 1 53.88 215 SER B C 1
ATOM 4615 O O . SER B 1 215 ? 21.016 -17.5 -5.07 1 53.88 215 SER B O 1
ATOM 4617 N N . ASN B 1 216 ? 19.781 -15.93 -5.516 1 50.44 216 ASN B N 1
ATOM 4618 C CA . ASN B 1 216 ? 19.547 -15.375 -4.188 1 50.44 216 ASN B CA 1
ATOM 4619 C C . ASN B 1 216 ? 18.906 -16.406 -3.262 1 50.44 216 ASN B C 1
ATOM 4621 O O . ASN B 1 216 ? 18.641 -16.125 -2.096 1 50.44 216 ASN B O 1
ATOM 4625 N N . GLY B 1 217 ? 18.344 -17.484 -3.783 1 50.22 217 GLY B N 1
ATOM 4626 C CA . GLY B 1 217 ? 17.594 -18.188 -2.746 1 50.22 217 GLY B CA 1
ATOM 4627 C C . GLY B 1 217 ? 18.484 -19.047 -1.857 1 50.22 217 GLY B C 1
ATOM 4628 O O . GLY B 1 217 ? 19.625 -19.328 -2.207 1 50.22 217 GLY B O 1
ATOM 4629 N N . ASP B 1 218 ? 18.234 -19.078 -0.56 1 47.28 218 ASP B N 1
ATOM 4630 C CA . ASP B 1 218 ? 18.828 -19.938 0.446 1 47.28 218 ASP B CA 1
ATOM 4631 C C . ASP B 1 218 ? 19.234 -21.281 -0.162 1 47.28 218 ASP B C 1
ATOM 4633 O O . ASP B 1 218 ? 19.969 -22.062 0.456 1 47.28 218 ASP B O 1
ATOM 4637 N N . TYR B 1 219 ? 1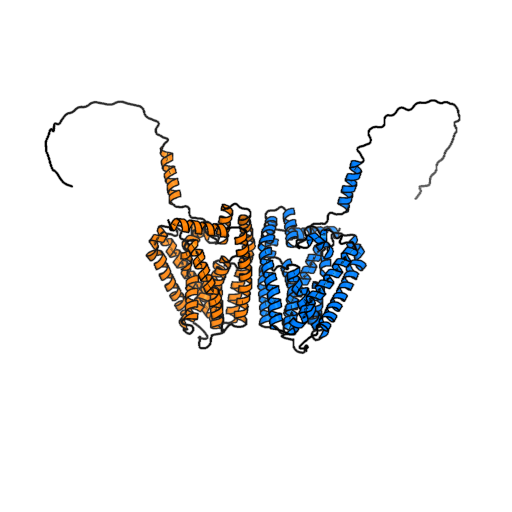8.812 -21.578 -1.278 1 47.81 219 TYR B N 1
ATOM 4638 C CA . TYR B 1 219 ? 19.047 -22.922 -1.783 1 47.81 219 TYR B CA 1
ATOM 4639 C C . TYR B 1 219 ? 20.25 -22.953 -2.709 1 47.81 219 TYR B C 1
ATOM 4641 O O . TYR B 1 219 ? 20.516 -23.969 -3.352 1 47.81 219 TYR B O 1
ATOM 4649 N N . SER B 1 220 ? 20.859 -21.875 -2.9 1 49.72 220 SER B N 1
ATOM 4650 C CA . SER B 1 220 ? 22 -21.766 -3.801 1 49.72 220 SER B CA 1
ATOM 4651 C C . SER B 1 220 ? 23.078 -22.797 -3.469 1 49.72 220 SER B C 1
ATOM 4653 O O . SER B 1 220 ? 23.75 -23.297 -4.363 1 49.72 220 SER B O 1
ATOM 4655 N N . GLY B 1 221 ? 23.188 -22.938 -2.26 1 47.94 221 GLY B N 1
ATOM 4656 C CA . GLY B 1 221 ? 24.234 -23.875 -1.912 1 47.94 221 GLY B CA 1
ATOM 4657 C C . GLY B 1 221 ? 23.984 -25.281 -2.451 1 47.94 221 GLY B C 1
ATOM 4658 O O . GLY B 1 221 ? 24.922 -25.969 -2.869 1 47.94 221 GLY B O 1
ATOM 4659 N N . LEU B 1 222 ? 22.859 -25.719 -2.213 1 49.44 222 LEU B N 1
ATOM 4660 C CA . LEU B 1 222 ? 22.578 -27.094 -2.594 1 49.44 222 LEU B CA 1
ATOM 4661 C C . LEU B 1 222 ? 22.688 -27.266 -4.105 1 49.44 222 LEU B C 1
ATOM 4663 O O . LEU B 1 222 ? 23.125 -28.312 -4.586 1 49.44 222 LEU B O 1
ATOM 4667 N N . THR B 1 223 ? 22.391 -26.25 -4.867 1 54.41 223 THR B N 1
ATOM 4668 C CA . THR B 1 223 ? 22.109 -26.5 -6.277 1 54.41 223 THR B CA 1
ATOM 4669 C C . THR B 1 223 ? 23.359 -26.266 -7.117 1 54.41 223 THR B C 1
ATOM 4671 O O . THR B 1 223 ? 23.375 -26.547 -8.32 1 54.41 223 THR B O 1
ATOM 4674 N N . ARG B 1 224 ? 24.297 -25.719 -6.477 1 53.72 224 ARG B N 1
ATOM 4675 C CA . ARG B 1 224 ? 25.531 -25.547 -7.234 1 53.72 224 ARG B CA 1
ATOM 4676 C C . ARG B 1 224 ? 26.125 -26.891 -7.648 1 53.72 224 ARG B C 1
ATOM 4678 O O . ARG B 1 224 ? 26.875 -26.969 -8.617 1 53.72 224 ARG B O 1
ATOM 4685 N N . MET B 1 225 ? 25.703 -27.844 -6.891 1 52.59 225 MET B N 1
ATOM 4686 C CA . MET B 1 225 ? 26.281 -29.156 -7.172 1 52.59 225 MET B CA 1
ATOM 4687 C C . MET B 1 225 ? 25.516 -29.859 -8.273 1 52.59 225 MET B C 1
ATOM 4689 O O . MET B 1 225 ? 25.922 -30.938 -8.734 1 52.59 225 MET B O 1
ATOM 4693 N N . PHE B 1 226 ? 24.438 -29.156 -8.758 1 64.75 226 PHE B N 1
ATOM 4694 C CA . PHE B 1 226 ? 23.578 -29.906 -9.664 1 64.75 226 PHE B CA 1
ATOM 4695 C C . PHE B 1 226 ? 23.609 -29.297 -11.062 1 64.75 226 PHE B C 1
ATOM 4697 O O . PHE B 1 226 ? 23.672 -28.078 -11.211 1 64.75 226 PHE B O 1
ATOM 4704 N N . ASP B 1 227 ? 24 -30.141 -11.984 1 73.62 227 ASP B N 1
ATOM 4705 C CA . ASP B 1 227 ? 23.922 -29.812 -13.406 1 73.62 227 ASP B CA 1
ATOM 4706 C C . ASP B 1 227 ? 22.469 -29.875 -13.906 1 73.62 227 ASP B C 1
ATOM 4708 O O . ASP B 1 227 ? 21.875 -30.953 -13.945 1 73.62 227 ASP B O 1
ATOM 4712 N N . ALA B 1 228 ? 21.984 -28.781 -14.312 1 76.25 228 ALA B N 1
ATOM 4713 C CA . ALA B 1 228 ? 20.594 -28.641 -14.727 1 76.25 228 ALA B CA 1
ATOM 4714 C C . ALA B 1 228 ? 20.281 -29.516 -15.945 1 76.25 228 ALA B C 1
ATOM 4716 O O . ALA B 1 228 ? 19.125 -29.844 -16.203 1 76.25 228 ALA B O 1
ATOM 4717 N N . ASP B 1 229 ? 21.25 -29.938 -16.641 1 79.44 229 ASP B N 1
ATOM 4718 C CA . ASP B 1 229 ? 21.031 -30.656 -17.891 1 79.44 229 ASP B CA 1
ATOM 4719 C C . ASP B 1 229 ? 21.031 -32.156 -17.672 1 79.44 229 ASP B C 1
ATOM 4721 O O . ASP B 1 229 ? 20.609 -32.938 -18.531 1 79.44 229 ASP B O 1
ATOM 4725 N N . ARG B 1 230 ? 21.406 -32.5 -16.531 1 84.06 230 ARG B N 1
ATOM 4726 C CA . ARG B 1 230 ? 21.438 -33.906 -16.219 1 84.06 230 ARG B CA 1
ATOM 4727 C C . ARG B 1 230 ? 20.078 -34.406 -15.719 1 84.06 230 ARG B C 1
ATOM 4729 O O . ARG B 1 230 ? 19.406 -33.688 -14.961 1 84.06 230 ARG B O 1
ATOM 4736 N N . TRP B 1 231 ? 19.703 -35.594 -16.141 1 87.94 231 TRP B N 1
ATOM 4737 C CA . TRP B 1 231 ? 18.406 -36.156 -15.789 1 87.94 231 TRP B CA 1
ATOM 4738 C C . TRP B 1 231 ? 18.328 -36.406 -14.289 1 87.94 231 TRP B C 1
ATOM 4740 O O . TRP B 1 231 ? 17.266 -36.281 -13.688 1 87.94 231 TRP B O 1
ATOM 4750 N N . LYS B 1 232 ? 19.438 -36.781 -13.695 1 85.69 232 LYS B N 1
ATOM 4751 C CA . LYS B 1 232 ? 19.422 -37 -12.25 1 85.69 232 LYS B CA 1
ATOM 4752 C C . LYS B 1 232 ? 18.969 -35.75 -11.508 1 85.69 232 LYS B C 1
ATOM 4754 O O . LYS B 1 232 ? 18.141 -35.844 -10.594 1 85.69 232 LYS B O 1
ATOM 4759 N N . THR B 1 233 ? 19.5 -34.719 -11.945 1 84.81 233 THR B N 1
ATOM 4760 C CA . THR B 1 233 ? 19.141 -33.438 -11.336 1 84.81 233 THR B CA 1
ATOM 4761 C C . THR B 1 233 ? 17.672 -33.094 -11.594 1 84.81 233 THR B C 1
ATOM 4763 O O . THR B 1 233 ? 16.953 -32.688 -10.68 1 84.81 233 THR B O 1
ATOM 4766 N N . LYS B 1 234 ? 17.234 -33.344 -12.758 1 88.62 234 LYS B N 1
ATOM 4767 C CA . LYS B 1 234 ? 15.852 -33.062 -13.125 1 88.62 234 LYS B CA 1
ATOM 4768 C C . LYS B 1 234 ? 14.883 -33.906 -12.32 1 88.62 234 LYS B C 1
ATOM 4770 O O . LYS B 1 234 ? 13.859 -33.438 -11.844 1 88.62 234 LYS B O 1
ATOM 4775 N N . LEU B 1 235 ? 15.273 -35.188 -12.164 1 90.94 235 LEU B N 1
ATOM 4776 C CA . LEU B 1 235 ? 14.422 -36.094 -11.43 1 90.94 235 LEU B CA 1
ATOM 4777 C C . LEU B 1 235 ? 14.344 -35.719 -9.953 1 90.94 235 LEU B C 1
ATOM 4779 O O . LEU B 1 235 ? 13.289 -35.844 -9.328 1 90.94 235 LEU B O 1
ATOM 4783 N N . ILE B 1 236 ? 15.406 -35.281 -9.414 1 89.19 236 ILE B N 1
ATOM 4784 C CA . ILE B 1 236 ? 15.414 -34.812 -8.031 1 89.19 236 ILE B CA 1
ATOM 4785 C C . ILE B 1 236 ? 14.508 -33.594 -7.887 1 89.19 236 ILE B C 1
ATOM 4787 O O . ILE B 1 236 ? 13.719 -33.5 -6.949 1 89.19 236 ILE B O 1
ATOM 4791 N N . PHE B 1 237 ? 14.602 -32.688 -8.789 1 88.94 237 PHE B N 1
ATOM 4792 C CA . PHE B 1 237 ? 13.781 -31.5 -8.766 1 88.94 237 PHE B CA 1
ATOM 4793 C C . PHE B 1 237 ? 12.297 -31.859 -8.875 1 88.94 237 PHE B C 1
ATOM 4795 O O . PHE B 1 237 ? 11.469 -31.297 -8.148 1 88.94 237 PHE B O 1
ATOM 4802 N N . ILE B 1 238 ? 11.992 -32.75 -9.75 1 93.38 238 ILE B N 1
ATOM 4803 C CA . ILE B 1 238 ? 10.617 -33.219 -9.938 1 93.38 238 ILE B CA 1
ATOM 4804 C C . ILE B 1 238 ? 10.102 -33.844 -8.656 1 93.38 238 ILE B C 1
ATOM 4806 O O . ILE B 1 238 ? 8.984 -33.562 -8.219 1 93.38 238 ILE B O 1
ATOM 4810 N N . ALA B 1 239 ? 10.953 -34.625 -8.031 1 94.44 239 ALA B N 1
ATOM 4811 C CA . ALA B 1 239 ? 10.57 -35.312 -6.797 1 94.44 239 ALA B CA 1
ATOM 4812 C C . ALA B 1 239 ? 10.344 -34.312 -5.66 1 94.44 239 ALA B C 1
ATOM 4814 O O . ALA B 1 239 ? 9.391 -34.469 -4.895 1 94.44 239 ALA B O 1
ATOM 4815 N N . VAL B 1 240 ? 11.188 -33.375 -5.527 1 92.44 240 VAL B N 1
ATOM 4816 C CA . VAL B 1 240 ? 11.078 -32.344 -4.48 1 92.44 240 VAL B CA 1
ATOM 4817 C C . VAL B 1 240 ? 9.82 -31.516 -4.688 1 92.44 240 VAL B C 1
ATOM 4819 O O . VAL B 1 240 ? 9.094 -31.219 -3.734 1 92.44 240 VAL B O 1
ATOM 4822 N N . GLN B 1 241 ? 9.547 -31.172 -5.855 1 94.31 241 GLN B N 1
ATOM 4823 C CA . GLN B 1 241 ? 8.352 -30.391 -6.168 1 94.31 241 GLN B CA 1
ATOM 4824 C C . GLN B 1 241 ? 7.086 -31.188 -5.871 1 94.31 241 GLN B C 1
ATOM 4826 O O . GLN B 1 241 ? 6.098 -30.625 -5.391 1 94.31 241 GLN B O 1
ATOM 4831 N N . LEU B 1 242 ? 7.152 -32.469 -6.227 1 96.75 242 LEU B N 1
ATOM 4832 C CA . LEU B 1 242 ? 6.016 -33.312 -5.906 1 96.75 242 LEU B CA 1
ATOM 4833 C C . LEU B 1 242 ? 5.809 -33.406 -4.398 1 96.75 242 LEU B C 1
ATOM 4835 O O . LEU B 1 242 ? 4.676 -33.312 -3.92 1 96.75 242 LEU B O 1
ATOM 4839 N N . LEU B 1 243 ? 6.883 -33.594 -3.715 1 97 243 LEU B N 1
ATOM 4840 C CA . LEU B 1 243 ? 6.801 -33.656 -2.258 1 97 243 LEU B CA 1
ATOM 4841 C C . LEU B 1 243 ? 6.242 -32.344 -1.702 1 97 243 LEU B C 1
ATOM 4843 O O . LEU B 1 243 ? 5.379 -32.375 -0.823 1 97 243 LEU B O 1
ATOM 4847 N N . TYR B 1 244 ? 6.766 -31.25 -2.178 1 96.94 244 TYR B N 1
ATOM 4848 C CA . TYR B 1 244 ? 6.266 -29.938 -1.785 1 96.94 244 TYR B CA 1
ATOM 4849 C C . TYR B 1 244 ? 4.766 -29.844 -2.029 1 96.94 244 TYR B C 1
ATOM 4851 O O . TYR B 1 244 ? 4.02 -29.375 -1.163 1 96.94 244 TYR B O 1
ATOM 4859 N N . THR B 1 245 ? 4.355 -30.219 -3.148 1 98 245 THR B N 1
ATOM 4860 C CA . THR B 1 245 ? 2.945 -30.156 -3.51 1 98 245 THR B CA 1
ATOM 4861 C C . THR B 1 245 ? 2.1 -30.984 -2.553 1 98 245 THR B C 1
ATOM 4863 O O . THR B 1 245 ? 1.081 -30.516 -2.043 1 98 245 THR B O 1
ATOM 4866 N N . CYS B 1 246 ? 2.547 -32.188 -2.291 1 98.12 246 CYS B N 1
ATOM 4867 C CA . CYS B 1 246 ? 1.814 -33.094 -1.396 1 98.12 246 CYS B CA 1
ATOM 4868 C C . CYS B 1 246 ? 1.698 -32.469 -0.002 1 98.12 246 CYS B C 1
ATOM 4870 O O . CYS B 1 246 ? 0.62 -32.5 0.596 1 98.12 246 CYS B O 1
ATOM 4872 N N . VAL B 1 247 ? 2.727 -31.922 0.511 1 98.19 247 VAL B N 1
ATOM 4873 C CA . VAL B 1 247 ? 2.738 -31.328 1.843 1 98.19 247 VAL B CA 1
ATOM 4874 C C . VAL B 1 247 ? 1.835 -30.094 1.866 1 98.19 247 VAL B C 1
ATOM 4876 O O . VAL B 1 247 ? 1.083 -29.891 2.822 1 98.19 247 VAL B O 1
ATOM 4879 N N . ALA B 1 248 ? 1.877 -29.344 0.821 1 98.44 248 ALA B N 1
ATOM 4880 C CA . ALA B 1 248 ? 1.111 -28.094 0.732 1 98.44 248 ALA B CA 1
ATOM 4881 C C . ALA B 1 248 ? -0.385 -28.375 0.632 1 98.44 248 ALA B C 1
ATOM 4883 O O . ALA B 1 248 ? -1.209 -27.516 0.923 1 98.44 248 ALA B O 1
ATOM 4884 N N . LEU B 1 249 ? -0.73 -29.594 0.261 1 98.56 249 LEU B N 1
ATOM 4885 C CA . LEU B 1 249 ? -2.135 -29.953 0.093 1 98.56 249 LEU B CA 1
ATOM 4886 C C . LEU B 1 249 ? -2.734 -30.422 1.412 1 98.56 249 LEU B C 1
ATOM 4888 O O . LEU B 1 249 ? -3.957 -30.5 1.553 1 98.56 249 LEU B O 1
ATOM 4892 N N . LEU B 1 250 ? -1.967 -30.688 2.346 1 98.25 250 LEU B N 1
ATOM 4893 C CA . LEU B 1 250 ? -2.398 -31.312 3.588 1 98.25 250 LEU B CA 1
ATOM 4894 C C . LEU B 1 250 ? -3.391 -30.438 4.332 1 98.25 250 LEU B C 1
ATOM 4896 O O . LEU B 1 250 ? -4.426 -30.906 4.801 1 98.25 250 LEU B O 1
ATOM 4900 N N . PRO B 1 251 ? -3.158 -29.141 4.43 1 98.25 251 PRO B N 1
ATOM 4901 C CA . PRO B 1 251 ? -4.078 -28.328 5.223 1 98.25 251 PRO B CA 1
ATOM 4902 C C . PRO B 1 251 ? -5.355 -27.969 4.465 1 98.25 251 PRO B C 1
ATOM 4904 O O . PRO B 1 251 ? -6.289 -27.406 5.047 1 98.25 251 PRO B O 1
ATOM 4907 N N . VAL B 1 252 ? -5.516 -28.297 3.252 1 98.69 252 VAL B N 1
ATOM 4908 C CA . VAL B 1 252 ? -6.52 -27.766 2.34 1 98.69 252 VAL B CA 1
ATOM 4909 C C . VAL B 1 252 ? -7.914 -28.188 2.797 1 98.69 252 VAL B C 1
ATOM 4911 O O . VAL B 1 252 ? -8.852 -27.391 2.793 1 98.69 252 VAL B O 1
ATOM 4914 N N . PRO B 1 253 ? -8.141 -29.453 3.227 1 98.69 253 PRO B N 1
ATOM 4915 C CA . PRO B 1 253 ? -9.477 -29.828 3.697 1 98.69 253 PRO B CA 1
ATOM 4916 C C . PRO B 1 253 ? -9.945 -28.969 4.867 1 98.69 253 PRO B C 1
ATOM 4918 O O . PRO B 1 253 ? -11.133 -28.641 4.961 1 98.69 253 PRO B O 1
ATOM 4921 N N . LEU B 1 254 ? -9.055 -28.594 5.699 1 98.62 254 LEU B N 1
ATOM 4922 C CA . LEU B 1 254 ? -9.398 -27.734 6.828 1 98.62 254 LEU B CA 1
ATOM 4923 C C . LEU B 1 254 ? -9.742 -26.328 6.355 1 98.62 254 LEU B C 1
ATOM 4925 O O . LEU B 1 254 ? -10.68 -25.703 6.863 1 98.62 254 LEU B O 1
ATOM 4929 N N . LEU B 1 255 ? -9.008 -25.844 5.398 1 98.81 255 LEU B N 1
ATOM 4930 C CA . LEU B 1 255 ? -9.266 -24.516 4.852 1 98.81 255 LEU B CA 1
ATOM 4931 C C . LEU B 1 255 ? -10.602 -24.469 4.129 1 98.81 255 LEU B C 1
ATOM 4933 O O . LEU B 1 255 ? -11.297 -23.453 4.152 1 98.81 255 LEU B O 1
ATOM 4937 N N . TRP B 1 256 ? -10.969 -25.594 3.547 1 98.69 256 TRP B N 1
ATOM 4938 C CA . TRP B 1 256 ? -12.25 -25.703 2.859 1 98.69 256 TRP B CA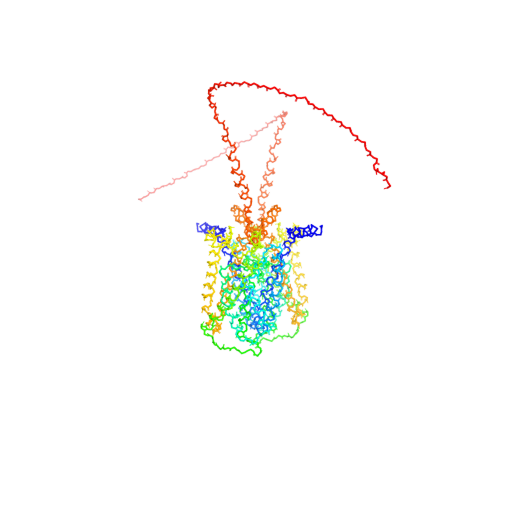 1
ATOM 4939 C C . TRP B 1 256 ? -13.406 -25.641 3.852 1 98.69 256 TRP B C 1
ATOM 4941 O O . TRP B 1 256 ? -14.445 -25.047 3.566 1 98.69 256 TRP B O 1
ATOM 4951 N N . SER B 1 257 ? -13.188 -26.094 5.039 1 98.5 257 SER B N 1
ATOM 4952 C CA . SER B 1 257 ? -14.305 -26.328 5.949 1 98.5 257 SER B CA 1
ATOM 4953 C C . SER B 1 257 ? -14.414 -25.203 6.977 1 98.5 257 SER B C 1
ATOM 4955 O O . SER B 1 257 ? -15.461 -25.016 7.602 1 98.5 257 SER B O 1
ATOM 4957 N N . HIS B 1 258 ? -13.391 -24.484 7.164 1 98.56 258 HIS B N 1
ATOM 4958 C CA . HIS B 1 258 ? -13.391 -23.484 8.227 1 98.56 258 HIS B CA 1
ATOM 4959 C C . HIS B 1 258 ? -13.07 -22.094 7.684 1 98.56 258 HIS B C 1
ATOM 4961 O O . HIS B 1 258 ? -11.922 -21.797 7.367 1 98.56 258 HIS B O 1
ATOM 4967 N N . TYR B 1 259 ? -14.008 -21.25 7.754 1 98.31 259 TYR B N 1
ATOM 4968 C CA . TYR B 1 259 ? -13.922 -19.906 7.188 1 98.31 259 TYR B CA 1
ATOM 4969 C C . TYR B 1 259 ? -12.82 -19.109 7.859 1 98.31 259 TYR B C 1
ATOM 4971 O O . TYR B 1 259 ? -11.938 -18.562 7.184 1 98.31 259 TYR B O 1
ATOM 4979 N N . TRP B 1 260 ? -12.828 -19.047 9.156 1 98.44 260 TRP B N 1
ATOM 4980 C CA . TRP B 1 260 ? -11.906 -18.188 9.898 1 98.44 260 TRP B CA 1
ATOM 4981 C C . TRP B 1 260 ? -10.477 -18.703 9.797 1 98.44 260 TRP B C 1
ATOM 4983 O O . TRP B 1 260 ? -9.523 -17.922 9.781 1 98.44 260 TRP B O 1
ATOM 4993 N N . LEU B 1 261 ? -10.352 -19.953 9.727 1 98.69 261 LEU B N 1
ATOM 4994 C CA . LEU B 1 261 ? -9.023 -20.531 9.531 1 98.69 261 LEU B CA 1
ATOM 4995 C C . LEU B 1 261 ? -8.477 -20.188 8.148 1 98.69 261 LEU B C 1
ATOM 4997 O O . LEU B 1 261 ? -7.312 -19.812 8.016 1 98.69 261 LEU B O 1
ATOM 5001 N N . HIS B 1 262 ? -9.344 -20.344 7.176 1 98.75 262 HIS B N 1
ATOM 5002 C CA . HIS B 1 262 ? -8.969 -20 5.809 1 98.75 262 HIS B CA 1
ATOM 5003 C C . HIS B 1 262 ? -8.562 -18.531 5.707 1 98.75 262 HIS B C 1
ATOM 5005 O O . HIS B 1 262 ? -7.535 -18.219 5.102 1 98.75 262 HIS B O 1
ATOM 5011 N N . LEU B 1 263 ? -9.336 -17.672 6.344 1 98.5 263 LEU B N 1
ATOM 5012 C CA . LEU B 1 263 ? -9.047 -16.234 6.348 1 98.5 263 LEU B CA 1
ATOM 5013 C C . LEU B 1 263 ? -7.711 -15.961 7.031 1 98.5 263 LEU B C 1
ATOM 5015 O O . LEU B 1 263 ? -6.867 -15.25 6.477 1 98.5 263 LEU B O 1
ATOM 5019 N N . ALA B 1 264 ? -7.5 -16.5 8.18 1 98.62 264 ALA B N 1
ATOM 5020 C CA . ALA B 1 264 ? -6.262 -16.281 8.93 1 98.62 264 ALA B CA 1
ATOM 5021 C C . ALA B 1 264 ? -5.059 -16.828 8.164 1 98.62 264 ALA B C 1
ATOM 5023 O O . ALA B 1 264 ? -3.982 -16.234 8.188 1 98.62 264 ALA B O 1
ATOM 5024 N N . TYR B 1 265 ? -5.262 -17.969 7.551 1 98.81 265 TYR B N 1
ATOM 5025 C CA . TYR B 1 265 ? -4.227 -18.625 6.758 1 98.81 265 TYR B CA 1
ATOM 5026 C C . TYR B 1 265 ? -3.746 -17.719 5.633 1 98.81 265 TYR B C 1
ATOM 5028 O O . TYR B 1 265 ? -2.545 -17.484 5.488 1 98.81 265 TYR B O 1
ATOM 5036 N N . LEU B 1 266 ? -4.637 -17.156 4.891 1 98.69 266 LEU B N 1
ATOM 5037 C CA . LEU B 1 266 ? -4.281 -16.297 3.771 1 98.69 266 LEU B CA 1
ATOM 5038 C C . LEU B 1 266 ? -3.707 -14.977 4.27 1 98.69 266 LEU B C 1
ATOM 5040 O O . LEU B 1 266 ? -2.73 -14.469 3.715 1 98.69 266 LEU B O 1
ATOM 5044 N N . LEU B 1 267 ? -4.297 -14.391 5.293 1 98.44 267 LEU B N 1
ATOM 5045 C CA . LEU B 1 267 ? -3.775 -13.148 5.852 1 98.44 267 LEU B CA 1
ATOM 5046 C C . LEU B 1 267 ? -2.336 -13.328 6.324 1 98.44 267 LEU B C 1
ATOM 5048 O O . LEU B 1 267 ? -1.496 -12.445 6.113 1 98.44 267 LEU B O 1
ATOM 5052 N N . GLY B 1 268 ? -2.061 -14.461 6.973 1 98.62 268 GLY B N 1
ATOM 5053 C CA . GLY B 1 268 ? -0.7 -14.75 7.402 1 98.62 268 GLY B CA 1
ATOM 5054 C C . GLY B 1 268 ? 0.293 -14.781 6.258 1 98.62 268 GLY B C 1
ATOM 5055 O O . GLY B 1 268 ? 1.374 -14.203 6.348 1 98.62 268 GLY B O 1
ATOM 5056 N N . ILE B 1 269 ? -0.099 -15.422 5.211 1 98.69 269 ILE B N 1
ATOM 5057 C CA . ILE B 1 269 ? 0.76 -15.562 4.039 1 98.69 269 ILE B CA 1
ATOM 5058 C C . ILE B 1 269 ? 0.982 -14.195 3.395 1 98.69 269 ILE B C 1
ATOM 5060 O O . ILE B 1 269 ? 2.107 -13.852 3.029 1 98.69 269 ILE B O 1
ATOM 5064 N N . TYR B 1 270 ? -0.082 -13.406 3.285 1 98.38 270 TYR B N 1
ATOM 5065 C CA . TYR B 1 270 ? 0.026 -12.102 2.641 1 98.38 270 TYR B CA 1
ATOM 5066 C C . TYR B 1 270 ? 0.806 -11.125 3.512 1 98.38 270 TYR B C 1
ATOM 5068 O O . TYR B 1 270 ? 1.52 -10.258 3 1 98.38 270 TYR B O 1
ATOM 5076 N N . LEU B 1 271 ? 0.731 -11.242 4.859 1 98 271 LEU B N 1
ATOM 5077 C CA . LEU B 1 271 ? 1.551 -10.438 5.754 1 98 271 LEU B CA 1
ATOM 5078 C C . LEU B 1 271 ? 3.029 -10.766 5.586 1 98 271 LEU B C 1
ATOM 5080 O O . LEU B 1 271 ? 3.875 -9.867 5.598 1 98 271 LEU B O 1
ATOM 5084 N N . ALA B 1 272 ? 3.311 -12.023 5.383 1 97.94 272 ALA B N 1
ATOM 5085 C CA . ALA B 1 272 ? 4.688 -12.422 5.105 1 97.94 272 ALA B CA 1
ATOM 5086 C C . ALA B 1 272 ? 5.184 -11.82 3.797 1 97.94 272 ALA B C 1
ATOM 5088 O O . ALA B 1 272 ? 6.344 -11.406 3.695 1 97.94 272 ALA B O 1
ATOM 5089 N N . CYS B 1 273 ? 4.316 -11.789 2.857 1 98.12 273 CYS B N 1
ATOM 5090 C CA . CYS B 1 273 ? 4.641 -11.188 1.568 1 98.12 273 CYS B CA 1
ATOM 5091 C C . CYS B 1 273 ? 4.992 -9.719 1.727 1 98.12 273 CYS B C 1
ATOM 5093 O O . CYS B 1 273 ? 5.953 -9.234 1.128 1 98.12 273 CYS B O 1
ATOM 5095 N N . VAL B 1 274 ? 4.227 -8.977 2.555 1 97.94 274 VAL B N 1
ATOM 5096 C CA . VAL B 1 274 ? 4.457 -7.562 2.824 1 97.94 274 VAL B CA 1
ATOM 5097 C C . VAL B 1 274 ? 5.797 -7.383 3.535 1 97.94 274 VAL B C 1
ATOM 5099 O O . VAL B 1 274 ? 6.582 -6.508 3.178 1 97.94 274 VAL B O 1
ATOM 5102 N N . TRP B 1 275 ? 6.051 -8.227 4.457 1 97.25 275 TRP B N 1
ATOM 5103 C CA . TRP B 1 275 ? 7.328 -8.172 5.16 1 97.25 275 TRP B CA 1
ATOM 5104 C C . TRP B 1 275 ? 8.484 -8.406 4.199 1 97.25 275 TRP B C 1
ATOM 5106 O O . TRP B 1 275 ? 9.5 -7.707 4.262 1 97.25 275 TRP B O 1
ATOM 5116 N N . ASN B 1 276 ? 8.328 -9.398 3.328 1 96.19 276 ASN B N 1
ATOM 5117 C CA . ASN B 1 276 ? 9.352 -9.641 2.311 1 96.19 276 ASN B CA 1
ATOM 5118 C C . ASN B 1 276 ? 9.586 -8.398 1.45 1 96.19 276 ASN B C 1
ATOM 5120 O O . ASN B 1 276 ? 10.727 -8.086 1.105 1 96.19 276 ASN B O 1
ATOM 5124 N N . GLY B 1 277 ? 8.484 -7.719 1.138 1 95.62 277 GLY B N 1
ATOM 5125 C CA . GLY B 1 277 ? 8.602 -6.492 0.366 1 95.62 277 GLY B CA 1
ATOM 5126 C C . GLY B 1 277 ? 9.375 -5.406 1.085 1 95.62 277 GLY B C 1
ATOM 5127 O O . GLY B 1 277 ? 10.211 -4.73 0.482 1 95.62 277 GLY B O 1
ATOM 5128 N N . SER B 1 278 ? 9.125 -5.25 2.346 1 94.56 278 SER B N 1
ATOM 5129 C CA . SER B 1 278 ? 9.828 -4.242 3.139 1 94.56 278 SER B CA 1
ATOM 5130 C C . SER B 1 278 ? 11.328 -4.496 3.143 1 94.56 278 SER B C 1
ATOM 5132 O O . SER B 1 278 ? 12.117 -3.561 3 1 94.56 278 SER B O 1
ATOM 5134 N N . SER B 1 279 ? 11.727 -5.75 3.213 1 91.31 279 SER B N 1
ATOM 5135 C CA . SER B 1 279 ? 13.125 -6.145 3.227 1 91.31 279 SER B CA 1
ATOM 5136 C C . SER B 1 279 ? 13.773 -5.93 1.863 1 91.31 279 SER B C 1
ATOM 5138 O O . SER B 1 279 ? 14.906 -5.453 1.776 1 91.31 279 SER B O 1
ATOM 5140 N N . TYR B 1 280 ? 13.062 -6.227 0.893 1 89.62 280 TYR B N 1
ATOM 5141 C CA . TYR B 1 280 ? 13.594 -6.094 -0.459 1 89.62 280 TYR B CA 1
ATOM 5142 C C . TYR B 1 280 ? 13.906 -4.637 -0.784 1 89.62 280 TYR B C 1
ATOM 5144 O O . TYR B 1 280 ? 14.93 -4.336 -1.401 1 89.62 280 TYR B O 1
ATOM 5152 N N . TYR B 1 281 ? 13.039 -3.699 -0.395 1 85.12 281 TYR B N 1
ATOM 5153 C CA . TYR B 1 281 ? 13.234 -2.281 -0.671 1 85.12 281 TYR B CA 1
ATOM 5154 C C . TYR B 1 281 ? 14.547 -1.783 -0.076 1 85.12 281 TYR B C 1
ATOM 5156 O O . TYR B 1 281 ? 15.281 -1.028 -0.719 1 85.12 281 TYR B O 1
ATOM 5164 N N . ILE B 1 282 ? 14.773 -2.303 1.06 1 81 282 ILE B N 1
ATOM 5165 C CA . ILE B 1 282 ? 15.93 -1.801 1.794 1 81 282 ILE B CA 1
ATOM 5166 C C . ILE B 1 282 ? 17.188 -2.506 1.309 1 81 282 ILE B C 1
ATOM 5168 O O . ILE B 1 282 ? 18.219 -1.861 1.065 1 81 282 ILE B O 1
ATOM 5172 N N . GLU B 1 283 ? 17.125 -3.758 0.997 1 80.69 283 GLU B N 1
ATOM 5173 C CA . GLU B 1 283 ? 18.328 -4.562 0.764 1 80.69 283 GLU B CA 1
ATOM 5174 C C . GLU B 1 283 ? 18.688 -4.598 -0.719 1 80.69 283 GLU B C 1
ATOM 5176 O O . GLU B 1 283 ? 19.859 -4.73 -1.075 1 80.69 283 GLU B O 1
ATOM 5181 N N . VAL B 1 284 ? 17.719 -4.461 -1.549 1 78.25 284 VAL B N 1
ATOM 5182 C CA . VAL B 1 284 ? 17.984 -4.68 -2.969 1 78.25 284 VAL B CA 1
ATOM 5183 C C . VAL B 1 284 ? 17.625 -3.42 -3.758 1 78.25 284 VAL B C 1
ATOM 5185 O O . VAL B 1 284 ? 18.453 -2.902 -4.512 1 78.25 284 VAL B O 1
ATOM 5188 N N . PHE B 1 285 ? 16.516 -2.908 -3.492 1 75.69 285 PHE B N 1
ATOM 5189 C CA . PHE B 1 285 ? 15.992 -1.819 -4.309 1 75.69 285 PHE B CA 1
ATOM 5190 C C . PHE B 1 285 ? 16.859 -0.576 -4.176 1 75.69 285 PHE B C 1
ATOM 5192 O O . PHE B 1 285 ? 17.25 0.027 -5.18 1 75.69 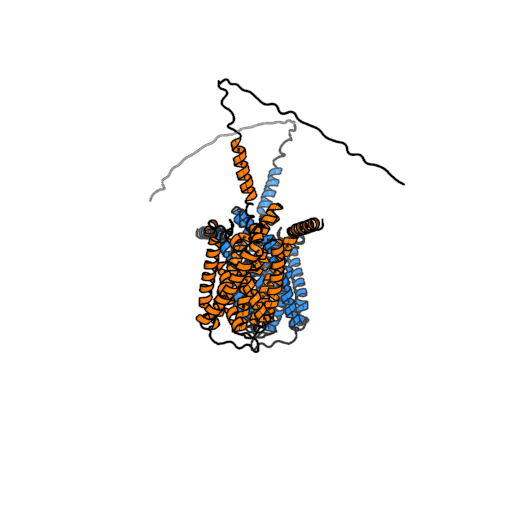285 PHE B O 1
ATOM 5199 N N . SER B 1 286 ? 17.172 -0.255 -2.977 1 75.62 286 SER B N 1
ATOM 5200 C CA . SER B 1 286 ? 17.969 0.949 -2.746 1 75.62 286 SER B CA 1
ATOM 5201 C C . SER B 1 286 ? 19.344 0.828 -3.371 1 75.62 286 SER B C 1
ATOM 5203 O O . SER B 1 286 ? 19.859 1.793 -3.936 1 75.62 286 SER B O 1
ATOM 5205 N N . LYS B 1 287 ? 19.875 -0.368 -3.438 1 73.44 287 LYS B N 1
ATOM 5206 C CA . LYS B 1 287 ? 21.203 -0.607 -4.02 1 73.44 287 LYS B CA 1
ATOM 5207 C C . LYS B 1 287 ? 21.125 -0.621 -5.543 1 73.44 287 LYS B C 1
ATOM 5209 O O . LYS B 1 287 ? 22 -0.049 -6.211 1 73.44 287 LYS B O 1
ATOM 5214 N N . ALA B 1 288 ? 20.172 -1.238 -6.012 1 72.5 288 ALA B N 1
ATOM 5215 C CA . ALA B 1 288 ? 20.016 -1.355 -7.461 1 72.5 288 ALA B CA 1
ATOM 5216 C C . ALA B 1 288 ? 19.781 0.011 -8.102 1 72.5 288 ALA B C 1
ATOM 5218 O O . ALA B 1 288 ? 20.297 0.294 -9.18 1 72.5 288 ALA B O 1
ATOM 5219 N N . TYR B 1 289 ? 19.031 0.812 -7.5 1 73.25 289 TYR B N 1
ATOM 5220 C CA . TYR B 1 289 ? 18.719 2.119 -8.062 1 73.25 289 TYR B CA 1
ATOM 5221 C C . TYR B 1 289 ? 19.953 3.014 -8.086 1 73.25 289 TYR B C 1
ATOM 5223 O O . TYR B 1 289 ? 20.141 3.809 -9.016 1 73.25 289 TYR B O 1
ATOM 5231 N N . ARG B 1 290 ? 20.719 2.781 -7.285 1 67.5 290 ARG B N 1
ATOM 5232 C CA . ARG B 1 290 ? 21.984 3.527 -7.285 1 67.5 290 ARG B CA 1
ATOM 5233 C C . ARG B 1 290 ? 22.828 3.16 -8.5 1 67.5 290 ARG B C 1
ATOM 5235 O O . ARG B 1 290 ? 23.359 4.039 -9.18 1 67.5 290 ARG B O 1
ATOM 5242 N N . LYS B 1 291 ? 22.938 1.927 -8.562 1 67.81 291 LYS B N 1
ATOM 5243 C CA . LYS B 1 291 ? 23.766 1.434 -9.664 1 67.81 291 LYS B CA 1
ATOM 5244 C C . LYS B 1 291 ? 23.188 1.858 -11.008 1 67.81 291 LYS B C 1
ATOM 5246 O O . LYS B 1 291 ? 23.938 2.148 -11.945 1 67.81 291 LYS B O 1
ATOM 5251 N N . GLN B 1 292 ? 21.938 1.945 -11.047 1 65.25 292 GLN B N 1
ATOM 5252 C CA . GLN B 1 292 ? 21.234 2.26 -12.281 1 65.25 292 GLN B CA 1
ATOM 5253 C C . GLN B 1 292 ? 21.438 3.719 -12.68 1 65.25 292 GLN B C 1
ATOM 5255 O O . GLN B 1 292 ? 21.5 4.043 -13.867 1 65.25 292 GLN B O 1
ATOM 5260 N N . PHE B 1 293 ? 21.656 4.633 -11.672 1 65.06 293 PHE B N 1
ATOM 5261 C CA . PHE B 1 293 ? 21.641 6.043 -12.031 1 65.06 293 PHE B CA 1
ATOM 5262 C C . PHE B 1 293 ? 23.047 6.633 -11.922 1 65.06 293 PHE B C 1
ATOM 5264 O O . PHE B 1 293 ? 23.328 7.684 -12.5 1 65.06 293 PHE B O 1
ATOM 5271 N N . GLU B 1 294 ? 23.828 5.98 -11.188 1 64.69 294 GLU B N 1
ATOM 5272 C CA . GLU B 1 294 ? 25.188 6.496 -11.047 1 64.69 294 GLU B CA 1
ATOM 5273 C C . GLU B 1 294 ? 26.172 5.707 -11.906 1 64.69 294 GLU B C 1
ATOM 5275 O O . GLU B 1 294 ? 27.297 6.137 -12.117 1 64.69 294 GLU B O 1
ATOM 5280 N N . GLY B 1 295 ? 25.672 4.602 -12.391 1 63.41 295 GLY B N 1
ATOM 5281 C CA . GLY B 1 295 ? 26.609 3.744 -13.102 1 63.41 295 GLY B CA 1
ATOM 5282 C C . GLY B 1 295 ? 26.562 3.936 -14.602 1 63.41 295 GLY B C 1
ATOM 5283 O O . GLY B 1 295 ? 25.734 4.699 -15.117 1 63.41 295 GLY B O 1
ATOM 5284 N N . ASP B 1 296 ? 27.547 3.451 -15.25 1 70.94 296 ASP B N 1
ATOM 5285 C CA . ASP B 1 296 ? 27.578 3.439 -16.703 1 70.94 296 ASP B CA 1
ATOM 5286 C C . ASP B 1 296 ? 26.547 2.473 -17.281 1 70.94 296 ASP B C 1
ATOM 5288 O O . ASP B 1 296 ? 25.719 1.942 -16.547 1 70.94 296 ASP B O 1
ATOM 5292 N N . ALA B 1 297 ? 26.531 2.451 -18.547 1 68.5 297 ALA B N 1
ATOM 5293 C CA . ALA B 1 297 ? 25.531 1.646 -19.25 1 68.5 297 ALA B CA 1
ATOM 5294 C C . ALA B 1 297 ? 25.562 0.198 -18.766 1 68.5 297 ALA B C 1
ATOM 5296 O O . ALA B 1 297 ? 24.516 -0.435 -18.625 1 68.5 297 ALA B O 1
ATOM 5297 N N . ALA B 1 298 ? 26.734 -0.309 -18.5 1 68.25 298 ALA B N 1
ATOM 5298 C CA . ALA B 1 298 ? 26.875 -1.678 -18.016 1 68.25 298 ALA B CA 1
ATOM 5299 C C . ALA B 1 298 ? 26.281 -1.831 -16.625 1 68.25 298 ALA B C 1
ATOM 5301 O O . ALA B 1 298 ? 25.609 -2.826 -16.328 1 68.25 298 ALA B O 1
ATOM 5302 N N . ALA B 1 299 ? 26.438 -0.773 -15.898 1 70.62 299 ALA B N 1
ATOM 5303 C CA . ALA B 1 299 ? 25.906 -0.774 -14.539 1 70.62 299 ALA B CA 1
ATOM 5304 C C . ALA B 1 299 ? 24.391 -0.698 -14.547 1 70.62 299 ALA B C 1
ATOM 5306 O O . ALA B 1 299 ? 23.719 -1.357 -13.742 1 70.62 299 ALA B O 1
ATOM 5307 N N . ARG B 1 300 ? 23.891 0.009 -15.547 1 71.88 300 ARG B N 1
ATOM 5308 C CA . ARG B 1 300 ? 22.438 0.14 -15.672 1 71.88 300 ARG B CA 1
ATOM 5309 C C . ARG B 1 300 ? 21.797 -1.188 -16.062 1 71.88 300 ARG B C 1
ATOM 5311 O O . ARG B 1 300 ? 20.766 -1.57 -15.523 1 71.88 300 ARG B O 1
ATOM 5318 N N . ARG B 1 301 ? 22.484 -1.795 -16.938 1 71.12 301 ARG B N 1
ATOM 5319 C CA . ARG B 1 301 ? 21.984 -3.094 -17.375 1 71.12 301 ARG B CA 1
ATOM 5320 C C . ARG B 1 301 ? 22.047 -4.113 -16.25 1 71.12 301 ARG B C 1
ATOM 5322 O O . ARG B 1 301 ? 21.109 -4.883 -16.047 1 71.12 301 ARG B O 1
ATOM 5329 N N . ALA B 1 302 ? 23.094 -4.055 -15.539 1 71 302 ALA B N 1
ATOM 5330 C CA . ALA B 1 302 ? 23.25 -4.969 -14.414 1 71 302 ALA B CA 1
ATOM 5331 C C . ALA B 1 302 ? 22.203 -4.723 -13.344 1 71 302 ALA B C 1
ATOM 5333 O O . ALA B 1 302 ? 21.656 -5.668 -12.773 1 71 302 ALA B O 1
ATOM 5334 N N . ALA B 1 303 ? 21.953 -3.52 -13.195 1 71.12 303 ALA B N 1
ATOM 5335 C CA . ALA B 1 303 ? 20.953 -3.145 -12.203 1 71.12 303 ALA B CA 1
ATOM 5336 C C . ALA B 1 303 ? 19.562 -3.578 -12.641 1 71.12 303 ALA B C 1
ATOM 5338 O O . ALA B 1 303 ? 18.766 -4.059 -11.82 1 71.12 303 ALA B O 1
ATOM 5339 N N . ALA B 1 304 ? 19.297 -3.461 -13.859 1 70.06 304 ALA B N 1
ATOM 5340 C CA . ALA B 1 304 ? 18.016 -3.893 -14.398 1 70.06 304 ALA B CA 1
ATOM 5341 C C . ALA B 1 304 ? 17.828 -5.402 -14.25 1 70.06 304 ALA B C 1
ATOM 5343 O O . ALA B 1 304 ? 16.766 -5.871 -13.867 1 70.06 304 ALA B O 1
ATOM 5344 N N . LEU B 1 305 ? 18.891 -6.078 -14.516 1 69.19 305 LEU B N 1
ATOM 5345 C CA . LEU B 1 305 ? 18.859 -7.531 -14.398 1 69.19 305 LEU B CA 1
ATOM 5346 C C . LEU B 1 305 ? 18.719 -7.957 -12.945 1 69.19 305 LEU B C 1
ATOM 5348 O O . LEU B 1 305 ? 18.031 -8.938 -12.641 1 69.19 305 LEU B O 1
ATOM 5352 N N . GLN B 1 306 ? 19.297 -7.211 -12.148 1 68.88 306 GLN B N 1
ATOM 5353 C CA . GLN B 1 306 ? 19.188 -7.477 -10.711 1 68.88 306 GLN B CA 1
ATOM 5354 C C . GLN B 1 306 ? 17.766 -7.281 -10.227 1 68.88 306 GLN B C 1
ATOM 5356 O O . GLN B 1 306 ? 17.25 -8.07 -9.422 1 68.88 306 GLN B O 1
ATOM 5361 N N . MET B 1 307 ? 17.172 -6.297 -10.734 1 71.31 307 MET B N 1
ATOM 5362 C CA . MET B 1 307 ? 15.797 -5.988 -10.328 1 71.31 307 MET B CA 1
ATOM 5363 C C . MET B 1 307 ? 14.828 -7.043 -10.852 1 71.31 307 MET B C 1
ATOM 5365 O O . MET B 1 307 ? 13.773 -7.266 -10.258 1 71.31 307 MET B O 1
ATOM 5369 N N . LEU B 1 308 ? 15.281 -7.699 -11.945 1 68.62 308 LEU B N 1
ATOM 5370 C CA . LEU B 1 308 ? 14.477 -8.781 -12.5 1 68.62 308 LEU B CA 1
ATOM 5371 C C . LEU B 1 308 ? 14.891 -10.125 -11.906 1 68.62 308 LEU B C 1
ATOM 5373 O O . LEU B 1 308 ? 14.281 -11.156 -12.211 1 68.62 308 LEU B O 1
ATOM 5377 N N . GLU B 1 309 ? 15.961 -10.023 -10.977 1 65.88 309 GLU B N 1
ATOM 5378 C CA . GLU B 1 309 ? 16.547 -11.219 -10.375 1 65.88 309 GLU B CA 1
ATOM 5379 C C . GLU B 1 309 ? 17.047 -12.188 -11.438 1 65.88 309 GLU B C 1
ATOM 5381 O O . GLU B 1 309 ? 16.875 -13.398 -11.312 1 65.88 309 GLU B O 1
ATOM 5386 N N . ALA B 1 310 ? 17.516 -11.641 -12.516 1 63.91 310 ALA B N 1
ATOM 5387 C CA . ALA B 1 310 ? 18.078 -12.445 -13.602 1 63.91 310 ALA B CA 1
ATOM 5388 C C . ALA B 1 310 ? 19.406 -13.078 -13.188 1 63.91 310 ALA B C 1
ATOM 5390 O O . ALA B 1 310 ? 20.234 -12.438 -12.547 1 63.91 310 ALA B O 1
ATOM 5391 N N . PRO B 1 311 ? 19.547 -14.398 -13.391 1 59 311 PRO B N 1
ATOM 5392 C CA . PRO B 1 311 ? 20.859 -14.984 -13.109 1 59 311 PRO B CA 1
ATOM 5393 C C . PRO B 1 311 ? 21.953 -14.461 -14.047 1 59 311 PRO B C 1
ATOM 5395 O O . PRO B 1 311 ? 21.656 -14.016 -15.156 1 59 311 PRO B O 1
ATOM 5398 N N . PRO B 1 312 ? 23.141 -14.297 -13.492 1 55 312 PRO B N 1
ATOM 5399 C CA . PRO B 1 312 ? 24.219 -13.914 -14.398 1 55 312 PRO B CA 1
ATOM 5400 C C . PRO B 1 312 ? 24.359 -14.867 -15.586 1 55 312 PRO B C 1
ATOM 5402 O O . PRO B 1 312 ? 23.984 -16.047 -15.477 1 55 312 PRO B O 1
ATOM 5405 N N . PRO B 1 313 ? 24.703 -14.281 -16.766 1 50.34 313 PRO B N 1
ATOM 5406 C CA . PRO B 1 313 ? 24.859 -15.141 -17.938 1 50.34 313 PRO B CA 1
ATOM 5407 C C . PRO B 1 313 ? 25.797 -16.312 -17.703 1 50.34 313 PRO B C 1
ATOM 5409 O O . PRO B 1 313 ? 26.797 -16.156 -16.984 1 50.34 313 PRO B O 1
ATOM 5412 N N . ARG B 1 314 ? 25.406 -17.5 -17.797 1 51.12 314 ARG B N 1
ATOM 5413 C CA . ARG B 1 314 ? 26.297 -18.656 -17.719 1 51.12 314 ARG B CA 1
ATOM 5414 C C . ARG B 1 314 ? 27.453 -18.531 -18.703 1 51.12 314 ARG B C 1
ATOM 5416 O O . ARG B 1 314 ? 27.266 -18.062 -19.828 1 51.12 314 ARG B O 1
ATOM 5423 N N . PRO B 1 315 ? 28.672 -18.531 -18.172 1 44.19 315 PRO B N 1
ATOM 5424 C CA . PRO B 1 315 ? 29.766 -18.531 -19.141 1 44.19 315 PRO B CA 1
ATOM 5425 C C . PRO B 1 315 ? 29.578 -19.562 -20.25 1 44.19 315 PRO B C 1
ATOM 5427 O O . PRO B 1 315 ? 29.047 -20.641 -20.016 1 44.19 315 PRO B O 1
ATOM 5430 N N . SER B 1 316 ? 29.453 -19.062 -21.375 1 40.34 316 SER B N 1
ATOM 5431 C CA . SER B 1 316 ? 29.422 -20.016 -22.484 1 40.34 316 SER B CA 1
ATOM 5432 C C . SER B 1 316 ? 30.484 -21.094 -22.328 1 40.34 316 SER B C 1
ATOM 5434 O O . SER B 1 316 ? 31.641 -20.781 -22.016 1 40.34 316 SER B O 1
ATOM 5436 N N . LEU B 1 317 ? 30.078 -22.266 -22.156 1 38.03 317 LEU B N 1
ATOM 5437 C CA . LEU B 1 317 ? 31.047 -23.375 -22.172 1 38.03 317 LEU B CA 1
ATOM 5438 C C . LEU B 1 317 ? 32.062 -23.203 -23.297 1 38.03 317 LEU B C 1
ATOM 5440 O O . LEU B 1 317 ? 33.188 -23.656 -23.188 1 38.03 317 LEU B O 1
ATOM 5444 N N . ARG B 1 318 ? 31.656 -22.594 -24.438 1 38.03 318 ARG B N 1
ATOM 5445 C CA . ARG B 1 318 ? 32.594 -22.453 -25.531 1 38.03 318 ARG B CA 1
ATOM 5446 C C . ARG B 1 318 ? 33.75 -21.531 -25.141 1 38.03 318 ARG B C 1
ATOM 5448 O O . ARG B 1 318 ? 34.906 -21.75 -25.562 1 38.03 318 ARG B O 1
ATOM 5455 N N . LYS B 1 319 ? 33.344 -20.594 -24.406 1 48.84 319 LYS B N 1
ATOM 5456 C CA . LYS B 1 319 ? 34.469 -19.719 -24.094 1 48.84 319 LYS B CA 1
ATOM 5457 C C . LYS B 1 319 ? 35.375 -20.344 -23.031 1 48.84 319 LYS B C 1
ATOM 5459 O O . LYS B 1 319 ? 36.594 -20.141 -23.062 1 48.84 319 LYS B O 1
ATOM 5464 N N . GLU B 1 320 ? 34.75 -21 -22.141 1 42.19 320 GLU B N 1
ATOM 5465 C CA . GLU B 1 320 ? 35.625 -21.688 -21.172 1 42.19 320 GLU B CA 1
ATOM 5466 C C . GLU B 1 320 ? 36.344 -22.859 -21.812 1 42.19 320 GLU B C 1
ATOM 5468 O O . GLU B 1 320 ? 37.531 -23.094 -21.531 1 42.19 320 GLU B O 1
ATOM 5473 N N . LEU B 1 321 ? 35.625 -23.469 -22.672 1 40.5 321 LEU B N 1
ATOM 5474 C CA . LEU B 1 321 ? 36.312 -24.516 -23.422 1 40.5 321 LEU B CA 1
ATOM 5475 C C . LEU B 1 321 ? 37.344 -23.906 -24.375 1 40.5 321 LEU B C 1
ATOM 5477 O O . LEU B 1 321 ? 38.438 -24.422 -24.531 1 40.5 321 LEU B O 1
ATOM 5481 N N . SER B 1 322 ? 36.969 -22.734 -24.938 1 46.81 322 SER B N 1
ATOM 5482 C CA . SER B 1 322 ? 37.938 -22.094 -25.828 1 46.81 322 SER B CA 1
ATOM 5483 C C . SER B 1 322 ? 39.125 -21.531 -25.062 1 46.81 322 SER B C 1
ATOM 5485 O O . SER B 1 322 ? 40.25 -21.5 -25.562 1 46.81 322 SER B O 1
ATOM 5487 N N . LYS B 1 323 ? 38.906 -21.062 -23.875 1 51.94 323 LYS B N 1
ATOM 5488 C CA . LYS B 1 323 ? 40 -20.578 -23.031 1 51.94 323 LYS B CA 1
ATOM 5489 C C . LYS B 1 323 ? 40.844 -21.75 -22.5 1 51.94 323 LYS B C 1
ATOM 5491 O O . LYS B 1 323 ? 42.062 -21.656 -22.453 1 51.94 323 LYS B O 1
ATOM 5496 N N . GLU B 1 324 ? 40.156 -22.75 -22.109 1 46.5 324 GLU B N 1
ATOM 5497 C CA . GLU B 1 324 ? 40.844 -23.953 -21.656 1 46.5 324 GLU B CA 1
ATOM 5498 C C . GLU B 1 324 ? 41.625 -24.609 -22.812 1 46.5 324 GLU B C 1
ATOM 5500 O O . GLU B 1 324 ? 42.75 -25.062 -22.641 1 46.5 324 GLU B O 1
ATOM 5505 N N . LEU B 1 325 ? 41 -24.609 -24.016 1 47.75 325 LEU B N 1
ATOM 5506 C CA . LEU B 1 325 ? 41.688 -25.094 -25.203 1 47.75 325 LEU B CA 1
ATOM 5507 C C . LEU B 1 325 ? 42.812 -24.141 -25.609 1 47.75 325 LEU B C 1
ATOM 5509 O O . LEU B 1 325 ? 43.875 -24.578 -26.016 1 47.75 325 LEU B O 1
ATOM 5513 N N . GLY B 1 326 ? 42.562 -22.859 -25.375 1 49.78 326 GLY B N 1
ATOM 5514 C CA . GLY B 1 326 ? 43.625 -21.875 -25.625 1 49.78 326 GLY B CA 1
ATOM 5515 C C . GLY B 1 326 ? 44.75 -21.969 -24.641 1 49.78 326 GLY B C 1
ATOM 5516 O O . GLY B 1 326 ? 45.906 -21.688 -24.984 1 49.78 326 GLY B O 1
ATOM 5517 N N . LYS B 1 327 ? 44.531 -22.25 -23.438 1 54.62 327 LYS B N 1
ATOM 5518 C CA . LYS B 1 327 ? 45.562 -22.438 -22.422 1 54.62 327 LYS B CA 1
ATOM 5519 C C . LYS B 1 327 ? 46.375 -23.719 -22.656 1 54.62 327 LYS B C 1
ATOM 5521 O O . LYS B 1 327 ? 47.562 -23.75 -22.422 1 54.62 327 LYS B O 1
ATOM 5526 N N . GLU B 1 328 ? 45.75 -24.75 -23.094 1 46.72 328 GLU B N 1
ATOM 5527 C CA . GLU B 1 328 ? 46.438 -26.016 -23.391 1 46.72 328 GLU B CA 1
ATOM 5528 C C . GLU B 1 328 ? 47.312 -25.891 -24.625 1 46.72 328 GLU B C 1
ATOM 5530 O O . GLU B 1 328 ? 48.406 -26.453 -24.688 1 46.72 328 GLU B O 1
ATOM 5535 N N . LEU B 1 329 ? 46.906 -25.109 -25.625 1 48.06 329 LEU B N 1
ATOM 5536 C CA . LEU B 1 329 ? 47.719 -24.906 -26.828 1 48.06 329 LEU B CA 1
ATOM 5537 C C . LEU B 1 329 ? 48.875 -23.969 -26.547 1 48.06 329 LEU B C 1
ATOM 5539 O O . LEU B 1 329 ? 49.938 -24.078 -27.172 1 48.06 329 LEU B O 1
ATOM 5543 N N . GLY B 1 330 ? 48.719 -23.016 -25.656 1 46.66 330 GLY B N 1
ATOM 5544 C CA . GLY B 1 330 ? 49.781 -22.078 -25.328 1 46.66 330 GLY B CA 1
ATOM 5545 C C . GLY B 1 330 ? 50.875 -22.672 -24.484 1 46.66 330 GLY B C 1
ATOM 5546 O O . GLY B 1 330 ? 51.938 -22.078 -24.328 1 46.66 330 GLY B O 1
ATOM 5547 N N . LYS B 1 331 ? 50.469 -23.547 -23.641 1 44.06 331 LYS B N 1
ATOM 5548 C CA . LYS B 1 331 ? 51.469 -24.125 -22.781 1 44.06 331 LYS B CA 1
ATOM 5549 C C . LYS B 1 331 ? 52.406 -25.031 -23.562 1 44.06 331 LYS B C 1
ATOM 5551 O O . LYS B 1 331 ? 53.438 -25.469 -23.047 1 44.06 331 LYS B O 1
ATOM 5556 N N . GLY B 1 332 ? 52.031 -25.625 -24.672 1 37.97 332 GLY B N 1
ATOM 5557 C CA . GLY B 1 332 ? 52.812 -26.594 -25.438 1 37.97 332 GLY B CA 1
ATOM 5558 C C . GLY B 1 332 ? 54 -25.969 -26.141 1 37.97 332 GLY B C 1
ATOM 5559 O O . GLY B 1 332 ? 54.719 -26.641 -26.891 1 37.97 332 GLY B O 1
ATOM 5560 N N . GLY B 1 333 ? 54.062 -24.562 -26.234 1 38.06 333 GLY B N 1
ATOM 5561 C CA . GLY B 1 333 ? 55.094 -24.031 -27.109 1 38.06 333 GLY B CA 1
ATOM 5562 C C . GLY B 1 333 ? 56.469 -24.156 -26.531 1 38.06 333 GLY B C 1
ATOM 5563 O O . GLY B 1 333 ? 57.438 -23.703 -27.141 1 38.06 333 GLY B O 1
ATOM 5564 N N . GLY B 1 334 ? 56.594 -24.234 -25.172 1 34.38 334 GLY B N 1
ATOM 5565 C CA . GLY B 1 334 ? 57.938 -23.859 -24.719 1 34.38 334 GLY B CA 1
ATOM 5566 C C . GLY B 1 334 ? 59 -24.859 -25.125 1 34.38 334 GLY B C 1
ATOM 5567 O O . GLY B 1 334 ? 60.188 -24.578 -24.984 1 34.38 334 GLY B O 1
ATOM 5568 N N . GLY B 1 335 ? 58.688 -26.156 -24.969 1 29.19 335 GLY B N 1
ATOM 5569 C CA . GLY B 1 335 ? 59.812 -27.031 -24.625 1 29.19 335 GLY B CA 1
ATOM 5570 C C . GLY B 1 335 ? 60.719 -27.297 -25.781 1 29.19 335 GLY B C 1
ATOM 5571 O O . GLY B 1 335 ? 61.469 -28.281 -25.781 1 29.19 335 GLY B O 1
ATOM 5572 N N . GLY B 1 336 ? 60.625 -26.656 -26.922 1 27.62 336 GLY B N 1
ATOM 5573 C CA . GLY B 1 336 ? 61.281 -27.266 -28.078 1 27.62 336 GLY B CA 1
ATOM 5574 C C . GLY B 1 336 ? 62.812 -27.188 -28.016 1 27.62 336 GLY B C 1
ATOM 5575 O O . GLY B 1 336 ? 63.438 -26.828 -29 1 27.62 336 GLY B O 1
ATOM 5576 N N . GLY B 1 337 ? 63.406 -26.953 -26.891 1 24.53 337 GLY B N 1
ATOM 5577 C CA . GLY B 1 337 ? 64.812 -26.547 -27.125 1 24.53 337 GLY B CA 1
ATOM 5578 C C . GLY B 1 337 ? 65.625 -27.656 -27.734 1 24.53 337 GLY B C 1
ATOM 5579 O O . GLY B 1 337 ? 66.625 -27.375 -28.391 1 24.53 337 GLY B O 1
ATOM 5580 N N . GLY B 1 338 ? 65.562 -28.875 -27.109 1 20.42 338 GLY B N 1
ATOM 5581 C CA . GLY B 1 338 ? 66.875 -29.438 -26.812 1 20.42 338 GLY B CA 1
ATOM 5582 C C . GLY B 1 338 ? 67.688 -29.844 -28.047 1 20.42 338 GLY B C 1
ATOM 5583 O O . GLY B 1 338 ? 68.812 -29.375 -28.25 1 20.42 338 GLY B O 1
ATOM 5584 N N . GLY B 1 339 ? 67.688 -31.25 -28.406 1 20.23 339 GLY B N 1
ATOM 5585 C CA . GLY B 1 339 ? 68.812 -32.188 -28.469 1 20.23 339 GLY B CA 1
ATOM 5586 C C . GLY B 1 339 ? 69.438 -32.25 -29.828 1 20.23 339 GLY B C 1
ATOM 5587 O O . GLY B 1 339 ? 68.75 -32.344 -30.844 1 20.23 339 GLY B O 1
ATOM 5588 N N . GLY B 1 340 ? 70.688 -31.734 -30.094 1 20.94 340 GLY B N 1
ATOM 5589 C CA . GLY B 1 340 ? 71.5 -31.625 -31.281 1 20.94 340 GLY B CA 1
ATOM 5590 C C . GLY B 1 340 ? 72 -32.969 -31.781 1 20.94 340 GLY B C 1
ATOM 5591 O O . GLY B 1 340 ? 72.75 -33 -32.75 1 20.94 340 GLY B O 1
ATOM 5592 N N . GLY B 1 341 ? 72.062 -34 -30.922 1 17.58 341 GLY B N 1
ATOM 5593 C CA . GLY B 1 341 ? 73.25 -34.781 -31.156 1 17.58 341 GLY B CA 1
ATOM 5594 C C . GLY B 1 341 ? 73.312 -35.375 -32.562 1 17.58 341 GLY B C 1
ATOM 5595 O O . GLY B 1 341 ? 74 -34.844 -33.438 1 17.58 341 GLY B O 1
ATOM 5596 N N . GLY B 1 342 ? 73.375 -36.812 -32.594 1 17.47 342 GLY B N 1
ATOM 5597 C CA . GLY B 1 342 ? 74.312 -37.781 -33.031 1 17.47 342 GLY B CA 1
ATOM 5598 C C . GLY B 1 342 ? 74.188 -38.188 -34.469 1 17.47 342 GLY B C 1
ATOM 5599 O O . GLY B 1 342 ? 73.25 -37.75 -35.156 1 17.47 342 GLY B O 1
ATOM 5600 N N . GLY B 1 343 ? 74.25 -39.594 -34.781 1 17.41 343 GLY B N 1
ATOM 5601 C CA . GLY B 1 343 ? 75.188 -40.438 -35.5 1 17.41 343 GLY B CA 1
ATOM 5602 C C . GLY B 1 343 ? 74.75 -40.719 -36.906 1 17.41 343 GLY B C 1
ATOM 5603 O O . GLY B 1 343 ? 75.5 -40.531 -37.875 1 17.41 343 GLY B O 1
ATOM 5604 N N . GLY B 1 344 ? 73.75 -41.688 -37.094 1 16.2 344 GLY B N 1
ATOM 5605 C CA . GLY B 1 344 ? 74 -42.938 -37.719 1 16.2 344 GLY B CA 1
ATOM 5606 C C . GLY B 1 344 ? 74 -42.875 -39.25 1 16.2 344 GLY B C 1
ATOM 5607 O O . GLY B 1 344 ? 73.562 -41.875 -39.812 1 16.2 344 GLY B O 1
ATOM 5608 N N . GLY B 1 345 ? 73.75 -44.125 -39.938 1 17.05 345 GLY B N 1
ATOM 5609 C CA . GLY B 1 345 ? 74.25 -45.125 -40.844 1 17.05 345 GLY B CA 1
ATOM 5610 C C . GLY B 1 345 ? 73.812 -44.875 -42.281 1 17.05 345 GLY B C 1
ATOM 5611 O O . GLY B 1 345 ? 73 -44 -42.562 1 17.05 345 GLY B O 1
ATOM 5612 N N . GLY B 1 346 ? 73.688 -46.031 -43.031 1 16.73 346 GLY B N 1
ATOM 5613 C CA . GLY B 1 346 ? 74.125 -46.688 -44.25 1 16.73 346 GLY B CA 1
ATOM 5614 C C . GLY B 1 346 ? 73.188 -46.5 -45.438 1 16.73 346 GLY B C 1
ATOM 5615 O O . GLY B 1 346 ? 73.625 -46.031 -46.5 1 16.73 346 GLY B O 1
ATOM 5616 N N . GLY B 1 347 ? 72.125 -47.375 -45.562 1 16.16 347 GLY B N 1
ATOM 5617 C CA . GLY B 1 347 ? 72.188 -48.281 -46.688 1 16.16 347 GLY B CA 1
ATOM 5618 C C . GLY B 1 347 ? 71.688 -47.688 -48 1 16.16 347 GLY B C 1
ATOM 5619 O O . GLY B 1 347 ? 71.125 -46.562 -47.969 1 16.16 347 GLY B O 1
ATOM 5620 N N . GLY B 1 348 ? 71.062 -48.625 -48.844 1 16.11 348 GLY B N 1
ATOM 5621 C CA . GLY B 1 348 ? 71.125 -49.25 -50.156 1 16.11 348 GLY B CA 1
ATOM 5622 C C . GLY B 1 348 ? 70.188 -48.625 -51.156 1 16.11 348 GLY B C 1
ATOM 5623 O O . GLY B 1 348 ? 70.625 -47.875 -52.062 1 16.11 348 GLY B O 1
ATOM 5624 N N . GLY B 1 349 ? 69 -49.312 -51.406 1 16.11 349 GLY B N 1
ATOM 5625 C CA . GLY B 1 349 ? 68.812 -50 -52.656 1 16.11 349 GLY B CA 1
ATOM 5626 C C . GLY B 1 349 ? 68.125 -49.125 -53.688 1 16.11 349 GLY B C 1
ATOM 5627 O O . GLY B 1 349 ? 67.625 -48.031 -53.375 1 16.11 349 GLY B O 1
ATOM 5628 N N . GLU B 1 350 ? 67.25 -49.812 -54.5 1 15.76 350 GLU B N 1
ATOM 5629 C CA . GLU B 1 350 ? 67.125 -50.156 -55.906 1 15.76 350 GLU B CA 1
ATOM 5630 C C . GLU B 1 350 ? 66.188 -49.219 -56.625 1 15.76 350 GLU B C 1
ATOM 5632 O O . GLU B 1 350 ? 66.562 -48.562 -57.594 1 15.76 350 GLU B O 1
ATOM 5637 N N . GLY B 1 351 ? 64.875 -49.719 -56.875 1 15.3 351 GLY B N 1
ATOM 5638 C CA . GLY B 1 351 ? 64.5 -50.188 -58.188 1 15.3 351 GLY B CA 1
ATOM 5639 C C . GLY B 1 351 ? 63.812 -49.125 -59.031 1 15.3 351 GLY B C 1
ATOM 5640 O O . GLY B 1 351 ? 64.438 -48.438 -59.812 1 15.3 351 GLY B O 1
ATOM 5641 N N . GLY B 1 352 ? 62.469 -49.281 -59.25 1 16 352 GLY B N 1
ATOM 5642 C CA . GLY B 1 352 ? 61.875 -49.688 -60.531 1 16 352 GLY B CA 1
ATOM 5643 C C . GLY B 1 352 ? 61.375 -48.5 -61.312 1 16 352 GLY B C 1
ATOM 5644 O O . GLY B 1 352 ? 61.219 -47.406 -60.781 1 16 352 GLY B O 1
ATOM 5645 N N . GLU B 1 353 ? 60.812 -48.781 -62.562 1 15.66 353 GLU B N 1
ATOM 5646 C CA . GLU B 1 353 ? 60.781 -48.5 -64 1 15.66 353 GLU B CA 1
ATOM 5647 C C . GLU B 1 353 ? 59.656 -47.5 -64.312 1 15.66 353 GLU B C 1
ATOM 5649 O O . GLU B 1 353 ? 59.844 -46.625 -65.188 1 15.66 353 GLU B O 1
ATOM 5654 N N . GLY B 1 354 ? 58.344 -47.656 -63.969 1 16.23 354 GLY B N 1
ATOM 5655 C CA . GLY B 1 354 ? 57.531 -47.844 -65.125 1 16.23 354 GLY B CA 1
ATOM 5656 C C . GLY B 1 354 ? 57.188 -46.531 -65.875 1 16.23 354 GLY B C 1
ATOM 5657 O O . GLY B 1 354 ? 57.188 -45.469 -65.25 1 16.23 354 GLY B O 1
ATOM 5658 N N . SER B 1 355 ? 57 -46.531 -67.25 1 15.37 355 SER B N 1
ATOM 5659 C CA . SER B 1 355 ? 57 -45.844 -68.562 1 15.37 355 SER B CA 1
ATOM 5660 C C . SER B 1 355 ? 55.75 -45 -68.75 1 15.37 355 SER B C 1
ATOM 5662 O O . SER B 1 355 ? 55.844 -43.844 -69.188 1 15.37 355 SER B O 1
ATOM 5664 N N . ARG B 1 356 ? 54.469 -45.531 -68.875 1 15.31 356 ARG B N 1
ATOM 5665 C CA . ARG B 1 356 ? 53.875 -45.531 -70.188 1 15.31 356 ARG B CA 1
ATOM 5666 C C . ARG B 1 356 ? 53.406 -44.125 -70.562 1 15.31 356 ARG B C 1
ATOM 5668 O O . ARG B 1 356 ? 53.281 -43.25 -69.688 1 15.31 356 ARG B O 1
ATOM 5675 N N . GLY B 1 357 ? 52.031 -44.094 -71.25 1 15.24 357 GLY B N 1
ATOM 5676 C CA . GLY B 1 357 ? 51.5 -43.844 -72.625 1 15.24 357 GLY B CA 1
ATOM 5677 C C . GLY B 1 357 ? 50.844 -42.5 -72.75 1 15.24 357 GLY B C 1
ATOM 5678 O O . GLY B 1 357 ? 50.656 -41.781 -71.75 1 15.24 357 GLY B O 1
ATOM 5679 N N . GLY B 1 358 ? 49.656 -42.438 -73.625 1 15.48 358 GLY B N 1
ATOM 5680 C CA . GLY B 1 358 ? 49.25 -41.938 -74.875 1 15.48 358 GLY B CA 1
ATOM 5681 C C . GLY B 1 358 ? 48.438 -40.688 -74.812 1 15.48 358 GLY B C 1
ATOM 5682 O O . GLY B 1 358 ? 48.906 -39.594 -75.188 1 15.48 358 GLY B O 1
ATOM 5683 N N . GLY B 1 359 ? 47.031 -40.781 -74.875 1 15.75 359 GLY B N 1
ATOM 5684 C CA . GLY B 1 359 ? 46.219 -40.469 -76.062 1 15.75 359 GLY B CA 1
ATOM 5685 C C . GLY B 1 359 ? 45.812 -39 -76.125 1 15.75 359 GLY B C 1
ATOM 5686 O O . GLY B 1 359 ? 45.969 -38.25 -75.188 1 15.75 359 GLY B O 1
ATOM 5687 N N . GLY B 1 360 ? 44.594 -38.781 -76.875 1 16.11 360 GLY B N 1
ATOM 5688 C CA . GLY B 1 360 ? 44.062 -38.188 -78.125 1 16.11 360 GLY B CA 1
ATOM 5689 C C . GLY B 1 360 ? 43.469 -36.812 -77.938 1 16.11 360 GLY B C 1
ATOM 5690 O O . GLY B 1 360 ? 43.312 -36.344 -76.75 1 16.11 360 GLY B O 1
ATOM 5691 N N . SER B 1 361 ? 42.469 -36.406 -78.938 1 15.96 361 SER B N 1
ATOM 5692 C CA . SER B 1 361 ? 42.219 -35.531 -80 1 15.96 361 SER B CA 1
ATOM 5693 C C . SER B 1 361 ? 41.25 -34.406 -79.625 1 15.96 361 SER B C 1
ATOM 5695 O O . SER B 1 361 ? 41.25 -33.344 -80.188 1 15.96 361 SER B O 1
ATOM 5697 N N . ALA B 1 362 ? 40.062 -34.625 -79.062 1 17.91 362 ALA B N 1
ATOM 5698 C CA . ALA B 1 362 ? 38.969 -34.312 -79.938 1 17.91 362 ALA B CA 1
ATOM 5699 C C . ALA B 1 362 ? 38.875 -32.781 -80.188 1 17.91 362 ALA B C 1
ATOM 5701 O O . ALA B 1 362 ? 39.375 -32 -79.375 1 17.91 362 ALA B O 1
ATOM 5702 N N . ALA B 1 363 ? 37.969 -32.344 -81.25 1 15.45 363 ALA B N 1
ATOM 5703 C CA . ALA B 1 363 ? 37.625 -31.594 -82.5 1 15.45 363 ALA B CA 1
ATOM 5704 C C . ALA B 1 363 ? 36.938 -30.266 -82.125 1 15.45 363 ALA B C 1
ATOM 5706 O O . ALA B 1 363 ? 37.344 -29.219 -82.625 1 15.45 363 ALA B O 1
ATOM 5707 N N . ALA B 1 364 ? 35.531 -30.328 -82.062 1 16.73 364 ALA B N 1
ATOM 5708 C CA . ALA B 1 364 ? 34.594 -29.734 -83 1 16.73 364 ALA B CA 1
ATOM 5709 C C . ALA B 1 364 ? 34.625 -28.203 -82.938 1 16.73 364 ALA B C 1
ATOM 5711 O O . ALA B 1 364 ? 35.031 -27.656 -81.875 1 16.73 364 ALA B O 1
ATOM 5712 N N . ASP B 1 365 ? 33.625 -27.656 -83.625 1 16.12 365 ASP B N 1
ATOM 5713 C CA . ASP B 1 365 ? 33.125 -26.891 -84.75 1 16.12 365 ASP B CA 1
ATOM 5714 C C . ASP B 1 365 ? 32.719 -25.484 -84.312 1 16.12 365 ASP B C 1
ATOM 5716 O O . ASP B 1 365 ? 32.5 -25.219 -83.125 1 16.12 365 ASP B O 1
ATOM 5720 N N . LYS B 1 366 ? 31.594 -25.078 -85.188 1 17.91 366 LYS B N 1
ATOM 5721 C CA . LYS B 1 366 ? 31.156 -24.016 -86.062 1 17.91 366 LYS B CA 1
ATOM 5722 C C . LYS B 1 366 ? 30.609 -22.828 -85.25 1 17.91 366 LYS B C 1
ATOM 5724 O O . LYS B 1 366 ? 31.016 -21.688 -85.438 1 17.91 366 LYS B O 1
ATOM 5729 N N . LYS B 1 367 ? 29.219 -22.688 -85.625 1 18.03 367 LYS B N 1
ATOM 5730 C CA . LYS B 1 367 ? 28.656 -21.766 -86.625 1 18.03 367 LYS B CA 1
ATOM 5731 C C . LYS B 1 367 ? 28.625 -20.344 -86.062 1 18.03 367 LYS B C 1
ATOM 5733 O O . LYS B 1 367 ? 29.125 -19.406 -86.75 1 18.03 367 LYS B O 1
ATOM 5738 N N . GLU B 1 368 ? 27.25 -19.812 -86.188 1 17.92 368 GLU B N 1
ATOM 5739 C CA . GLU B 1 368 ? 26.297 -19.062 -87 1 17.92 368 GLU B CA 1
ATOM 5740 C C . GLU B 1 368 ? 26.016 -17.688 -86.438 1 17.92 368 GLU B C 1
ATOM 5742 O O . GLU B 1 368 ? 26.172 -17.484 -85.188 1 17.92 368 GLU B O 1
ATOM 5747 N N . ASP B 1 369 ? 24.797 -16.766 -86.938 1 20.02 369 ASP B N 1
ATOM 5748 C CA . ASP B 1 369 ? 24.484 -15.344 -87.062 1 20.02 369 ASP B CA 1
ATOM 5749 C C . ASP B 1 369 ? 24.406 -14.664 -85.75 1 20.02 369 ASP B C 1
ATOM 5751 O O . ASP B 1 369 ? 23.844 -15.211 -84.75 1 20.02 369 ASP B O 1
#

Solvent-accessible surface area (backbone atoms only — not comparable to full-atom values): 40430 Å² total; per-residue (Å²): 111,70,64,57,52,51,48,49,49,50,51,46,50,51,51,50,56,63,29,65,70,49,42,50,49,52,26,32,49,26,22,40,50,39,56,52,46,55,52,49,50,50,47,34,55,75,74,36,31,57,55,29,60,58,54,49,50,65,52,49,51,60,49,51,52,50,47,54,55,52,26,52,74,65,40,35,48,58,48,62,64,34,67,62,47,49,53,49,49,51,48,48,43,32,68,77,74,41,68,66,42,53,71,58,53,51,30,46,36,33,39,18,64,6,43,37,38,50,37,36,66,74,68,53,35,26,57,32,42,52,33,61,68,38,39,45,55,37,44,60,31,48,46,51,29,53,43,40,48,24,44,70,79,33,47,43,89,88,46,76,76,75,73,65,58,50,66,64,58,48,49,51,44,36,49,51,53,49,46,54,50,52,52,50,43,46,44,46,54,66,56,75,38,27,63,58,51,68,73,32,82,71,55,39,37,67,60,46,47,50,30,30,74,76,35,79,54,94,53,33,72,70,23,61,78,40,53,62,85,38,63,69,42,46,51,49,51,52,50,50,52,49,50,49,40,56,60,33,42,64,60,36,39,55,41,67,56,30,67,69,58,34,50,52,53,51,50,53,51,52,50,49,19,38,45,37,11,31,49,40,48,66,70,43,47,34,52,32,52,44,34,38,71,74,37,55,72,68,34,27,51,49,22,52,35,52,76,68,65,52,61,66,80,72,74,53,62,64,52,53,47,45,47,50,50,47,48,54,60,58,64,65,63,66,74,75,71,73,92,74,85,79,87,82,89,81,84,84,85,86,86,89,88,91,94,83,90,90,91,94,91,95,88,94,76,83,76,73,136,113,69,64,59,52,50,48,49,50,50,51,45,51,51,50,50,54,61,29,65,70,50,42,49,50,51,27,31,50,26,22,40,49,39,56,52,46,54,53,48,50,51,47,34,55,74,75,36,31,56,54,28,60,58,55,49,50,65,52,48,51,59,46,52,53,49,46,52,55,53,24,51,74,65,39,35,49,58,49,62,65,33,66,62,48,49,52,47,50,50,46,50,43,31,66,76,73,40,69,67,42,53,70,57,52,52,30,47,37,34,39,18,64,6,42,35,37,49,38,36,67,74,67,52,34,27,58,34,42,52,34,60,68,39,40,45,54,38,44,58,30,48,46,51,28,53,43,39,48,24,44,69,78,33,48,42,91,89,45,76,74,74,73,64,59,51,65,64,58,50,48,50,44,36,49,51,52,49,46,55,48,50,52,49,43,46,45,44,55,66,55,76,36,27,64,59,53,68,73,31,81,72,55,40,37,68,60,47,48,50,31,30,74,76,32,80,55,91,53,32,72,69,23,62,77,39,54,63,86,39,64,68,44,47,51,49,52,52,50,51,51,50,50,48,40,56,61,34,42,64,60,35,39,56,40,67,54,29,68,69,58,33,51,51,52,52,51,53,52,53,50,49,20,38,47,38,11,32,49,40,48,65,70,42,47,32,54,33,53,45,35,38,71,74,38,54,74,69,34,26,50,51,22,51,34,52,75,68,63,51,63,68,79,71,75,51,62,61,54,52,48,46,48,52,51,47,51,57,61,61,65,68,66,69,76,76,70,78,88,77,79,89,83,87,90,80,90,82,89,79,83,89,78,93,78,88,91,82,88,92,76,91,83,89,91,80,89,81,136

Nearest PDB structures (foldseek):
  8t1w-assembly1_A  TM=1.653E-01  e=1.461E+00  Homo sapiens
  8t1v-assembly1_A  TM=1.272E-01  e=1.287E+00  Homo sapiens

Foldseek 3Di:
DVVVVVVVVLVVVVLVCLDPVNLVVLLVVLLVCLVVVVVVLVCCCVPPLQCSLVVLCVPQVVLLVVCCVVCVSQLANLQCLDPLNVLSVLSNCCSPPNVQPALSLLLSLLCLQFLLLCVCVVVVQASASSASLSSSSCSSSQVSNSNSLSCLVPNHPPHDYDLFDDLVSLLVSNLVVVVVSVVVSCCVCVPVCVVVCVVDVSNDDPLSLQCFQPLPDPCNVVNVVPDSNDVVSVVVVVVVVSVRSSVRSRCSRVLSNDSVVVVVSSVVSVVSNHVSNVVCCVPQVVVLSCQSVVHPPVSSVVSVCVSSSNGDRDPDVCVVVVVVVVVVVVVVPPPPDDDDDDDDDDDDDDYDDDDDDYDYDDDDDPDDD/DVVVVVVVVLVVVVLVCLDPVNLVVLLVVLLVCLVVLVVVLVCCCVPPLQCSLVVLCVPQVVLLVVCCVVCVSQLANLQCLDPLNVLSVLSNCCSPPNVQDALSLLLSLLCLQFLLLCVCVVVVQASASSASLSSSSCSSSQVSNSNSLSCLVPNHPPHDYDLFDDLVSLLVSNLVVVVVSVVVSCCVCCPVCVVVVVVDVSNDDPLSLQCFQPLPDPCNVVNVVPDSNDVVSVVVVVVVVSVRSSVRSRCSRVLSNDSVVVVVSSVVSVVSNHVSNVVCCVPQVVVLSCQSPVHPPVSSVVSVCVSSSNGDRDPDVCVVVVVVVVVVVVVPPPDPDDDPDDDDDDDDDDDDDDDDYDDDDDDDDDDDD